Protein AF-A0A1J5LPL5-F1 (afdb_monomer)

Sequence (461 aa):
MKIDTEAEETIAAFQSEAGHCQSQSWISVPRNSGEGCENRKAVEEVHSVIDFADKAWREACIASKKHIPAGYTYLGQLIGHDMGHSVPISQVPYAVRPGDAGSSPPKRHNAIENPLTLETLYGAGPRVLPHLYDQKTQLFRINPMSVITLPHRRDDPSVRAIADARNRDVHILHRITAIMMRYHNRVAQQFHDALDPALKDRRMLAFSMARNHVLHSWHAIIRADFLPQFLDPQVATMSMEELRQYRVIDSVTMQHGLMRAFHALPREAYKFPELRDLGALVLRSPQKHERKLSSWPLDWSLFFDPAREGTKTGISASFSPAFRPRGGVTIDELDARTARDLGPQGLDGPDIQAVLARMPSHWSGRLAPATLARDFTQKVAAPLGLELTEAEVKRCHIHLILMIEAQLYGKNGRFGPLGSLLLRCKIEDAIANVRMIDPSAVAPTLPRPNRFVQIINTVNS

Nearest PDB structures (foldseek):
  4kvl-assembly1_A  TM=6.228E-01  e=1.212E-04  Oryza sativa

pLDDT: mean 83.77, std 18.72, range [26.3, 98.69]

Foldseek 3Di:
DDDDPVVVVVVVVVVVLVDDDDFDFLDDDDPPPDDDDDDDPDPPPPAPDDDQQDPVLLCQFWVQFFQAFLLLLLVLVQLLVLQFDKDACSVVVVVDDDPPDDPDDARIDTPNPARLLPCQAQPVAQVVCVLQAPVVQSAGQADLPAQAFAQSDPVDSQHGNTNHPSCQQFSSSRSLSNLLSLLLRVQLVLLLVLDDPVDPPSSVVSSVQSSLLSSLLSLLQCLQANLVSAADPVLNPDDPVLLVQAFADDSCCVNLALSVLSLQSDDQWWDAVHIGGRLLGRCLDSPPRVVVVSPDDGDCCLRRPSPDPIGGGARALHGHNSDAGHPSDGPSSVSSVVCVSNPAQACPHPSNVRRLVSDDCVQSVCLQLQNLQVQCCVPRVVVVPHGGHSVSNRSDHNSSSQSSQCSRANHNRHTHNSSSSNVVSNSVVSSVPDDGDNPCVSPVPDDSHSHSVVSVVVSVD

Radius of gyration: 23.91 Å; Cα contacts (8 Å, |Δi|>4): 694; chains: 1; bounding box: 64×58×88 Å

Structure (mmCIF, N/CA/C/O backbone):
data_AF-A0A1J5LPL5-F1
#
_entry.id   AF-A0A1J5LPL5-F1
#
loop_
_atom_site.group_PDB
_atom_site.id
_atom_site.type_symbol
_atom_site.label_atom_id
_atom_site.label_alt_id
_atom_site.label_comp_id
_atom_site.label_asym_id
_atom_site.label_entity_id
_atom_site.label_seq_id
_atom_site.pdbx_PDB_ins_code
_atom_site.Cartn_x
_atom_site.Cartn_y
_atom_site.Cartn_z
_atom_site.occupancy
_atom_site.B_iso_or_equiv
_atom_site.auth_seq_id
_atom_site.auth_comp_id
_atom_site.auth_asym_id
_atom_site.auth_atom_id
_atom_site.pdbx_PDB_model_num
ATOM 1 N N . MET A 1 1 ? 38.748 12.941 20.777 1.00 39.38 1 MET A N 1
ATOM 2 C CA . MET A 1 1 ? 38.537 14.268 20.168 1.00 39.38 1 MET A CA 1
ATOM 3 C C . MET A 1 1 ? 37.459 14.939 21.001 1.00 39.38 1 MET A C 1
ATOM 5 O O . MET A 1 1 ? 36.349 14.426 21.005 1.00 39.38 1 MET A O 1
ATOM 9 N N . LYS A 1 2 ? 37.807 15.927 21.838 1.00 39.19 2 LYS A N 1
ATOM 10 C CA . LYS A 1 2 ? 36.798 16.663 22.615 1.00 39.19 2 LYS A CA 1
ATOM 11 C C . LYS A 1 2 ? 36.064 17.567 21.632 1.00 39.19 2 LYS A C 1
ATOM 13 O O . LYS A 1 2 ? 36.718 18.293 20.891 1.00 39.19 2 LYS A O 1
ATOM 18 N N . ILE A 1 3 ? 34.754 17.396 21.550 1.00 38.19 3 ILE A N 1
ATOM 19 C CA . ILE A 1 3 ? 33.887 18.220 20.716 1.00 38.19 3 ILE A CA 1
ATOM 20 C C . ILE A 1 3 ? 33.805 19.591 21.401 1.00 38.19 3 ILE A C 1
ATOM 22 O O . ILE A 1 3 ? 33.771 19.655 22.627 1.00 38.19 3 ILE A O 1
ATOM 26 N N . ASP A 1 4 ? 33.909 20.658 20.613 1.00 68.12 4 ASP A N 1
ATOM 27 C CA . ASP A 1 4 ? 33.877 22.041 21.093 1.00 68.12 4 ASP A CA 1
ATOM 28 C C . ASP A 1 4 ? 32.498 22.388 21.682 1.00 68.12 4 ASP A C 1
ATOM 30 O O . ASP A 1 4 ? 31.481 21.819 21.287 1.00 68.12 4 ASP A O 1
ATOM 34 N N . THR A 1 5 ? 32.457 23.336 22.607 1.00 53.09 5 THR A N 1
ATOM 35 C CA . THR A 1 5 ? 31.266 23.755 23.362 1.00 53.09 5 THR A CA 1
ATOM 36 C C . THR A 1 5 ? 30.163 24.290 22.438 1.00 53.09 5 THR A C 1
ATOM 38 O O . THR A 1 5 ? 28.993 23.971 22.625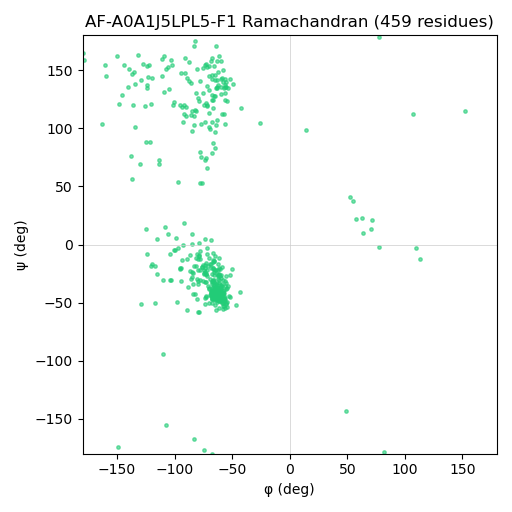 1.00 53.09 5 THR A O 1
ATOM 41 N N . GLU A 1 6 ? 30.528 24.997 21.360 1.00 54.19 6 GLU A N 1
ATOM 42 C CA . GLU A 1 6 ? 29.577 25.433 20.318 1.00 54.19 6 GLU A CA 1
ATOM 43 C C . GLU A 1 6 ? 28.966 24.252 19.547 1.00 54.19 6 GLU A C 1
ATOM 45 O O . GLU A 1 6 ? 27.808 24.288 19.118 1.00 54.19 6 GLU A O 1
ATOM 50 N N . ALA A 1 7 ? 29.726 23.168 19.379 1.00 51.03 7 ALA A N 1
ATOM 51 C CA . ALA A 1 7 ? 29.221 21.955 18.758 1.00 51.03 7 ALA A CA 1
ATOM 52 C C . ALA A 1 7 ? 28.308 21.177 19.718 1.00 51.03 7 ALA A C 1
ATOM 54 O O . ALA A 1 7 ? 27.345 20.580 19.249 1.00 51.03 7 ALA A O 1
ATOM 55 N N . GLU A 1 8 ? 28.530 21.228 21.035 1.00 44.50 8 GLU A N 1
ATOM 56 C CA . GLU A 1 8 ? 27.581 20.694 22.025 1.00 44.50 8 GLU A CA 1
ATOM 57 C C . GLU A 1 8 ? 26.262 21.475 22.040 1.00 44.50 8 GLU A C 1
ATOM 59 O O . GLU A 1 8 ? 25.204 20.851 22.047 1.00 44.50 8 GLU A O 1
ATOM 64 N N . GLU A 1 9 ? 26.294 22.808 21.950 1.00 45.16 9 GLU A N 1
ATOM 65 C CA . GLU A 1 9 ? 25.083 23.636 21.829 1.00 45.16 9 GLU A CA 1
ATOM 66 C C . GLU A 1 9 ? 24.336 23.371 20.516 1.00 45.16 9 GLU A C 1
ATOM 68 O O . GLU A 1 9 ? 23.113 23.216 20.504 1.00 45.16 9 GLU A O 1
ATOM 73 N N . THR A 1 10 ? 25.072 23.215 19.413 1.00 48.75 10 THR A N 1
ATOM 74 C CA . THR A 1 10 ? 24.499 22.846 18.112 1.00 48.75 10 THR A CA 1
ATOM 75 C C . THR A 1 10 ? 23.883 21.443 18.158 1.00 48.75 10 THR A C 1
ATOM 77 O O . THR A 1 10 ? 22.764 21.234 17.693 1.00 48.75 10 THR A O 1
ATOM 80 N N . ILE A 1 11 ? 24.571 20.469 18.762 1.00 56.31 11 ILE A N 1
ATOM 81 C CA . ILE A 1 11 ? 24.061 19.105 18.957 1.00 56.31 11 ILE A CA 1
ATOM 82 C C . ILE A 1 11 ? 22.830 19.117 19.867 1.00 56.31 11 ILE A C 1
ATOM 84 O O . ILE A 1 11 ? 21.859 18.427 19.565 1.00 56.31 11 ILE A O 1
ATOM 88 N N . ALA A 1 12 ? 22.832 19.908 20.939 1.00 40.88 12 ALA A N 1
ATOM 89 C CA . ALA A 1 12 ? 21.704 20.047 21.851 1.00 40.88 12 ALA A CA 1
ATOM 90 C C . ALA A 1 12 ? 20.489 20.676 21.155 1.00 40.88 12 ALA A C 1
ATOM 92 O O . ALA A 1 12 ? 19.373 20.195 21.346 1.00 40.88 12 ALA A O 1
ATOM 93 N N . ALA A 1 13 ? 20.689 21.664 20.277 1.00 41.56 13 ALA A N 1
ATOM 94 C CA . ALA A 1 13 ? 19.622 22.211 19.442 1.00 41.56 13 ALA A CA 1
ATOM 95 C C . ALA A 1 13 ? 19.015 21.120 18.536 1.00 41.56 13 ALA A C 1
ATOM 97 O O . ALA A 1 13 ? 17.802 20.904 18.572 1.00 41.56 13 ALA A O 1
ATOM 98 N N . PHE A 1 14 ? 19.855 20.334 17.847 1.00 40.28 14 PHE A N 1
ATOM 99 C CA . PHE A 1 14 ? 19.423 19.198 17.017 1.00 40.28 14 PHE A CA 1
ATOM 100 C C . PHE A 1 14 ? 18.748 18.065 17.815 1.00 40.28 14 PHE A C 1
ATOM 102 O O . PHE A 1 14 ? 17.828 17.414 17.317 1.00 40.28 14 PHE A O 1
ATOM 109 N N . GLN A 1 15 ? 19.187 17.802 19.047 1.00 40.66 15 GLN A N 1
ATOM 110 C CA . GLN A 1 15 ? 18.626 16.762 19.916 1.00 40.66 15 GLN A CA 1
ATOM 111 C C . GLN A 1 15 ? 17.326 17.203 20.600 1.00 40.66 15 GLN A C 1
ATOM 113 O O . GLN A 1 15 ? 16.449 16.365 20.817 1.00 40.66 15 GLN A O 1
ATOM 118 N N . SER A 1 16 ? 17.170 18.498 20.894 1.00 37.19 16 SER A N 1
ATOM 119 C CA . SER A 1 16 ? 15.943 19.067 21.465 1.00 37.19 16 SER A CA 1
ATOM 120 C C . SER A 1 16 ? 14.775 19.017 20.474 1.00 37.19 16 SER A C 1
ATOM 122 O O . SER A 1 16 ? 13.647 18.718 20.862 1.00 37.19 16 SER A O 1
ATOM 124 N N . GLU A 1 17 ? 15.059 19.174 19.176 1.00 39.91 17 GLU A N 1
ATOM 125 C CA . GLU A 1 17 ? 14.090 18.964 18.095 1.00 39.91 17 GLU A CA 1
ATOM 126 C C . GLU A 1 17 ? 13.795 17.476 17.826 1.00 39.91 17 GLU A C 1
ATOM 128 O O . GLU A 1 17 ? 12.733 17.137 17.304 1.00 39.91 17 GLU A O 1
ATOM 133 N N . ALA A 1 18 ? 14.695 16.564 18.215 1.00 31.81 18 ALA A N 1
ATOM 134 C CA . ALA A 1 18 ? 14.554 15.111 18.053 1.00 31.81 18 ALA A CA 1
ATOM 135 C C . ALA A 1 18 ? 13.899 14.407 19.267 1.00 31.81 18 ALA A C 1
ATOM 137 O O . ALA A 1 18 ? 14.051 13.191 19.437 1.00 31.81 18 ALA A O 1
ATOM 138 N N . GLY A 1 19 ? 13.202 15.183 20.107 1.00 30.44 19 GLY A N 1
ATOM 139 C CA . GLY A 1 19 ? 12.678 14.844 21.432 1.00 30.44 19 GLY A CA 1
ATOM 140 C C . GLY A 1 19 ? 12.389 13.363 21.699 1.00 30.44 19 GLY A C 1
ATOM 141 O O . GLY A 1 19 ? 11.366 12.810 21.303 1.00 30.44 19 GLY A O 1
ATOM 142 N N . HIS A 1 20 ? 13.275 12.732 22.471 1.00 32.72 20 HIS A N 1
ATOM 143 C CA . HIS A 1 20 ? 13.007 11.468 23.150 1.00 32.72 20 HIS A CA 1
ATOM 144 C C . HIS A 1 20 ? 12.069 11.709 24.338 1.00 32.72 20 HIS A C 1
ATOM 146 O O . HIS A 1 20 ? 12.496 12.189 25.386 1.00 32.72 20 HIS A O 1
ATOM 152 N N . CYS A 1 21 ? 10.800 11.321 24.204 1.00 29.94 21 CYS A N 1
ATOM 153 C CA . CYS A 1 21 ? 9.886 11.195 25.337 1.00 29.94 21 CYS A CA 1
ATOM 154 C C . CYS A 1 21 ? 9.596 9.711 25.621 1.00 29.94 21 CYS A C 1
ATOM 156 O O . CYS A 1 21 ? 9.319 8.930 24.704 1.00 29.94 21 CYS A O 1
ATOM 158 N N . GLN A 1 22 ? 9.713 9.326 26.896 1.00 31.73 22 GLN A N 1
ATOM 159 C CA . GLN A 1 22 ? 9.546 7.959 27.397 1.00 31.73 22 GLN A CA 1
ATOM 160 C C . GLN A 1 22 ? 8.147 7.377 27.111 1.00 31.73 22 GLN A C 1
ATOM 162 O O . GLN A 1 22 ? 7.180 8.099 26.875 1.00 31.73 22 GLN A O 1
ATOM 167 N N . SER A 1 23 ? 8.080 6.042 27.123 1.00 37.72 23 SER A N 1
ATOM 168 C CA . SER A 1 23 ? 6.928 5.181 26.827 1.00 37.72 23 SER A CA 1
ATOM 169 C C . SER A 1 23 ? 5.609 5.669 27.429 1.00 37.72 23 SER A C 1
ATOM 171 O O . SER A 1 23 ? 5.453 5.705 28.650 1.00 37.72 23 SER A O 1
ATOM 173 N N . GLN A 1 24 ? 4.648 5.980 26.561 1.00 40.34 24 GLN A N 1
ATOM 174 C CA . GLN A 1 24 ? 3.258 6.241 26.925 1.00 40.34 24 GLN A CA 1
ATOM 175 C C . GLN A 1 24 ? 2.346 5.727 25.810 1.00 40.34 24 GLN A C 1
ATOM 177 O O . GLN A 1 24 ? 2.561 6.053 24.630 1.00 40.34 24 GLN A O 1
ATOM 182 N N . SER A 1 25 ? 1.354 4.922 26.205 1.00 45.34 25 SER A N 1
ATOM 183 C CA . SER A 1 25 ? 0.292 4.417 25.334 1.00 45.34 25 SER A CA 1
ATOM 184 C C . SER A 1 25 ? -0.523 5.586 24.759 1.00 45.34 25 SER A C 1
ATOM 186 O O . SER A 1 25 ? -0.501 6.698 25.296 1.00 45.34 25 SER A O 1
ATOM 188 N N . TRP A 1 26 ? -1.272 5.337 23.682 1.00 44.91 26 TRP A N 1
ATOM 189 C CA . TRP A 1 26 ? -2.234 6.277 23.077 1.00 44.91 26 TRP A CA 1
ATOM 190 C C . TRP A 1 26 ? -3.222 6.894 24.074 1.00 44.91 26 TRP A C 1
ATOM 192 O O . TRP A 1 26 ? -3.795 7.952 23.820 1.00 44.91 26 TRP A O 1
ATOM 202 N N . ILE A 1 27 ? -3.398 6.226 25.210 1.00 48.25 27 ILE A N 1
ATOM 203 C CA . ILE A 1 27 ? -4.321 6.557 26.277 1.00 48.25 27 ILE A CA 1
ATOM 204 C C . ILE A 1 27 ? -3.515 6.537 27.584 1.00 48.25 27 ILE A C 1
ATOM 206 O O . ILE A 1 27 ? -3.627 5.640 28.411 1.00 48.25 27 ILE A O 1
ATOM 210 N N . SER A 1 28 ? -2.619 7.505 27.753 1.00 33.91 28 SER A N 1
ATOM 211 C CA . SER A 1 28 ? -1.965 7.736 29.044 1.00 33.91 28 SER A CA 1
ATOM 212 C C . SER A 1 28 ? -2.561 8.979 29.700 1.00 33.91 28 SER A C 1
ATOM 214 O O . SER A 1 28 ? -2.803 9.992 29.039 1.00 33.91 28 SER A O 1
ATOM 216 N N . VAL A 1 29 ? -2.865 8.834 30.990 1.00 36.12 29 VAL A N 1
ATOM 217 C CA . VAL A 1 29 ? -3.455 9.813 31.917 1.00 36.12 29 VAL A CA 1
ATOM 218 C C . VAL A 1 29 ? -2.570 11.070 32.005 1.00 36.12 29 VAL A C 1
ATOM 220 O O . VAL A 1 29 ? -1.350 10.952 31.845 1.00 36.12 29 VAL A O 1
ATOM 223 N N . PRO A 1 30 ? -3.122 12.277 32.255 1.00 31.08 30 PRO A N 1
ATOM 224 C CA . PRO A 1 30 ? -2.299 13.464 32.459 1.00 31.08 30 PRO A CA 1
ATOM 225 C C . PRO A 1 30 ? -1.299 13.234 33.599 1.00 31.08 30 PRO A C 1
ATOM 227 O O . PRO A 1 30 ? -1.684 12.830 34.695 1.00 31.08 30 PRO A O 1
ATOM 230 N N . ARG A 1 31 ? -0.014 13.537 33.378 1.00 30.09 31 ARG A N 1
ATOM 231 C CA . ARG A 1 31 ? 0.895 13.807 34.498 1.00 30.09 31 ARG A CA 1
ATOM 232 C C . ARG A 1 31 ? 0.467 15.144 35.096 1.00 30.09 31 ARG A C 1
ATOM 234 O O . ARG A 1 31 ? 0.792 16.187 34.537 1.00 30.09 31 ARG A O 1
ATOM 241 N N . ASN A 1 32 ? -0.256 15.115 36.212 1.00 29.39 32 ASN A N 1
ATOM 242 C CA . ASN A 1 32 ? -0.409 16.299 37.050 1.00 29.39 32 ASN A CA 1
ATOM 243 C C . ASN A 1 32 ? 0.975 16.678 37.588 1.00 29.39 32 ASN A C 1
ATOM 245 O O . ASN A 1 32 ? 1.528 16.004 38.453 1.00 29.39 32 ASN A O 1
ATOM 249 N N . SER A 1 33 ? 1.548 17.753 37.059 1.00 33.00 33 SER A N 1
ATOM 250 C CA . SER A 1 33 ? 2.590 18.503 37.747 1.00 33.00 33 SER A CA 1
ATOM 251 C C . SER A 1 33 ? 1.914 19.351 38.823 1.00 33.00 33 SER A C 1
ATOM 253 O O . SER A 1 33 ? 1.278 20.355 38.506 1.00 33.00 33 SER A O 1
ATOM 255 N N . GLY A 1 34 ? 2.019 18.933 40.080 1.00 27.09 34 GLY A N 1
ATOM 256 C CA . GLY A 1 34 ? 1.549 19.711 41.218 1.00 27.09 34 GLY A CA 1
ATOM 257 C C . GLY A 1 34 ? 2.165 19.202 42.511 1.00 27.09 34 GLY A C 1
ATOM 258 O O . GLY A 1 34 ? 1.765 18.161 43.022 1.00 27.09 34 GLY A O 1
ATOM 259 N N . GLU A 1 35 ? 3.150 19.937 43.021 1.00 32.25 35 GLU A N 1
ATOM 260 C CA . GLU A 1 35 ? 3.536 19.890 44.429 1.00 32.25 35 GLU A CA 1
ATOM 261 C C . GLU A 1 35 ? 2.333 20.294 45.297 1.00 32.25 35 GLU A C 1
ATOM 263 O O . GLU A 1 35 ? 1.654 21.276 44.995 1.00 32.25 35 GLU A O 1
ATOM 268 N N . GLY A 1 36 ? 2.075 19.560 46.382 1.00 26.30 36 GLY A N 1
ATOM 269 C CA . GLY A 1 36 ? 1.087 19.953 47.391 1.00 26.30 36 GLY A CA 1
ATOM 270 C C . GLY A 1 36 ? 0.465 18.774 48.137 1.00 26.30 36 GLY A C 1
ATOM 271 O O . GLY A 1 36 ? -0.220 17.947 47.554 1.00 26.30 36 GLY A O 1
ATOM 272 N N . CYS A 1 37 ? 0.737 18.713 49.435 1.00 28.44 37 CYS A N 1
ATOM 273 C CA . CYS A 1 37 ? 0.445 17.634 50.373 1.00 28.44 37 CYS A CA 1
ATOM 274 C C . CYS A 1 37 ? -1.061 17.409 50.678 1.00 28.44 37 CYS A C 1
ATOM 276 O O . CYS A 1 37 ? -1.866 18.328 50.583 1.00 28.44 37 CYS A O 1
ATOM 278 N N . GLU A 1 38 ? -1.348 16.200 51.185 1.00 28.38 38 GLU A N 1
ATOM 279 C CA . GLU A 1 38 ? -2.454 15.776 52.075 1.00 28.38 38 GLU A CA 1
ATOM 280 C C . GLU A 1 38 ? -3.629 14.927 51.531 1.00 28.38 38 GLU A C 1
ATOM 282 O O . GLU A 1 38 ? -4.510 15.354 50.791 1.00 28.38 38 GLU A O 1
ATOM 287 N N . ASN A 1 39 ? -3.632 13.684 52.040 1.00 35.91 39 ASN A N 1
ATOM 288 C CA . ASN A 1 39 ? -4.730 12.750 52.312 1.00 35.91 39 ASN A CA 1
ATOM 289 C C . ASN A 1 39 ? -6.116 13.042 51.704 1.00 35.91 39 ASN A C 1
ATOM 291 O O . ASN A 1 39 ? -6.988 13.637 52.341 1.00 35.91 39 ASN A O 1
ATOM 295 N N . ARG A 1 40 ? -6.407 12.381 50.578 1.00 31.08 40 ARG A N 1
ATOM 296 C CA . ARG A 1 40 ? -7.732 11.803 50.312 1.00 31.08 40 ARG A CA 1
ATOM 297 C C . ARG A 1 40 ? -7.560 10.403 49.736 1.00 31.08 40 ARG A C 1
ATOM 299 O O . ARG A 1 40 ? -6.980 10.237 48.670 1.00 31.08 40 ARG A O 1
ATOM 306 N N . LYS A 1 41 ? -8.102 9.397 50.432 1.00 32.66 41 LYS A N 1
ATOM 307 C CA . LYS A 1 41 ? -8.441 8.097 49.836 1.00 32.66 41 LYS A CA 1
ATOM 308 C C . LYS A 1 41 ? -9.550 8.336 48.808 1.00 32.66 41 LYS A C 1
ATOM 310 O O . LYS A 1 41 ? -10.727 8.219 49.134 1.00 32.66 41 LYS A O 1
ATOM 315 N N . ALA A 1 42 ? -9.176 8.736 47.599 1.00 31.47 42 ALA A N 1
ATOM 316 C CA . ALA A 1 42 ? -10.035 8.580 46.442 1.00 31.47 42 ALA A CA 1
ATOM 317 C C . ALA A 1 42 ? -9.927 7.115 46.012 1.00 31.47 42 ALA A C 1
ATOM 319 O O . ALA A 1 42 ? -8.830 6.599 45.808 1.00 31.47 42 ALA A O 1
ATOM 320 N N . VAL A 1 43 ? -11.064 6.430 45.943 1.00 33.25 43 VAL A N 1
ATOM 321 C CA . VAL A 1 43 ? -11.173 5.194 45.174 1.00 33.25 43 VAL A CA 1
ATOM 322 C C . VAL A 1 43 ? -10.953 5.623 43.727 1.00 33.25 43 VAL A C 1
ATOM 324 O O . VAL A 1 43 ? -11.852 6.185 43.111 1.00 33.25 43 VAL A O 1
ATOM 327 N N . GLU A 1 44 ? -9.726 5.483 43.229 1.00 35.84 44 GLU A N 1
ATOM 328 C CA . GLU A 1 44 ? -9.466 5.581 41.798 1.00 35.84 44 GLU A CA 1
ATOM 329 C C . GLU A 1 44 ? -10.212 4.411 41.153 1.00 35.84 44 GLU A C 1
ATOM 331 O O . GLU A 1 44 ? -9.799 3.255 41.266 1.00 35.84 44 GLU A O 1
ATOM 336 N N . GLU A 1 45 ? -11.360 4.696 40.536 1.00 39.03 45 GLU A N 1
ATOM 337 C CA . GLU A 1 45 ? -11.926 3.805 39.532 1.00 39.03 45 GLU A CA 1
ATOM 338 C C . GLU A 1 45 ? -10.844 3.626 38.468 1.00 39.03 45 GLU A C 1
ATOM 340 O O . GLU A 1 45 ? -10.547 4.530 37.686 1.00 39.03 45 GLU A O 1
ATOM 345 N N . VAL A 1 46 ? -10.180 2.471 38.500 1.00 42.88 46 VAL A N 1
ATOM 346 C CA . VAL A 1 46 ? -9.227 2.070 37.472 1.00 42.88 46 VAL A CA 1
ATOM 347 C C . VAL A 1 46 ? -10.041 1.867 36.200 1.00 42.88 46 VAL A C 1
ATOM 349 O O . VAL A 1 46 ? -10.525 0.771 35.929 1.00 42.88 46 VAL A O 1
ATOM 352 N N . HIS A 1 47 ? -10.237 2.937 35.431 1.00 52.41 47 HIS A N 1
ATOM 353 C CA . HIS A 1 47 ? -10.731 2.826 34.069 1.00 52.41 47 HIS A CA 1
ATOM 354 C C . HIS A 1 47 ? -9.739 1.947 33.306 1.00 52.41 47 HIS A C 1
ATOM 356 O O . HIS A 1 47 ? -8.573 2.305 33.117 1.00 52.41 47 HIS A O 1
ATOM 362 N N . SER A 1 48 ? -10.183 0.754 32.921 1.00 66.69 48 SER A N 1
ATOM 363 C CA . SER A 1 48 ? -9.382 -0.191 32.155 1.00 66.69 48 SER A CA 1
ATOM 364 C C . SER A 1 48 ? -9.171 0.364 30.747 1.00 66.69 48 SER A C 1
ATOM 366 O O . SER A 1 48 ? -10.054 0.287 29.892 1.00 66.69 48 SER A O 1
ATOM 368 N N . VAL A 1 49 ? -8.002 0.955 30.525 1.00 80.81 49 VAL A N 1
ATOM 369 C CA . VAL A 1 49 ? -7.577 1.484 29.229 1.00 80.81 49 VAL A CA 1
ATOM 370 C C . VAL A 1 49 ? -7.470 0.353 28.204 1.00 80.81 49 VAL A C 1
ATOM 372 O O . VAL A 1 49 ? -6.879 -0.690 28.484 1.00 80.81 49 VAL A O 1
ATOM 375 N N . ILE A 1 50 ? -7.993 0.574 26.995 1.00 89.38 50 ILE A N 1
ATOM 376 C CA . ILE A 1 50 ? -7.857 -0.382 25.890 1.00 89.38 50 ILE A CA 1
ATOM 377 C C . ILE A 1 50 ? -6.402 -0.416 25.412 1.00 89.38 50 ILE A C 1
ATOM 379 O O . ILE A 1 50 ? -5.907 0.539 24.808 1.00 89.38 50 ILE A O 1
ATOM 383 N N . ASP A 1 51 ? -5.738 -1.550 25.621 1.00 90.62 51 ASP A N 1
ATOM 384 C CA . ASP A 1 51 ? -4.491 -1.874 24.937 1.00 90.62 51 ASP A CA 1
ATOM 385 C C . ASP A 1 51 ? -4.802 -2.475 23.559 1.00 90.62 51 ASP A C 1
ATOM 387 O O . ASP A 1 51 ? -5.164 -3.643 23.413 1.00 90.62 51 ASP A O 1
ATOM 391 N N . PHE A 1 52 ? -4.646 -1.659 22.517 1.00 91.19 52 PHE A N 1
ATOM 392 C CA . PHE A 1 52 ? -4.894 -2.073 21.138 1.00 91.19 52 PHE A CA 1
ATOM 393 C C . PHE A 1 52 ? -3.910 -3.141 20.631 1.00 91.19 52 PHE A C 1
ATOM 395 O O . PHE A 1 52 ? -4.173 -3.740 19.584 1.00 91.19 52 PHE A O 1
ATOM 402 N N . ALA A 1 53 ? -2.792 -3.376 21.320 1.00 90.00 53 ALA A N 1
ATOM 403 C CA . ALA A 1 53 ? -1.819 -4.414 21.001 1.00 90.00 53 ALA A CA 1
ATOM 404 C C . ALA A 1 53 ? -1.974 -5.675 21.870 1.00 90.00 53 ALA A C 1
ATOM 406 O O . ALA A 1 53 ? -1.289 -6.665 21.594 1.00 90.00 53 ALA A O 1
ATOM 407 N N . ASP A 1 54 ? -2.877 -5.687 22.860 1.00 90.88 54 ASP A N 1
ATOM 408 C CA . ASP A 1 54 ? -3.117 -6.866 23.692 1.00 90.88 54 ASP A CA 1
ATOM 409 C C . ASP A 1 54 ? -3.547 -8.079 22.847 1.00 90.88 54 ASP A C 1
ATOM 411 O O . ASP A 1 54 ? -4.270 -7.973 21.848 1.00 90.88 54 ASP A O 1
ATOM 415 N N . LYS A 1 55 ? -3.087 -9.267 23.253 1.00 90.06 55 LYS A N 1
ATOM 416 C CA . LYS A 1 55 ? -3.317 -10.503 22.502 1.00 90.06 55 LYS A CA 1
ATOM 417 C C . LYS A 1 55 ? -4.794 -10.903 22.498 1.00 90.06 55 LYS A C 1
ATOM 419 O O . LYS A 1 55 ? -5.317 -11.226 21.430 1.00 90.06 55 LYS A O 1
ATOM 424 N N . ALA A 1 56 ? -5.462 -10.877 23.651 1.00 91.44 56 ALA A N 1
ATOM 425 C CA . ALA A 1 56 ? -6.868 -11.263 23.752 1.00 91.44 56 ALA A CA 1
ATOM 426 C C . ALA A 1 56 ? -7.761 -10.248 23.024 1.00 91.44 56 ALA A C 1
ATOM 428 O O . ALA A 1 56 ? -8.653 -10.628 22.260 1.00 91.44 56 ALA A O 1
ATOM 429 N N . TRP A 1 57 ? -7.449 -8.957 23.167 1.00 94.12 57 TRP A N 1
ATOM 430 C CA . TRP A 1 57 ? -8.090 -7.881 22.417 1.00 94.12 57 TRP A CA 1
ATOM 431 C C . TRP A 1 57 ? -7.963 -8.069 20.898 1.00 94.12 57 TRP A C 1
ATOM 433 O O . TRP A 1 57 ? -8.951 -8.010 20.154 1.00 94.12 57 TRP A O 1
ATOM 443 N N . ARG A 1 58 ? -6.745 -8.351 20.422 1.00 93.69 58 ARG A N 1
ATOM 444 C CA . ARG A 1 58 ? -6.455 -8.615 19.009 1.00 93.69 58 ARG A CA 1
ATOM 445 C C . ARG A 1 58 ? -7.248 -9.804 18.479 1.00 93.69 58 ARG A C 1
ATOM 447 O O . ARG A 1 58 ? -7.818 -9.706 17.390 1.00 93.69 58 ARG A O 1
ATOM 454 N N . GLU A 1 59 ? -7.288 -10.910 19.218 1.00 93.06 59 GLU A N 1
ATOM 455 C CA . GLU A 1 59 ? -8.040 -12.112 18.844 1.00 93.06 59 GLU A CA 1
ATOM 456 C C . GLU A 1 59 ? -9.541 -11.827 18.703 1.00 93.06 59 GLU A C 1
ATOM 458 O O . GLU A 1 59 ? -10.142 -12.211 17.693 1.00 93.06 59 GLU A O 1
ATOM 463 N N . ALA A 1 60 ? -10.123 -11.076 19.641 1.00 93.69 60 ALA A N 1
ATOM 464 C CA . ALA A 1 60 ? -11.523 -10.669 19.584 1.00 93.69 60 ALA A CA 1
ATOM 465 C C . ALA A 1 60 ? -11.819 -9.761 18.375 1.00 93.69 60 ALA A C 1
ATOM 467 O O . ALA A 1 60 ? -12.749 -10.019 17.604 1.00 93.69 60 ALA A O 1
ATOM 468 N N . CYS A 1 61 ? -10.992 -8.735 18.147 1.00 95.50 61 CYS A N 1
ATOM 469 C CA . CYS A 1 61 ? -11.182 -7.801 17.036 1.00 95.50 61 CYS A CA 1
ATOM 470 C C . CYS A 1 61 ? -11.052 -8.486 15.668 1.00 95.50 61 CYS A C 1
ATOM 472 O O . CYS A 1 61 ? -11.892 -8.285 14.785 1.00 95.50 61 CYS A O 1
ATOM 474 N N . ILE A 1 62 ? -10.017 -9.315 15.476 1.00 93.81 62 ILE A N 1
ATOM 475 C CA . ILE A 1 62 ? -9.731 -9.928 14.172 1.00 93.81 62 ILE A CA 1
ATOM 476 C C . ILE A 1 62 ? -10.721 -11.037 13.806 1.00 93.81 62 ILE A C 1
ATOM 478 O O . ILE A 1 62 ? -10.918 -11.306 12.617 1.00 93.81 62 ILE A O 1
ATOM 482 N N . ALA A 1 63 ? -11.359 -11.680 14.792 1.00 92.50 63 ALA A N 1
ATOM 483 C CA . ALA A 1 63 ? -12.291 -12.783 14.568 1.00 92.50 63 ALA A CA 1
ATOM 484 C C . ALA A 1 63 ? -13.427 -12.411 13.599 1.00 92.50 63 ALA A C 1
ATOM 486 O O . ALA A 1 63 ? -13.770 -13.221 12.737 1.00 92.50 63 ALA A O 1
ATOM 487 N N . SER A 1 64 ? -13.928 -11.175 13.681 1.00 90.12 64 SER A N 1
ATOM 488 C CA . SER A 1 64 ? -14.996 -10.634 12.824 1.00 90.12 64 SER A CA 1
ATOM 489 C C . SER A 1 64 ? -14.496 -9.898 11.571 1.00 90.12 64 SER A C 1
ATOM 491 O O . SER A 1 64 ? -15.301 -9.394 10.788 1.00 90.12 64 SER A O 1
ATOM 493 N N . LYS A 1 65 ? -13.173 -9.799 11.372 1.00 95.31 65 LYS A N 1
ATOM 494 C CA . LYS A 1 65 ? -12.561 -8.968 10.316 1.00 95.31 65 LYS A CA 1
ATOM 495 C C . LYS A 1 65 ? -11.638 -9.730 9.363 1.00 95.31 65 LYS A C 1
ATOM 497 O O . LYS A 1 65 ? -11.264 -9.191 8.330 1.00 95.31 65 LYS A O 1
ATOM 502 N N . LYS A 1 66 ? -11.318 -10.996 9.635 1.00 94.06 66 LYS A N 1
ATOM 503 C CA . LYS A 1 66 ? -10.405 -11.851 8.845 1.00 94.06 66 LYS A CA 1
ATOM 504 C C . LYS A 1 66 ? -10.954 -12.321 7.478 1.00 94.06 66 LYS A C 1
ATOM 506 O O . LYS A 1 66 ? -11.133 -13.518 7.263 1.00 94.06 66 LYS A O 1
ATOM 511 N N . HIS A 1 67 ? -11.170 -11.415 6.526 1.00 95.69 67 HIS A N 1
ATOM 512 C CA . HIS A 1 67 ? -11.707 -11.748 5.192 1.00 95.69 67 HIS A CA 1
ATOM 513 C C . HIS A 1 67 ? -10.745 -11.487 4.023 1.00 95.69 67 HIS A C 1
ATOM 515 O O . HIS A 1 67 ? -10.860 -12.151 2.994 1.00 95.69 67 HIS A O 1
ATOM 521 N N . ILE A 1 68 ? -9.795 -10.567 4.173 1.00 96.81 68 ILE A N 1
ATOM 522 C CA . ILE A 1 68 ? -8.853 -10.164 3.122 1.00 96.81 68 ILE A CA 1
ATOM 523 C C . ILE A 1 68 ? -7.705 -11.180 3.044 1.00 96.81 68 ILE A C 1
ATOM 525 O O . ILE A 1 68 ? -7.117 -11.479 4.084 1.00 96.81 68 ILE A O 1
ATOM 529 N N . PRO A 1 69 ? -7.329 -11.715 1.869 1.00 96.62 69 PRO A N 1
ATOM 530 C CA . PRO A 1 69 ? -6.154 -12.580 1.750 1.00 96.62 69 PRO A CA 1
ATOM 531 C C . PRO A 1 69 ? -4.879 -11.893 2.259 1.00 96.62 69 PRO A C 1
ATOM 533 O O . PRO A 1 69 ? -4.615 -10.729 1.956 1.00 96.62 69 PRO A O 1
ATOM 536 N N . ALA A 1 70 ? -4.068 -12.604 3.041 1.00 94.56 70 ALA A N 1
ATOM 537 C CA . ALA A 1 70 ? -2.911 -12.019 3.719 1.00 94.56 70 ALA A CA 1
ATOM 538 C C . ALA A 1 70 ? -1.819 -11.456 2.786 1.00 94.56 70 ALA A C 1
ATOM 540 O O . ALA A 1 70 ? -0.996 -10.655 3.230 1.00 94.56 70 ALA A O 1
ATOM 541 N N . GLY A 1 71 ? -1.816 -11.814 1.499 1.00 94.81 71 GLY A N 1
ATOM 542 C CA . GLY A 1 71 ? -0.914 -11.234 0.504 1.00 94.81 71 GLY A CA 1
ATOM 543 C C . GLY A 1 71 ? -1.086 -9.743 0.302 1.00 94.81 71 GLY A C 1
ATOM 544 O O . GLY A 1 71 ? -0.096 -9.035 0.093 1.00 94.81 71 GLY A O 1
ATOM 545 N N . TYR A 1 72 ? -2.304 -9.240 0.485 1.00 97.56 72 TYR A N 1
ATOM 546 C CA . TYR A 1 72 ? -2.579 -7.815 0.370 1.00 97.56 72 TYR A CA 1
ATOM 547 C C . TYR A 1 72 ? -1.965 -6.985 1.508 1.00 97.56 72 TYR A C 1
ATOM 549 O O . TYR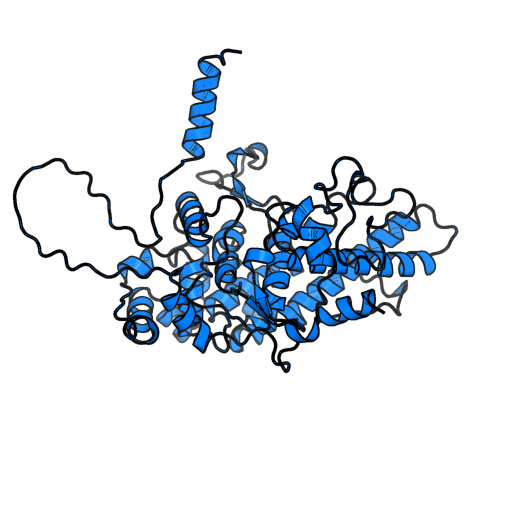 A 1 72 ? -1.759 -5.790 1.320 1.00 97.56 72 TYR A O 1
ATOM 557 N N . THR A 1 73 ? -1.564 -7.602 2.630 1.00 95.94 73 THR A N 1
ATOM 558 C CA . THR A 1 73 ? -0.736 -6.945 3.658 1.00 95.94 73 THR A CA 1
ATOM 559 C C . THR A 1 73 ? 0.580 -6.455 3.064 1.00 95.94 73 THR A C 1
ATOM 561 O O . THR A 1 73 ? 0.959 -5.300 3.231 1.00 95.94 73 THR A O 1
ATOM 564 N N . TYR A 1 74 ? 1.283 -7.331 2.347 1.00 95.12 74 TYR A N 1
ATOM 565 C CA . TYR A 1 74 ? 2.631 -7.056 1.852 1.00 95.12 74 TYR A CA 1
ATOM 566 C C . TYR A 1 74 ? 2.621 -6.322 0.514 1.00 95.12 74 TYR A C 1
ATOM 568 O O . TYR A 1 74 ? 3.506 -5.509 0.260 1.00 95.12 74 TYR A O 1
ATOM 576 N N . LEU A 1 75 ? 1.590 -6.537 -0.307 1.00 97.62 75 LEU A N 1
ATOM 577 C CA . LEU A 1 75 ? 1.341 -5.670 -1.456 1.00 97.62 75 LEU A CA 1
ATOM 578 C C . LEU A 1 75 ? 1.041 -4.233 -0.997 1.00 97.62 75 LEU A C 1
ATOM 580 O O . LEU A 1 75 ? 1.604 -3.292 -1.547 1.00 97.62 75 LEU A O 1
ATOM 584 N N . GLY A 1 76 ? 0.238 -4.068 0.061 1.00 97.31 76 GLY A N 1
ATOM 585 C CA . GLY A 1 76 ? -0.024 -2.770 0.687 1.00 97.31 76 GLY A CA 1
ATOM 586 C C . GLY A 1 76 ? 1.228 -2.112 1.263 1.00 97.31 76 GLY A C 1
ATOM 587 O O . GLY A 1 76 ? 1.394 -0.907 1.109 1.00 97.31 76 GLY A O 1
ATOM 588 N N . GLN A 1 77 ? 2.148 -2.886 1.850 1.00 95.56 77 GLN A N 1
ATOM 589 C CA . GLN A 1 77 ? 3.453 -2.366 2.282 1.00 95.56 77 GLN A CA 1
ATOM 590 C C . GLN A 1 77 ? 4.284 -1.840 1.108 1.00 95.56 77 GLN A C 1
ATOM 592 O O . GLN A 1 77 ? 4.808 -0.733 1.199 1.00 95.56 77 GLN A O 1
ATOM 597 N N . LEU A 1 78 ? 4.367 -2.580 -0.006 1.00 97.62 78 LEU A N 1
ATOM 598 C CA . LEU A 1 78 ? 5.078 -2.105 -1.197 1.00 97.62 78 LEU A CA 1
ATOM 599 C C . LEU A 1 78 ? 4.455 -0.810 -1.743 1.00 97.62 78 LEU A C 1
ATOM 601 O O . LEU A 1 78 ? 5.181 0.138 -2.022 1.00 97.62 78 LEU A O 1
ATOM 605 N N . ILE A 1 79 ? 3.120 -0.746 -1.834 1.00 98.38 79 ILE A N 1
ATOM 606 C CA . ILE A 1 79 ? 2.391 0.470 -2.236 1.00 98.38 79 ILE A CA 1
ATOM 607 C C . ILE A 1 79 ? 2.677 1.620 -1.263 1.00 98.38 79 ILE A C 1
ATOM 609 O O . ILE A 1 79 ? 2.934 2.734 -1.699 1.00 98.38 79 ILE A O 1
ATOM 613 N N . GLY A 1 80 ? 2.678 1.371 0.048 1.00 97.19 80 GLY A N 1
ATOM 614 C CA . GLY A 1 80 ? 2.980 2.385 1.058 1.00 97.19 80 GLY A CA 1
ATOM 615 C C . GLY A 1 80 ? 4.399 2.928 0.980 1.00 97.19 80 GLY A C 1
ATOM 616 O O . GLY A 1 80 ? 4.591 4.140 1.063 1.00 97.19 80 GLY A O 1
ATOM 617 N N . HIS A 1 81 ? 5.384 2.060 0.755 1.00 97.25 81 HIS A N 1
ATOM 618 C CA . HIS A 1 81 ? 6.760 2.488 0.523 1.00 97.25 81 HIS A CA 1
ATOM 619 C C . HIS A 1 81 ? 6.886 3.315 -0.757 1.00 97.25 81 HIS A C 1
ATOM 621 O O . HIS A 1 81 ? 7.602 4.315 -0.751 1.00 97.25 81 HIS A O 1
ATOM 627 N N . ASP A 1 82 ? 6.173 2.924 -1.817 1.00 97.88 82 ASP A N 1
ATOM 628 C CA . ASP A 1 82 ? 6.160 3.620 -3.106 1.00 97.88 82 ASP A CA 1
ATOM 629 C C . ASP A 1 82 ? 5.329 4.913 -3.109 1.00 97.88 82 ASP A C 1
ATOM 631 O O . ASP A 1 82 ? 5.512 5.778 -3.957 1.00 97.88 82 ASP A O 1
ATOM 635 N N . MET A 1 83 ? 4.419 5.069 -2.149 1.00 96.75 83 MET A N 1
ATOM 636 C CA . MET A 1 83 ? 3.713 6.323 -1.896 1.00 96.75 83 MET A CA 1
ATOM 637 C C . MET A 1 83 ? 4.581 7.322 -1.131 1.00 96.75 83 MET A C 1
ATOM 639 O O . MET A 1 83 ? 4.406 8.533 -1.284 1.00 96.75 83 MET A O 1
ATOM 643 N N . GLY A 1 84 ? 5.494 6.844 -0.277 1.00 94.88 84 GLY A N 1
ATOM 644 C CA . GLY A 1 84 ? 6.367 7.752 0.441 1.00 94.88 84 GLY A CA 1
ATOM 645 C C . GLY A 1 84 ? 7.403 7.156 1.394 1.00 94.88 84 GLY A C 1
ATOM 646 O O . GLY A 1 84 ? 7.316 6.022 1.870 1.00 94.88 84 GLY A O 1
ATOM 647 N N . HIS A 1 85 ? 8.357 8.007 1.762 1.00 93.81 85 HIS A N 1
ATOM 648 C CA . HIS A 1 85 ? 9.354 7.808 2.802 1.00 93.81 85 HIS A CA 1
ATOM 649 C C . HIS A 1 85 ? 9.459 9.062 3.676 1.00 93.81 85 HIS A C 1
ATOM 651 O O . HIS A 1 85 ? 10.065 10.053 3.284 1.00 93.81 85 HIS A O 1
ATOM 657 N N . SER A 1 86 ? 8.840 9.030 4.856 1.00 90.69 86 SER A N 1
ATOM 658 C CA . SER A 1 86 ? 8.814 10.195 5.737 1.00 90.69 86 SER A CA 1
ATOM 659 C C . SER A 1 86 ? 10.096 10.328 6.552 1.00 90.69 86 SER A C 1
ATOM 661 O O . SER A 1 86 ? 10.345 9.519 7.452 1.00 90.69 86 SER A O 1
ATOM 663 N N . VAL A 1 87 ? 10.860 11.388 6.312 1.00 90.44 87 VAL A N 1
ATOM 664 C CA . VAL A 1 87 ? 12.062 11.736 7.080 1.00 90.44 87 VAL A CA 1
ATOM 665 C C . VAL A 1 87 ? 11.819 13.003 7.910 1.00 90.44 87 VAL A C 1
ATOM 667 O O . VAL A 1 87 ? 11.074 13.878 7.464 1.00 90.44 87 VAL A O 1
ATOM 670 N N . PRO A 1 88 ? 12.386 13.126 9.126 1.00 89.38 88 PRO A N 1
ATOM 671 C CA . PRO A 1 88 ? 12.367 14.384 9.872 1.00 89.38 88 PRO A CA 1
ATOM 672 C C . PRO A 1 88 ? 12.961 15.521 9.040 1.00 89.38 88 PRO A C 1
ATOM 674 O O . PRO A 1 88 ? 13.974 15.323 8.369 1.00 89.38 88 PRO A O 1
ATOM 677 N N . ILE A 1 89 ? 12.362 16.712 9.102 1.00 86.50 89 ILE A N 1
ATOM 678 C CA . ILE A 1 89 ? 12.833 17.850 8.303 1.00 86.50 89 ILE A CA 1
ATOM 679 C C . ILE A 1 89 ? 14.265 18.261 8.659 1.00 86.50 89 ILE A C 1
ATOM 681 O O . ILE A 1 89 ? 15.024 18.658 7.782 1.00 86.50 89 ILE A O 1
ATOM 685 N N . SER A 1 90 ? 14.681 18.051 9.910 1.00 86.81 90 SER A N 1
ATOM 686 C CA . SER A 1 90 ? 16.051 18.287 10.373 1.00 86.81 90 SER A CA 1
ATOM 687 C C . SER A 1 90 ? 17.106 17.431 9.658 1.00 86.81 90 SER A C 1
ATOM 689 O O . SER A 1 90 ? 18.276 17.802 9.638 1.00 86.81 90 SER A O 1
ATOM 691 N N . GLN A 1 91 ? 16.721 16.313 9.027 1.00 88.44 91 GLN A N 1
ATOM 692 C CA . GLN A 1 91 ? 17.626 15.501 8.199 1.00 88.44 91 GLN A CA 1
ATOM 693 C C . GLN A 1 91 ? 17.773 16.039 6.770 1.00 88.44 91 GLN A C 1
ATOM 695 O O . GLN A 1 91 ? 18.723 15.689 6.071 1.00 88.44 91 GLN A O 1
ATOM 700 N N . VAL A 1 92 ? 16.834 16.875 6.330 1.00 87.69 92 VAL A N 1
ATOM 701 C CA . VAL A 1 92 ? 16.776 17.458 4.985 1.00 87.69 92 VAL A CA 1
ATOM 702 C C . VAL A 1 92 ? 16.406 18.946 5.060 1.00 87.69 92 VAL A C 1
ATOM 704 O O . VAL A 1 92 ? 15.430 19.373 4.446 1.00 87.69 92 VAL A O 1
ATOM 707 N N . PRO A 1 93 ? 17.169 19.777 5.797 1.00 83.94 93 PRO A N 1
ATOM 708 C CA . PRO A 1 93 ? 16.798 21.175 6.045 1.00 83.94 93 PRO A CA 1
ATOM 709 C C . PRO A 1 93 ? 16.689 22.002 4.753 1.00 83.94 93 PRO A C 1
ATOM 711 O O . PRO A 1 93 ? 15.921 22.953 4.678 1.00 83.94 93 PRO A O 1
ATOM 714 N N . TYR A 1 94 ? 17.401 21.591 3.702 1.00 84.56 94 TYR A N 1
ATOM 715 C CA . TYR A 1 94 ? 17.355 22.180 2.361 1.00 84.56 94 TYR A CA 1
ATOM 716 C C . TYR A 1 94 ? 16.063 21.882 1.579 1.00 84.56 94 TYR A C 1
ATOM 718 O O . TYR A 1 94 ? 15.868 22.438 0.499 1.00 84.56 94 TYR A O 1
ATOM 726 N N . ALA A 1 95 ? 15.189 21.001 2.079 1.00 82.69 95 ALA A N 1
ATOM 727 C CA . ALA A 1 95 ? 13.891 20.732 1.465 1.00 82.69 95 ALA A CA 1
ATOM 728 C C . ALA A 1 95 ? 12.883 21.876 1.680 1.00 82.69 95 ALA A C 1
ATOM 730 O O . ALA A 1 95 ? 11.895 21.940 0.953 1.00 82.69 95 ALA A O 1
ATOM 731 N N . VAL A 1 96 ? 13.134 22.772 2.643 1.00 79.12 96 VAL A N 1
ATOM 732 C CA . VAL A 1 96 ? 12.368 24.010 2.847 1.00 79.12 96 VAL A CA 1
ATOM 733 C C . VAL A 1 96 ? 13.089 25.148 2.132 1.00 79.12 96 VAL A C 1
ATOM 735 O O . VAL A 1 96 ? 14.251 25.435 2.424 1.00 79.12 96 VAL A O 1
ATOM 738 N N . ARG A 1 97 ? 12.422 25.799 1.178 1.00 75.00 97 ARG A N 1
ATOM 739 C CA . ARG A 1 97 ? 12.997 26.909 0.410 1.00 75.00 97 ARG A CA 1
ATOM 740 C C . ARG A 1 97 ? 12.712 28.256 1.082 1.00 75.00 97 ARG A C 1
ATOM 742 O O . ARG A 1 97 ? 11.640 28.438 1.664 1.00 75.00 97 ARG A O 1
ATOM 749 N N . PRO A 1 98 ? 13.620 29.247 0.961 1.00 65.81 98 PRO A N 1
ATOM 750 C CA . PRO A 1 98 ? 13.315 30.624 1.338 1.00 65.81 98 PRO A CA 1
ATOM 751 C C . PRO A 1 98 ? 12.087 31.112 0.553 1.00 65.81 98 PRO A C 1
ATOM 753 O O . PRO A 1 98 ? 12.147 31.233 -0.669 1.00 65.81 98 PRO A O 1
ATOM 756 N N . GLY A 1 99 ? 10.969 31.348 1.245 1.00 65.62 99 GLY A N 1
ATOM 757 C CA . GLY A 1 99 ? 9.695 31.740 0.629 1.00 65.62 99 GLY A CA 1
ATOM 758 C C . GLY A 1 99 ? 8.586 30.684 0.669 1.00 65.62 99 GLY A C 1
ATOM 759 O O . GLY A 1 99 ? 7.467 31.008 0.274 1.00 65.62 99 GLY A O 1
ATOM 760 N N . ASP A 1 100 ? 8.842 29.479 1.194 1.00 65.94 100 ASP A N 1
ATOM 761 C CA . ASP A 1 100 ? 7.790 28.528 1.585 1.00 65.94 100 ASP A CA 1
ATOM 762 C C . ASP A 1 100 ? 7.029 29.116 2.788 1.00 65.94 100 ASP A C 1
ATOM 764 O O . ASP A 1 100 ? 7.302 28.824 3.951 1.00 65.94 100 ASP A O 1
ATOM 768 N N . ALA A 1 101 ? 6.134 30.061 2.501 1.00 48.34 101 ALA A N 1
ATOM 769 C CA . ALA A 1 101 ? 5.437 30.902 3.463 1.00 48.34 101 ALA A CA 1
ATOM 770 C C . ALA A 1 101 ? 4.354 30.115 4.224 1.00 48.34 101 ALA A C 1
ATOM 772 O O . ALA A 1 101 ? 3.157 30.281 3.999 1.00 48.34 101 ALA A O 1
ATOM 773 N N . GLY A 1 102 ? 4.782 29.242 5.131 1.00 57.56 102 GLY A N 1
ATOM 774 C CA . GLY A 1 102 ? 3.975 28.734 6.236 1.00 57.56 102 GLY A CA 1
ATOM 775 C C . GLY A 1 102 ? 4.423 29.371 7.550 1.00 57.56 102 GLY A C 1
ATOM 776 O O . GLY A 1 102 ? 5.590 29.720 7.709 1.00 57.56 102 GLY A O 1
ATOM 777 N N . SER A 1 103 ? 3.520 29.492 8.526 1.00 54.84 103 SER A N 1
ATOM 778 C CA . SER A 1 103 ? 3.848 29.987 9.875 1.00 54.84 103 SER A CA 1
ATOM 779 C C . SER A 1 103 ? 4.863 29.103 10.620 1.00 54.84 103 SER A C 1
ATOM 781 O O . SER A 1 103 ? 5.372 29.499 11.665 1.00 54.84 103 SER A O 1
ATOM 783 N N . SER A 1 104 ? 5.158 27.902 10.109 1.00 59.94 104 SER A N 1
ATOM 784 C CA . SER A 1 104 ? 6.242 27.015 10.546 1.00 59.94 104 SER A CA 1
ATOM 785 C C . SER A 1 104 ? 6.583 26.012 9.430 1.00 59.94 104 SER A C 1
ATOM 787 O O . SER A 1 104 ? 5.666 25.568 8.732 1.00 59.94 104 SER A O 1
ATOM 789 N N . PRO A 1 105 ? 7.860 25.622 9.253 1.00 65.19 105 PRO A N 1
ATOM 790 C CA . PRO A 1 105 ? 8.241 24.580 8.302 1.00 65.19 105 PRO A CA 1
ATOM 791 C C . PRO A 1 105 ? 7.601 23.228 8.672 1.00 65.19 105 PRO A C 1
ATOM 793 O O . PRO A 1 105 ? 7.398 22.943 9.858 1.00 65.19 105 PRO A O 1
ATOM 796 N N . PRO A 1 106 ? 7.276 22.367 7.688 1.00 76.88 106 PRO A N 1
ATOM 797 C CA . PRO A 1 106 ? 6.724 21.050 7.972 1.00 76.88 106 PRO A CA 1
ATOM 798 C C . PRO A 1 106 ? 7.736 20.227 8.771 1.00 76.88 106 PRO A C 1
ATOM 800 O O . PRO A 1 106 ? 8.916 20.192 8.442 1.00 76.88 106 PRO A O 1
ATOM 803 N N . LYS A 1 107 ? 7.279 19.509 9.801 1.00 84.50 107 LYS A N 1
ATOM 804 C CA . LYS A 1 107 ? 8.159 18.693 10.660 1.00 84.50 107 LYS A CA 1
ATOM 805 C C . LYS A 1 107 ? 8.784 17.497 9.940 1.00 84.50 107 LYS A C 1
ATOM 807 O O . LYS A 1 107 ? 9.764 16.923 10.418 1.00 84.50 107 LYS A O 1
ATOM 812 N N . ARG A 1 108 ? 8.197 17.073 8.819 1.00 88.12 108 ARG A N 1
ATOM 813 C CA . ARG A 1 108 ? 8.650 15.923 8.035 1.00 88.12 108 ARG A CA 1
ATOM 814 C C . ARG A 1 108 ? 8.563 16.205 6.545 1.00 88.12 108 ARG A C 1
ATOM 816 O O . ARG A 1 108 ? 7.692 16.943 6.094 1.00 88.12 108 ARG A O 1
ATOM 823 N N . HIS A 1 109 ? 9.439 15.552 5.800 1.00 89.31 109 HIS A N 1
ATOM 824 C CA . HIS A 1 109 ? 9.515 15.604 4.350 1.00 89.31 109 HIS A CA 1
ATOM 825 C C . HIS A 1 109 ? 9.309 14.206 3.765 1.00 89.31 109 HIS A C 1
ATOM 827 O O . HIS A 1 109 ? 9.753 13.210 4.342 1.00 89.31 109 HIS A O 1
ATOM 833 N N . ASN A 1 110 ? 8.632 14.125 2.620 1.00 92.44 110 ASN A N 1
ATOM 834 C CA . ASN A 1 110 ? 8.511 12.877 1.879 1.00 92.44 110 ASN A CA 1
ATOM 835 C C . ASN A 1 110 ? 9.673 12.755 0.890 1.00 92.44 110 ASN A C 1
ATOM 837 O O . ASN A 1 110 ? 9.698 13.475 -0.097 1.00 92.44 110 ASN A O 1
ATOM 841 N N . ALA A 1 111 ? 10.591 11.821 1.132 1.00 92.81 111 ALA A N 1
ATOM 842 C CA . ALA A 1 111 ? 11.760 11.593 0.282 1.00 92.81 111 ALA A CA 1
ATOM 843 C C . ALA A 1 111 ? 11.463 10.787 -1.002 1.00 92.81 111 ALA A C 1
ATOM 845 O O . ALA A 1 111 ? 12.387 10.481 -1.749 1.00 92.81 111 ALA A O 1
ATOM 846 N N . ILE A 1 112 ? 10.205 10.400 -1.241 1.00 94.44 112 ILE A N 1
ATOM 847 C CA . ILE A 1 112 ? 9.758 9.892 -2.546 1.00 94.44 112 ILE A CA 1
ATOM 848 C C . ILE A 1 112 ? 9.230 11.079 -3.339 1.00 94.44 112 ILE A C 1
ATOM 850 O O . ILE A 1 112 ? 8.280 11.734 -2.902 1.00 94.44 112 ILE A O 1
ATOM 854 N N . GLU A 1 113 ? 9.836 11.335 -4.493 1.00 91.31 113 GLU A N 1
ATOM 855 C CA . GLU A 1 113 ? 9.529 12.506 -5.315 1.00 91.31 113 GLU A CA 1
ATOM 856 C C . GLU A 1 113 ? 8.295 12.259 -6.183 1.00 91.31 113 GLU A C 1
ATOM 858 O O . GLU A 1 113 ? 7.414 13.114 -6.270 1.00 91.31 113 GLU A O 1
ATOM 863 N N . A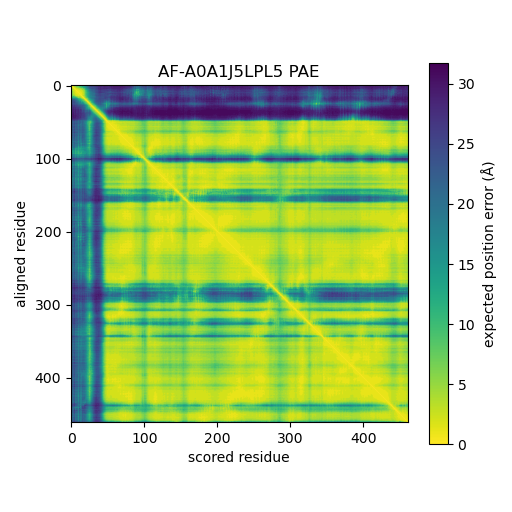SN A 1 114 ? 8.198 11.066 -6.780 1.00 93.75 114 ASN A N 1
ATOM 864 C CA . ASN A 1 114 ? 7.097 10.681 -7.659 1.00 93.75 114 ASN A CA 1
ATOM 865 C C . ASN A 1 114 ? 6.386 9.431 -7.112 1.00 93.75 114 ASN A C 1
ATOM 867 O O . ASN A 1 114 ? 6.737 8.300 -7.484 1.00 93.75 114 ASN A O 1
ATOM 871 N N . PRO A 1 115 ? 5.378 9.608 -6.234 1.00 96.69 115 PRO A N 1
ATOM 872 C CA . PRO A 1 115 ? 4.582 8.511 -5.696 1.00 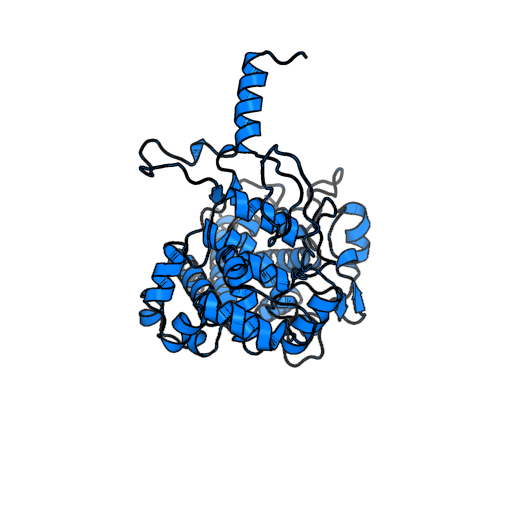96.69 115 PRO A CA 1
ATOM 873 C C . PRO A 1 115 ? 4.011 7.588 -6.779 1.00 96.69 115 PRO A C 1
ATOM 875 O O . PRO A 1 115 ? 3.581 8.039 -7.839 1.00 96.69 115 PRO A O 1
ATOM 878 N N . LEU A 1 116 ? 3.969 6.287 -6.488 1.00 97.88 116 LEU A N 1
ATOM 879 C CA . LEU A 1 116 ? 3.460 5.239 -7.387 1.00 97.88 116 LEU A CA 1
ATOM 880 C C . LEU A 1 116 ? 4.242 5.071 -8.700 1.00 97.88 116 LEU A C 1
ATOM 882 O O . LEU A 1 116 ? 3.705 4.540 -9.676 1.00 97.88 116 LEU A O 1
ATOM 886 N N . THR A 1 117 ? 5.511 5.487 -8.744 1.00 97.69 117 THR A N 1
ATOM 887 C CA . THR A 1 117 ? 6.401 5.271 -9.903 1.00 97.69 117 THR A CA 1
ATOM 888 C C . THR A 1 117 ? 7.496 4.226 -9.660 1.00 97.69 117 THR A C 1
ATOM 890 O O . THR A 1 117 ? 8.451 4.117 -10.449 1.00 97.69 117 THR A O 1
ATOM 893 N N . LEU A 1 118 ? 7.340 3.421 -8.602 1.00 98.06 118 LEU A N 1
ATOM 894 C CA . LEU A 1 118 ? 8.275 2.384 -8.169 1.00 98.06 118 LEU A CA 1
ATOM 895 C C . LEU A 1 118 ? 9.694 2.929 -7.957 1.00 98.06 118 LEU A C 1
ATOM 897 O O . LEU A 1 118 ? 10.672 2.241 -8.249 1.00 98.06 118 LEU A O 1
ATOM 901 N N . GLU A 1 119 ? 9.842 4.150 -7.430 1.00 96.00 119 GLU A N 1
ATOM 902 C CA . GLU A 1 119 ? 11.166 4.719 -7.100 1.00 96.00 119 GLU A CA 1
ATOM 903 C C . GLU A 1 119 ? 11.907 3.830 -6.101 1.00 96.00 119 GLU A C 1
ATOM 905 O O . GLU A 1 119 ? 13.116 3.622 -6.206 1.00 96.00 119 GLU A O 1
ATOM 910 N N . THR A 1 120 ? 11.155 3.196 -5.200 1.00 95.69 120 THR A N 1
ATOM 911 C CA . THR A 1 120 ? 11.674 2.230 -4.223 1.00 95.69 120 THR A CA 1
ATOM 912 C C . THR A 1 120 ? 12.216 0.939 -4.849 1.00 95.69 120 THR A C 1
ATOM 914 O O . THR A 1 120 ? 12.941 0.180 -4.196 1.00 95.69 120 THR A O 1
ATOM 917 N N . LEU A 1 121 ? 11.887 0.686 -6.119 1.00 96.50 121 LEU A N 1
ATOM 918 C CA . LEU A 1 121 ? 12.431 -0.396 -6.932 1.00 96.50 121 LEU A CA 1
ATOM 919 C C . LEU A 1 121 ? 13.568 0.099 -7.827 1.00 96.50 121 LEU A C 1
ATOM 921 O O . LEU A 1 121 ? 14.627 -0.523 -7.876 1.00 96.50 121 LEU A O 1
ATOM 925 N N . TYR A 1 122 ? 13.333 1.198 -8.549 1.00 97.50 122 TYR A N 1
ATOM 926 C CA . TYR A 1 122 ? 14.204 1.650 -9.628 1.00 97.50 122 TYR A CA 1
ATOM 927 C C . TYR A 1 122 ? 15.393 2.495 -9.148 1.00 97.50 122 TYR A C 1
ATOM 929 O O . TYR A 1 122 ? 16.441 2.501 -9.807 1.00 97.50 122 TYR A O 1
ATOM 937 N N . GLY A 1 123 ? 15.252 3.196 -8.020 1.00 94.75 123 GLY A N 1
ATOM 938 C CA . GLY A 1 123 ? 16.193 4.221 -7.576 1.00 94.75 123 GLY A CA 1
ATOM 939 C C . GLY A 1 123 ? 16.529 5.209 -8.701 1.00 94.75 123 GLY A C 1
ATOM 940 O O . GLY A 1 123 ? 15.706 5.494 -9.569 1.00 94.75 123 GLY A O 1
ATOM 941 N N . ALA A 1 124 ? 17.784 5.655 -8.751 1.00 93.00 124 ALA A N 1
ATOM 942 C CA . ALA A 1 124 ? 18.306 6.517 -9.815 1.00 93.00 124 ALA A CA 1
ATOM 943 C C . ALA A 1 124 ? 18.548 5.799 -11.169 1.00 93.00 124 ALA A C 1
ATOM 945 O O . ALA A 1 124 ? 19.065 6.400 -12.111 1.00 93.00 124 ALA A O 1
ATOM 946 N N . GLY A 1 125 ? 18.188 4.516 -11.295 1.00 94.88 125 GLY A N 1
ATOM 947 C CA . GLY A 1 125 ? 18.276 3.764 -12.549 1.00 94.88 125 GLY A CA 1
ATOM 948 C C . GLY A 1 125 ? 19.667 3.198 -12.892 1.00 94.88 125 GLY A C 1
ATOM 949 O O . GLY A 1 125 ? 20.633 3.336 -12.131 1.00 94.88 125 GLY A O 1
ATOM 950 N N . PRO A 1 126 ? 19.786 2.522 -14.051 1.00 94.75 126 PRO A N 1
ATOM 951 C CA . PRO A 1 126 ? 20.924 1.660 -14.356 1.00 94.75 126 PRO A CA 1
ATOM 952 C C . PRO A 1 126 ? 22.219 2.401 -14.688 1.00 94.75 126 PRO A C 1
ATOM 954 O O . PRO A 1 126 ? 23.283 1.829 -14.491 1.00 94.75 126 PRO A O 1
ATOM 957 N N . ARG A 1 127 ? 22.175 3.681 -15.082 1.00 92.12 127 ARG A N 1
ATOM 958 C CA . ARG A 1 127 ? 23.395 4.494 -15.278 1.00 92.12 127 ARG A CA 1
ATOM 959 C C . ARG A 1 127 ? 24.080 4.882 -13.965 1.00 92.12 127 ARG A C 1
ATOM 961 O O . ARG A 1 127 ? 25.283 5.107 -13.957 1.00 92.12 127 ARG A O 1
ATOM 968 N N . VAL A 1 128 ? 23.316 4.980 -12.875 1.00 92.94 128 VAL A N 1
ATOM 969 C CA . VAL A 1 128 ? 23.790 5.519 -11.590 1.00 92.94 128 VAL A CA 1
ATOM 970 C C . VAL A 1 128 ? 24.042 4.412 -10.569 1.00 92.94 128 VAL A C 1
ATOM 972 O O . VAL A 1 128 ? 24.928 4.538 -9.728 1.00 92.94 128 VAL A O 1
ATOM 975 N N . LEU A 1 129 ? 23.292 3.306 -10.638 1.00 92.25 129 LEU A N 1
ATOM 976 C CA . LEU A 1 129 ? 23.299 2.263 -9.609 1.00 92.25 129 LEU A CA 1
ATOM 977 C C . LEU A 1 129 ? 23.886 0.929 -10.124 1.00 92.25 129 LEU A C 1
ATOM 979 O O . LEU A 1 129 ? 23.152 -0.051 -10.272 1.00 92.25 129 LEU A O 1
ATOM 983 N N . PRO A 1 130 ? 25.215 0.812 -10.337 1.00 89.12 130 PRO A N 1
ATOM 984 C CA . PRO A 1 130 ? 25.853 -0.431 -10.804 1.00 89.12 130 PRO A CA 1
ATOM 985 C C . PRO A 1 130 ? 25.764 -1.588 -9.802 1.00 89.12 130 PRO A C 1
ATOM 987 O O . PRO A 1 130 ? 25.999 -2.749 -10.137 1.00 89.12 130 PRO A O 1
ATOM 990 N N . HIS A 1 131 ? 25.410 -1.288 -8.555 1.00 85.38 131 HIS A N 1
ATOM 991 C CA . HIS A 1 131 ? 25.118 -2.299 -7.552 1.00 85.38 131 HIS A CA 1
ATOM 992 C C . HIS A 1 131 ? 23.773 -2.996 -7.777 1.00 85.38 131 HIS A C 1
ATOM 994 O O . HIS A 1 131 ? 23.653 -4.185 -7.477 1.00 85.38 131 HIS A O 1
ATOM 1000 N N . LEU A 1 132 ? 22.796 -2.265 -8.323 1.00 91.19 132 LEU A N 1
ATOM 1001 C CA . LEU A 1 132 ? 21.423 -2.705 -8.557 1.00 91.19 132 LEU A CA 1
ATOM 1002 C C . LEU A 1 132 ? 21.228 -3.253 -9.976 1.00 91.19 132 LEU A C 1
ATOM 1004 O O . LEU A 1 132 ? 20.449 -4.188 -10.165 1.00 91.19 132 LEU A O 1
ATOM 1008 N N . TYR A 1 133 ? 21.979 -2.728 -10.948 1.00 93.06 133 TYR A N 1
ATOM 1009 C CA . TYR A 1 133 ? 21.846 -3.062 -12.366 1.00 93.06 133 TYR A CA 1
ATOM 1010 C C . TYR A 1 133 ? 23.139 -3.582 -12.982 1.00 93.06 133 TYR A C 1
ATOM 1012 O O . TYR A 1 133 ? 24.239 -3.126 -12.665 1.00 93.06 133 TYR A O 1
ATOM 1020 N N . ASP A 1 134 ? 23.005 -4.530 -13.902 1.00 90.56 134 ASP A N 1
ATOM 1021 C CA . ASP A 1 134 ? 24.109 -4.969 -14.741 1.00 90.56 134 ASP A CA 1
ATOM 1022 C C . ASP A 1 134 ? 24.391 -3.908 -15.814 1.00 90.56 134 ASP A C 1
ATOM 1024 O O . ASP A 1 134 ? 23.535 -3.582 -16.630 1.00 90.56 134 ASP A O 1
ATOM 1028 N N . GLN A 1 135 ? 25.607 -3.361 -15.824 1.00 89.00 135 GLN A N 1
ATOM 1029 C CA . GLN A 1 135 ? 25.967 -2.243 -16.705 1.00 89.00 135 GLN A CA 1
ATOM 1030 C C . GLN A 1 135 ? 25.977 -2.606 -18.192 1.00 89.00 135 GLN A C 1
ATOM 1032 O O . GLN A 1 135 ? 25.881 -1.726 -19.045 1.00 89.00 135 GLN A O 1
ATOM 1037 N N . LYS A 1 136 ? 26.080 -3.893 -18.540 1.00 90.00 136 LYS A N 1
ATOM 1038 C CA . LYS A 1 136 ? 26.011 -4.307 -19.941 1.00 90.00 136 LYS A CA 1
ATOM 1039 C C . LYS A 1 136 ? 24.555 -4.344 -20.369 1.00 90.00 136 LYS A C 1
ATOM 1041 O O . LYS A 1 136 ? 24.181 -3.660 -21.315 1.00 90.00 136 LYS A O 1
ATOM 1046 N N . THR A 1 137 ? 23.743 -5.132 -19.684 1.00 92.62 137 THR A N 1
ATOM 1047 C CA . THR A 1 137 ? 22.356 -5.427 -20.063 1.00 92.62 137 THR A CA 1
ATOM 1048 C C . THR A 1 137 ? 21.363 -4.338 -19.654 1.00 92.62 137 THR A C 1
ATOM 1050 O O . THR A 1 137 ? 20.291 -4.273 -20.242 1.00 92.62 137 THR A O 1
ATOM 1053 N N . GLN A 1 138 ? 21.728 -3.461 -18.712 1.00 94.94 138 GLN A N 1
ATOM 1054 C CA . GLN A 1 138 ? 20.863 -2.461 -18.062 1.00 94.94 138 GLN A CA 1
ATOM 1055 C C . GLN A 1 138 ? 19.715 -3.077 -17.235 1.00 94.94 138 GLN A C 1
ATOM 1057 O O . GLN A 1 138 ? 18.830 -2.365 -16.771 1.00 94.94 138 GLN A O 1
ATOM 1062 N N . LEU A 1 139 ? 19.742 -4.396 -17.018 1.00 95.12 139 LEU A N 1
ATOM 1063 C CA . LEU A 1 139 ? 18.738 -5.138 -16.259 1.00 95.12 139 LEU A CA 1
ATOM 1064 C C . LEU A 1 139 ? 19.061 -5.154 -14.765 1.00 95.12 139 LEU A C 1
ATOM 1066 O O . LEU A 1 139 ? 20.223 -5.041 -14.363 1.00 95.12 139 LEU A O 1
ATOM 1070 N N . PHE A 1 140 ? 18.043 -5.362 -13.930 1.00 94.88 140 PHE A N 1
ATOM 1071 C CA . PHE A 1 140 ? 18.247 -5.610 -12.506 1.00 94.88 140 PHE A CA 1
ATOM 1072 C C . PHE A 1 140 ? 19.131 -6.842 -12.287 1.00 94.88 140 PHE A C 1
ATOM 1074 O O . PHE A 1 140 ? 18.943 -7.877 -12.934 1.00 94.88 140 PHE A O 1
ATOM 1081 N N . ARG A 1 141 ? 20.045 -6.773 -11.312 1.00 89.94 141 ARG A N 1
ATOM 1082 C CA . ARG A 1 141 ? 20.924 -7.886 -10.913 1.00 89.94 141 ARG A CA 1
ATOM 1083 C C . ARG A 1 141 ? 20.156 -8.905 -10.072 1.00 89.94 141 ARG A C 1
ATOM 1085 O O . ARG A 1 141 ? 20.300 -8.983 -8.851 1.00 89.94 141 ARG A O 1
ATOM 1092 N N . ILE A 1 142 ? 19.331 -9.701 -10.739 1.00 87.56 142 ILE A N 1
ATOM 1093 C CA . ILE A 1 142 ? 18.567 -10.789 -10.135 1.00 87.56 142 ILE A CA 1
ATOM 1094 C C . ILE A 1 142 ? 18.532 -12.002 -11.066 1.00 87.56 142 ILE A C 1
ATOM 1096 O O . ILE A 1 142 ? 18.322 -11.859 -12.268 1.00 87.56 142 ILE A O 1
ATOM 1100 N N . ASN A 1 143 ? 18.738 -13.205 -10.517 1.00 79.44 143 ASN A N 1
ATOM 1101 C CA . ASN A 1 143 ? 18.635 -14.425 -11.318 1.00 79.44 143 ASN A CA 1
ATOM 1102 C C . ASN A 1 143 ? 17.173 -14.645 -11.759 1.00 79.44 143 ASN A C 1
ATOM 1104 O O . ASN A 1 143 ? 16.270 -14.437 -10.942 1.00 79.44 143 ASN A O 1
ATOM 1108 N N . PRO A 1 144 ? 16.917 -15.141 -12.985 1.00 75.25 144 PRO A N 1
ATOM 1109 C CA . PRO A 1 144 ? 15.559 -15.413 -13.468 1.00 75.25 144 PRO A CA 1
ATOM 1110 C C . PRO A 1 144 ? 14.752 -16.358 -12.573 1.00 75.25 144 PRO A C 1
ATOM 1112 O O . PRO A 1 144 ? 13.545 -16.190 -12.453 1.00 75.25 144 PRO A O 1
ATOM 1115 N N . MET A 1 145 ? 15.425 -17.294 -11.896 1.00 75.50 145 MET A N 1
ATOM 1116 C CA . MET A 1 145 ? 14.824 -18.246 -10.949 1.00 75.50 145 MET A CA 1
ATOM 1117 C C . MET A 1 145 ? 14.979 -17.823 -9.483 1.00 75.50 145 MET A C 1
ATOM 1119 O O . MET A 1 145 ? 14.655 -18.583 -8.572 1.00 75.50 145 MET A O 1
ATOM 1123 N N . SER A 1 146 ? 15.521 -16.629 -9.222 1.00 75.19 146 SER A N 1
ATOM 1124 C CA . SER A 1 146 ? 15.739 -16.179 -7.852 1.00 75.19 146 SER A CA 1
ATOM 1125 C C . SER A 1 146 ? 14.415 -15.884 -7.164 1.00 75.19 146 SER A C 1
ATOM 1127 O O . SER A 1 146 ? 13.575 -15.144 -7.679 1.00 75.19 146 SER A O 1
ATOM 1129 N N . VAL A 1 147 ? 14.274 -16.395 -5.947 1.00 76.69 147 VAL A N 1
ATOM 1130 C CA . VAL A 1 147 ? 13.165 -16.037 -5.054 1.00 76.69 147 VAL A CA 1
ATOM 1131 C C . VAL A 1 147 ? 13.447 -14.749 -4.273 1.00 76.69 147 VAL A C 1
ATOM 1133 O O . VAL A 1 147 ? 12.512 -14.063 -3.886 1.00 76.69 147 VAL A O 1
ATOM 1136 N N . ILE A 1 148 ? 14.722 -14.393 -4.079 1.00 77.81 148 ILE A N 1
ATOM 1137 C CA . ILE A 1 148 ? 15.186 -13.168 -3.401 1.00 77.81 148 ILE A CA 1
ATOM 1138 C C . ILE A 1 148 ? 16.261 -12.461 -4.238 1.00 77.81 148 ILE A C 1
ATOM 1140 O O . ILE A 1 148 ? 16.855 -13.069 -5.128 1.00 77.81 148 ILE A O 1
ATOM 1144 N N . THR A 1 149 ? 16.548 -11.188 -3.970 1.00 75.62 149 THR A N 1
ATOM 1145 C CA . THR A 1 149 ? 17.572 -10.447 -4.732 1.00 75.62 149 THR A CA 1
ATOM 1146 C C . THR A 1 149 ? 18.997 -10.892 -4.389 1.00 75.62 149 THR A C 1
ATOM 1148 O O . THR A 1 149 ? 19.267 -11.427 -3.308 1.00 75.62 149 THR A O 1
ATOM 1151 N N . LEU A 1 150 ? 19.932 -10.691 -5.321 1.00 73.88 150 LEU A N 1
ATOM 1152 C CA . LEU A 1 150 ? 21.322 -11.104 -5.136 1.00 73.88 150 LEU A CA 1
ATOM 1153 C C . LEU A 1 150 ? 22.052 -10.216 -4.114 1.00 73.88 150 LEU A C 1
ATOM 1155 O O . LEU A 1 150 ? 21.703 -9.041 -3.953 1.00 73.88 150 LEU A O 1
ATOM 1159 N N . PRO A 1 151 ? 23.075 -10.756 -3.425 1.00 71.62 151 PRO A N 1
ATOM 1160 C CA . PRO A 1 151 ? 24.046 -9.938 -2.714 1.00 71.62 151 PRO A CA 1
ATOM 1161 C C . PRO A 1 151 ? 24.680 -8.921 -3.661 1.00 71.62 151 PRO A C 1
ATOM 1163 O O . PRO A 1 151 ? 25.075 -9.277 -4.773 1.00 71.62 151 PRO A O 1
ATOM 1166 N N . HIS A 1 152 ? 24.813 -7.673 -3.222 1.00 67.50 152 HIS A N 1
ATOM 1167 C CA . HIS A 1 152 ? 25.527 -6.657 -3.981 1.00 67.50 152 HIS A CA 1
ATOM 1168 C C . HIS A 1 152 ? 27.016 -7.018 -4.096 1.00 67.50 152 HIS A C 1
ATOM 1170 O O . HIS A 1 152 ? 27.576 -6.979 -5.199 1.00 67.50 152 HIS A O 1
ATOM 1176 N N . ARG A 1 153 ? 27.638 -7.394 -2.971 1.00 64.62 153 ARG A N 1
ATOM 1177 C CA . ARG A 1 153 ? 29.047 -7.779 -2.896 1.00 64.62 153 ARG A CA 1
ATOM 1178 C C . ARG A 1 153 ? 29.203 -9.177 -2.296 1.00 64.62 153 ARG A C 1
ATOM 1180 O O . ARG A 1 153 ? 28.346 -9.646 -1.550 1.00 64.62 153 ARG A O 1
ATOM 1187 N N . ARG A 1 154 ? 30.298 -9.859 -2.652 1.00 61.59 154 ARG A N 1
ATOM 1188 C CA . ARG A 1 154 ? 30.616 -11.199 -2.122 1.00 61.59 154 ARG A CA 1
ATOM 1189 C C . ARG A 1 154 ? 31.070 -11.151 -0.659 1.00 61.59 154 ARG A C 1
ATOM 1191 O O . ARG A 1 154 ? 30.818 -12.107 0.064 1.00 61.59 154 ARG A O 1
ATOM 1198 N N . ASP A 1 155 ? 31.734 -10.066 -0.265 1.00 64.12 155 ASP A N 1
ATOM 1199 C CA . ASP A 1 155 ? 32.291 -9.817 1.071 1.00 64.12 155 ASP A CA 1
ATOM 1200 C C . ASP A 1 155 ? 31.236 -9.332 2.076 1.00 64.12 155 ASP A C 1
ATOM 1202 O O . ASP A 1 155 ? 31.325 -9.670 3.252 1.00 64.12 155 ASP A O 1
ATOM 1206 N N . ASP A 1 156 ? 30.200 -8.626 1.613 1.00 57.88 156 ASP A N 1
ATOM 1207 C CA . ASP A 1 156 ? 29.048 -8.264 2.440 1.00 57.88 156 ASP A CA 1
ATOM 1208 C C . ASP A 1 156 ? 27.715 -8.728 1.825 1.00 57.88 156 ASP A C 1
ATOM 1210 O O . ASP A 1 156 ? 27.037 -7.979 1.109 1.00 57.88 156 ASP A O 1
ATOM 1214 N N . PRO A 1 157 ? 27.286 -9.966 2.135 1.00 59.00 157 PRO A N 1
ATOM 1215 C CA . PRO A 1 157 ? 26.019 -10.492 1.654 1.00 59.00 157 PRO A CA 1
ATOM 1216 C C . PRO A 1 157 ? 24.787 -9.870 2.324 1.00 59.00 157 PRO A C 1
ATOM 1218 O O . PRO A 1 157 ? 23.665 -10.213 1.948 1.00 59.00 157 PRO A O 1
ATOM 1221 N N . SER A 1 158 ? 24.969 -8.979 3.307 1.00 57.16 158 SER A N 1
ATOM 1222 C CA . SER A 1 158 ? 23.866 -8.260 3.945 1.00 57.16 158 SER A CA 1
ATOM 1223 C C . SER A 1 158 ? 23.349 -7.102 3.092 1.00 57.16 158 SER A C 1
ATOM 1225 O O . SER A 1 158 ? 22.188 -6.707 3.233 1.00 57.16 158 SER A O 1
ATOM 1227 N N . VAL A 1 159 ? 24.162 -6.583 2.167 1.00 64.19 159 VAL A N 1
ATOM 1228 C CA . VAL A 1 159 ? 23.740 -5.566 1.203 1.00 64.19 159 VAL A CA 1
ATOM 1229 C C . VAL A 1 159 ? 23.120 -6.268 0.007 1.00 64.19 159 VAL A C 1
ATOM 1231 O O . VAL A 1 159 ? 23.787 -6.973 -0.746 1.00 64.19 159 VAL A O 1
ATOM 1234 N N . ARG A 1 160 ? 21.812 -6.098 -0.158 1.00 73.88 160 ARG A N 1
ATOM 1235 C CA . ARG A 1 160 ? 21.033 -6.697 -1.243 1.00 73.88 160 ARG A CA 1
ATOM 1236 C C . ARG A 1 160 ? 20.927 -5.706 -2.396 1.00 73.88 160 ARG A C 1
ATOM 1238 O O . ARG A 1 160 ? 20.868 -4.505 -2.161 1.00 73.88 160 ARG A O 1
ATOM 1245 N N . ALA A 1 161 ? 20.874 -6.207 -3.628 1.00 81.50 161 ALA A N 1
ATOM 1246 C CA . ALA A 1 161 ? 20.614 -5.388 -4.809 1.00 81.50 161 ALA A CA 1
ATOM 1247 C C . ALA A 1 161 ? 19.136 -4.952 -4.842 1.00 81.50 161 ALA A C 1
ATOM 1249 O O . ALA A 1 161 ? 18.331 -5.525 -5.568 1.00 81.50 161 ALA A O 1
ATOM 1250 N N . ILE A 1 162 ? 18.773 -3.991 -3.992 1.00 87.56 162 ILE A N 1
ATOM 1251 C CA . ILE A 1 162 ? 17.477 -3.298 -3.946 1.00 87.56 162 ILE A CA 1
ATOM 1252 C C . ILE A 1 162 ? 17.740 -1.807 -3.728 1.00 87.56 162 ILE A C 1
ATOM 1254 O O . ILE A 1 162 ? 18.709 -1.464 -3.053 1.00 87.56 162 ILE A O 1
ATOM 1258 N N . ALA A 1 163 ? 16.896 -0.940 -4.288 1.00 92.31 163 ALA A N 1
ATOM 1259 C CA . ALA A 1 163 ? 17.031 0.503 -4.092 1.00 92.31 163 ALA A CA 1
ATOM 1260 C C . ALA A 1 163 ? 16.603 0.915 -2.675 1.00 92.31 163 ALA A C 1
ATOM 1262 O O . ALA A 1 163 ? 17.367 1.553 -1.956 1.00 92.31 163 ALA A O 1
ATOM 1263 N N . ASP A 1 164 ? 15.410 0.497 -2.246 1.00 91.75 164 ASP A N 1
ATOM 1264 C CA . ASP A 1 164 ? 14.888 0.805 -0.917 1.00 91.75 164 ASP A CA 1
ATOM 1265 C C . ASP A 1 164 ? 15.038 -0.379 0.046 1.00 91.75 164 ASP A C 1
ATOM 1267 O O . ASP A 1 164 ? 14.482 -1.461 -0.160 1.00 91.75 164 ASP A O 1
ATOM 1271 N N . ALA A 1 165 ? 15.774 -0.170 1.138 1.00 87.19 165 ALA A N 1
ATOM 1272 C CA . ALA A 1 165 ? 16.010 -1.193 2.149 1.00 87.19 165 ALA A CA 1
ATOM 1273 C C . ALA A 1 165 ? 14.757 -1.583 2.955 1.00 87.19 165 ALA A C 1
ATOM 1275 O O . ALA A 1 165 ? 14.770 -2.649 3.566 1.00 87.19 165 ALA A O 1
ATOM 1276 N N . ARG A 1 166 ? 13.683 -0.787 2.950 1.00 89.12 166 ARG A N 1
ATOM 1277 C CA . ARG A 1 166 ? 12.412 -1.122 3.616 1.00 89.12 166 ARG A CA 1
ATOM 1278 C C . ARG A 1 166 ? 11.702 -2.278 2.912 1.00 89.12 166 ARG A C 1
ATOM 1280 O O . ARG A 1 166 ? 11.073 -3.123 3.545 1.00 89.12 166 ARG A O 1
ATOM 1287 N N . ASN A 1 167 ? 11.903 -2.413 1.598 1.00 90.75 167 ASN A N 1
ATOM 1288 C CA . ASN A 1 167 ? 11.369 -3.510 0.781 1.00 90.75 167 ASN A CA 1
ATOM 1289 C C . ASN A 1 167 ? 11.987 -4.891 1.094 1.00 90.75 167 ASN A C 1
ATOM 1291 O O . ASN A 1 167 ? 11.641 -5.883 0.454 1.00 90.75 167 ASN A O 1
ATOM 1295 N N . ARG A 1 168 ? 12.867 -4.987 2.101 1.00 84.88 168 ARG A N 1
ATOM 1296 C CA . ARG A 1 168 ? 13.384 -6.248 2.662 1.00 84.88 168 ARG A CA 1
ATOM 1297 C C . ARG A 1 168 ? 13.185 -6.387 4.173 1.00 84.88 168 ARG A C 1
ATOM 1299 O O . ARG A 1 168 ? 13.810 -7.255 4.771 1.00 84.88 168 ARG A O 1
ATOM 1306 N N . ASP A 1 169 ? 12.363 -5.560 4.817 1.00 80.06 169 ASP A N 1
ATOM 1307 C CA . ASP A 1 169 ? 12.146 -5.684 6.270 1.00 80.06 169 ASP A CA 1
ATOM 1308 C C . ASP A 1 169 ? 11.425 -6.990 6.636 1.00 80.06 169 ASP A C 1
ATOM 1310 O O . ASP A 1 169 ? 11.680 -7.597 7.683 1.00 80.06 169 ASP A O 1
ATOM 1314 N N . VAL A 1 170 ? 10.582 -7.477 5.722 1.00 81.81 170 VAL A N 1
ATOM 1315 C CA . VAL A 1 170 ? 9.931 -8.783 5.816 1.00 81.81 170 VAL A CA 1
ATOM 1316 C C . VAL A 1 170 ? 10.242 -9.603 4.574 1.00 81.81 170 VAL A C 1
ATOM 1318 O O . VAL A 1 170 ? 10.168 -9.121 3.445 1.00 81.81 170 VAL A O 1
ATOM 1321 N N . HIS A 1 171 ? 10.546 -10.881 4.770 1.00 81.69 171 HIS A N 1
ATOM 1322 C CA . HIS A 1 171 ? 10.950 -11.761 3.680 1.00 81.69 171 HIS A CA 1
ATOM 1323 C C . HIS A 1 171 ? 9.892 -11.901 2.567 1.00 81.69 171 HIS A C 1
ATOM 1325 O O . HIS A 1 171 ? 10.239 -11.953 1.390 1.00 81.69 171 HIS A O 1
ATOM 1331 N N . ILE A 1 172 ? 8.600 -11.901 2.906 1.00 86.44 172 ILE A N 1
ATOM 1332 C CA . ILE A 1 172 ? 7.513 -11.942 1.912 1.00 86.44 172 ILE A CA 1
ATOM 1333 C C . ILE A 1 172 ? 7.510 -10.676 1.039 1.00 86.44 172 ILE A C 1
ATOM 1335 O O . ILE A 1 172 ? 7.413 -10.783 -0.183 1.00 86.44 172 ILE A O 1
ATOM 1339 N N . LEU A 1 173 ? 7.685 -9.495 1.644 1.00 90.44 173 LEU A N 1
ATOM 1340 C CA . LEU A 1 173 ? 7.812 -8.224 0.922 1.00 90.44 173 LEU A CA 1
ATOM 1341 C C . LEU A 1 173 ? 9.041 -8.225 -0.002 1.00 90.44 173 LEU A C 1
ATOM 1343 O O . LEU A 1 173 ? 8.956 -7.803 -1.156 1.00 90.44 173 LEU A O 1
ATOM 1347 N N . HIS A 1 174 ? 10.161 -8.788 0.459 1.00 88.56 174 HIS A N 1
ATOM 1348 C CA . HIS A 1 174 ? 11.358 -8.941 -0.372 1.00 88.56 174 HIS A CA 1
ATOM 1349 C C . HIS A 1 174 ? 11.096 -9.834 -1.588 1.00 88.56 174 HIS A C 1
ATOM 1351 O O . HIS A 1 174 ? 11.510 -9.505 -2.698 1.00 88.56 174 HIS A O 1
ATOM 1357 N N . ARG A 1 175 ? 10.359 -10.938 -1.423 1.00 89.38 175 ARG A N 1
ATOM 1358 C CA . ARG A 1 175 ? 9.982 -11.808 -2.548 1.00 89.38 175 ARG A CA 1
ATOM 1359 C C . ARG A 1 175 ? 9.063 -11.104 -3.549 1.00 89.38 175 ARG A C 1
ATOM 1361 O O . ARG A 1 175 ? 9.289 -11.224 -4.749 1.00 89.38 175 ARG A O 1
ATOM 1368 N N . ILE A 1 176 ? 8.075 -10.339 -3.079 1.00 93.50 176 ILE A N 1
ATOM 1369 C CA . ILE A 1 176 ? 7.219 -9.489 -3.933 1.00 93.50 176 ILE A CA 1
ATOM 1370 C C . ILE A 1 176 ? 8.082 -8.497 -4.729 1.00 93.50 176 ILE A C 1
ATOM 1372 O O . ILE A 1 176 ? 7.920 -8.362 -5.941 1.00 93.50 176 ILE A O 1
ATOM 1376 N N . THR A 1 177 ? 9.058 -7.869 -4.074 1.00 94.38 177 THR A N 1
ATOM 1377 C CA . THR A 1 177 ? 10.013 -6.949 -4.712 1.00 94.38 177 THR A CA 1
ATOM 1378 C C . THR A 1 177 ? 10.845 -7.659 -5.786 1.00 94.38 177 THR A C 1
ATOM 1380 O O . THR A 1 177 ? 10.948 -7.181 -6.914 1.00 94.38 177 THR A O 1
ATOM 1383 N N . ALA A 1 178 ? 11.378 -8.847 -5.484 1.00 92.38 178 ALA A N 1
ATOM 1384 C CA . ALA A 1 178 ? 12.116 -9.677 -6.436 1.00 92.38 178 ALA A CA 1
ATOM 1385 C C . ALA A 1 178 ? 11.265 -10.089 -7.654 1.00 92.38 178 ALA A C 1
ATOM 1387 O O . ALA A 1 178 ? 11.764 -10.086 -8.781 1.00 92.38 178 ALA A O 1
ATOM 1388 N N . ILE A 1 179 ? 9.982 -10.406 -7.449 1.00 94.88 179 ILE A N 1
ATOM 1389 C CA . ILE A 1 179 ? 9.021 -10.692 -8.525 1.00 94.88 179 ILE A CA 1
ATOM 1390 C C . ILE A 1 179 ? 8.859 -9.479 -9.446 1.00 94.88 179 ILE A C 1
ATOM 1392 O O . ILE A 1 179 ? 8.946 -9.634 -10.662 1.00 94.88 179 ILE A O 1
ATOM 1396 N N . MET A 1 180 ? 8.709 -8.272 -8.894 1.00 97.44 180 MET A N 1
ATOM 1397 C CA . MET A 1 180 ? 8.612 -7.044 -9.695 1.00 97.44 180 MET A CA 1
ATOM 1398 C C . MET A 1 180 ? 9.894 -6.766 -10.495 1.00 97.44 180 MET A C 1
ATOM 1400 O O . MET A 1 180 ? 9.815 -6.417 -11.672 1.00 97.44 180 MET A O 1
ATOM 1404 N N . MET A 1 181 ? 11.077 -6.992 -9.908 1.00 96.81 181 MET A N 1
ATOM 1405 C CA . MET A 1 181 ? 12.359 -6.870 -10.626 1.00 96.81 181 MET A CA 1
ATOM 1406 C C . MET A 1 181 ? 12.467 -7.873 -11.782 1.00 96.81 181 MET A C 1
ATOM 1408 O O . MET A 1 181 ? 12.879 -7.512 -12.883 1.00 96.81 181 MET A O 1
ATOM 1412 N N . ARG A 1 182 ? 12.074 -9.135 -11.556 1.00 95.75 182 ARG A N 1
ATOM 1413 C CA . ARG A 1 182 ? 12.047 -10.177 -12.600 1.00 95.75 182 ARG A CA 1
ATOM 1414 C C . ARG A 1 182 ? 11.056 -9.836 -13.707 1.00 95.75 182 ARG A C 1
ATOM 1416 O O . ARG A 1 182 ? 11.373 -10.031 -14.878 1.00 95.75 182 ARG A O 1
ATOM 1423 N N . TYR A 1 183 ? 9.893 -9.296 -13.347 1.00 97.00 183 TYR A N 1
ATOM 1424 C CA . TYR A 1 183 ? 8.883 -8.865 -14.307 1.00 97.00 183 TYR A CA 1
ATOM 1425 C C . TYR A 1 183 ? 9.417 -7.747 -15.197 1.00 97.00 183 TYR A C 1
ATOM 1427 O O . TYR A 1 183 ? 9.360 -7.873 -16.419 1.00 97.00 183 TYR A O 1
ATOM 1435 N N . HIS A 1 184 ? 10.044 -6.723 -14.607 1.00 97.44 184 HIS A N 1
ATOM 1436 C CA . HIS A 1 184 ? 10.728 -5.687 -15.375 1.00 97.44 184 HIS A CA 1
ATOM 1437 C C . HIS A 1 184 ? 11.776 -6.280 -16.321 1.00 97.44 184 HIS A C 1
ATOM 1439 O O . HIS A 1 184 ? 11.749 -5.975 -17.509 1.00 97.44 184 HIS A O 1
ATOM 1445 N N . ASN A 1 185 ? 12.665 -7.153 -15.832 1.00 97.06 185 ASN A N 1
ATOM 1446 C CA . ASN A 1 185 ? 13.714 -7.742 -16.668 1.00 97.06 185 ASN A CA 1
ATOM 1447 C C . ASN A 1 185 ? 13.141 -8.500 -17.873 1.00 97.06 185 ASN A C 1
ATOM 1449 O O . ASN A 1 185 ? 13.651 -8.364 -18.984 1.00 97.06 185 ASN A O 1
ATOM 1453 N N . ARG A 1 186 ? 12.064 -9.267 -17.668 1.00 95.56 186 ARG A N 1
ATOM 1454 C CA . ARG A 1 186 ? 11.384 -9.990 -18.748 1.00 95.56 186 ARG A CA 1
ATOM 1455 C C . ARG A 1 186 ? 10.784 -9.034 -19.780 1.00 95.56 186 ARG A C 1
ATOM 1457 O O . ARG A 1 186 ? 10.979 -9.237 -20.973 1.00 95.56 186 ARG A O 1
ATOM 1464 N N . VAL A 1 187 ? 10.090 -7.989 -19.332 1.00 96.56 187 VAL A N 1
ATOM 1465 C CA . VAL A 1 187 ? 9.493 -6.972 -20.214 1.00 96.56 187 VAL A CA 1
ATOM 1466 C C . VAL A 1 187 ? 10.576 -6.195 -20.976 1.00 96.56 187 VAL A C 1
ATOM 1468 O O . VAL A 1 187 ? 10.453 -5.987 -22.180 1.00 96.56 187 VAL A O 1
ATOM 1471 N N . ALA A 1 188 ? 11.667 -5.814 -20.307 1.00 96.81 188 ALA A N 1
ATOM 1472 C CA . ALA A 1 188 ? 12.804 -5.128 -20.918 1.00 96.81 188 ALA A CA 1
ATOM 1473 C C . ALA A 1 188 ? 13.482 -5.976 -21.992 1.00 96.81 188 ALA A C 1
ATOM 1475 O O . ALA A 1 188 ? 13.828 -5.446 -23.044 1.00 96.81 188 ALA A O 1
ATOM 1476 N N . GLN A 1 189 ? 13.616 -7.286 -21.774 1.00 95.81 189 GLN A N 1
ATOM 1477 C CA . GLN A 1 189 ? 14.138 -8.185 -22.799 1.00 95.81 189 GLN A CA 1
ATOM 1478 C C . GLN A 1 189 ? 13.218 -8.235 -24.026 1.00 95.81 189 GLN A C 1
ATOM 1480 O O . GLN A 1 189 ? 13.702 -8.120 -25.144 1.00 95.81 189 GLN A O 1
ATOM 1485 N N . GLN A 1 190 ? 11.898 -8.309 -23.836 1.00 95.38 190 GLN A N 1
ATOM 1486 C CA . GLN A 1 190 ? 10.951 -8.328 -24.958 1.00 95.38 190 GLN A CA 1
ATOM 1487 C C . GLN A 1 190 ? 10.967 -7.025 -25.767 1.00 95.38 190 GLN A C 1
ATOM 1489 O O . GLN A 1 190 ? 10.966 -7.069 -26.995 1.00 95.38 190 GLN A O 1
ATOM 1494 N N . PHE A 1 191 ? 11.047 -5.864 -25.106 1.00 96.12 191 PHE A N 1
ATOM 1495 C CA . PHE A 1 191 ? 11.253 -4.599 -25.815 1.00 96.12 191 PHE A CA 1
ATOM 1496 C C . PHE A 1 191 ? 12.605 -4.549 -26.513 1.00 96.12 191 PHE A C 1
ATOM 1498 O O . PHE A 1 191 ? 12.679 -4.076 -27.642 1.00 96.12 191 PHE A O 1
ATOM 1505 N N . HIS A 1 192 ? 13.669 -5.028 -25.864 1.00 96.12 192 HIS A N 1
ATOM 1506 C CA . HIS A 1 192 ? 14.980 -5.099 -26.491 1.00 96.12 192 HIS A CA 1
ATOM 1507 C C . HIS A 1 192 ? 14.882 -5.879 -27.797 1.00 96.12 192 HIS A C 1
ATOM 1509 O O . HIS A 1 192 ? 15.223 -5.318 -28.830 1.00 96.12 192 HIS A O 1
ATOM 1515 N N . ASP A 1 193 ? 14.336 -7.094 -27.763 1.00 95.31 193 ASP A N 1
ATOM 1516 C CA . ASP A 1 193 ? 14.228 -7.986 -28.917 1.00 95.31 193 ASP A CA 1
ATOM 1517 C C . ASP A 1 193 ? 13.372 -7.391 -30.048 1.00 95.31 193 ASP A C 1
ATOM 1519 O O . ASP A 1 193 ? 13.742 -7.529 -31.213 1.00 95.31 193 ASP A O 1
ATOM 1523 N N . ALA A 1 194 ? 12.294 -6.672 -29.717 1.00 94.12 194 ALA A N 1
ATOM 1524 C CA . ALA A 1 194 ? 11.407 -6.027 -30.691 1.00 94.12 194 ALA A CA 1
ATOM 1525 C C . ALA A 1 194 ? 11.992 -4.758 -31.346 1.00 94.12 194 ALA A C 1
ATOM 1527 O O . ALA A 1 194 ? 11.588 -4.390 -32.448 1.00 94.12 194 ALA A O 1
ATOM 1528 N N . LEU A 1 195 ? 12.923 -4.067 -30.681 1.00 94.06 195 LEU A N 1
ATOM 1529 C CA . LEU A 1 195 ? 13.571 -2.866 -31.219 1.00 94.06 195 LEU A CA 1
ATOM 1530 C C . LEU A 1 195 ? 14.615 -3.209 -32.291 1.00 94.06 195 LEU A C 1
ATOM 1532 O O . LEU A 1 195 ? 15.276 -4.243 -32.205 1.00 94.06 195 LEU A O 1
ATOM 1536 N N . ASP A 1 196 ? 14.838 -2.290 -33.236 1.00 93.75 196 ASP A N 1
ATOM 1537 C CA . ASP A 1 196 ? 15.876 -2.408 -34.270 1.00 93.75 196 ASP A CA 1
ATOM 1538 C C . ASP A 1 196 ? 17.270 -2.654 -33.644 1.00 93.75 196 ASP A C 1
ATOM 1540 O O . ASP A 1 196 ? 17.730 -1.843 -32.827 1.00 93.75 196 ASP A O 1
ATOM 1544 N N . PRO A 1 197 ? 17.977 -3.741 -34.017 1.00 94.62 197 PRO A N 1
ATOM 1545 C CA . PRO A 1 197 ? 19.339 -4.008 -33.567 1.00 94.62 197 PRO A CA 1
ATOM 1546 C C . PRO A 1 197 ? 20.359 -2.900 -33.842 1.00 94.62 197 PRO A C 1
ATOM 1548 O O . PRO A 1 197 ? 21.328 -2.799 -33.089 1.00 94.62 197 PRO A O 1
ATOM 1551 N N . ALA A 1 198 ? 20.155 -2.074 -34.872 1.00 94.56 198 ALA A N 1
ATOM 1552 C CA . ALA A 1 198 ? 21.045 -0.967 -35.221 1.00 94.56 198 ALA A CA 1
ATOM 1553 C C . ALA A 1 198 ? 20.851 0.282 -34.337 1.00 94.56 198 ALA A C 1
ATOM 1555 O O . ALA A 1 198 ? 21.658 1.216 -34.394 1.00 94.56 198 ALA A O 1
ATOM 1556 N N . LEU A 1 199 ? 19.803 0.320 -33.506 1.00 94.19 199 LEU A N 1
ATOM 1557 C CA . LEU A 1 199 ? 19.473 1.485 -32.694 1.00 94.19 199 LEU A CA 1
ATOM 1558 C C . LEU A 1 199 ? 20.539 1.755 -31.618 1.00 94.19 199 LEU A C 1
ATOM 1560 O O . LEU A 1 199 ? 20.833 0.916 -30.760 1.00 94.19 199 LEU A O 1
ATOM 1564 N N . LYS A 1 200 ? 21.089 2.974 -31.612 1.00 91.69 200 LYS A N 1
ATOM 1565 C CA . LYS A 1 200 ? 21.966 3.441 -30.527 1.00 91.69 200 LYS A CA 1
ATOM 1566 C C . LYS A 1 200 ? 21.185 3.489 -29.213 1.00 91.69 200 LYS A C 1
ATOM 1568 O O . LYS A 1 200 ? 20.010 3.831 -29.198 1.00 91.69 200 LYS A O 1
ATOM 1573 N N . ASP A 1 201 ? 21.832 3.122 -28.109 1.00 92.44 201 ASP A N 1
ATOM 1574 C CA . ASP A 1 201 ? 21.208 3.060 -26.779 1.00 92.44 201 ASP A CA 1
ATOM 1575 C C . ASP A 1 201 ? 19.972 2.135 -26.673 1.00 92.44 201 ASP A C 1
ATOM 1577 O O . ASP A 1 201 ? 19.200 2.244 -25.718 1.00 92.44 201 ASP A O 1
ATOM 1581 N N . ARG A 1 202 ? 19.815 1.153 -27.583 1.00 95.19 202 ARG A N 1
ATOM 1582 C CA . ARG A 1 202 ? 18.696 0.180 -27.614 1.00 95.19 202 ARG A CA 1
ATOM 1583 C C . ARG A 1 202 ? 18.334 -0.393 -26.241 1.00 95.19 202 ARG A C 1
ATOM 1585 O O . ARG A 1 202 ? 17.160 -0.544 -25.926 1.00 95.19 202 ARG A O 1
ATOM 1592 N N . ARG A 1 203 ? 19.330 -0.709 -25.406 1.00 95.75 203 ARG A N 1
ATOM 1593 C CA . ARG A 1 203 ? 19.116 -1.243 -24.046 1.00 95.75 203 ARG A CA 1
ATOM 1594 C C . ARG A 1 203 ? 18.511 -0.222 -23.088 1.00 95.75 203 ARG A C 1
ATOM 1596 O O . ARG A 1 203 ? 17.619 -0.566 -22.324 1.00 95.75 203 ARG A O 1
ATOM 1603 N N . MET A 1 204 ? 18.973 1.025 -23.140 1.00 95.69 204 MET A N 1
ATOM 1604 C CA . MET A 1 204 ? 18.419 2.101 -22.318 1.00 95.69 204 MET A CA 1
ATOM 1605 C C . MET A 1 204 ? 16.987 2.426 -22.741 1.00 95.69 204 MET A C 1
ATOM 1607 O O . MET A 1 204 ? 16.125 2.619 -21.889 1.00 95.69 204 MET A O 1
ATOM 1611 N N . LEU A 1 205 ? 16.713 2.440 -24.049 1.00 95.19 205 LEU A N 1
ATOM 1612 C CA . LEU A 1 205 ? 15.352 2.637 -24.539 1.00 95.19 205 LEU A CA 1
ATOM 1613 C C . LEU A 1 205 ? 14.430 1.491 -24.098 1.00 95.19 205 LEU A C 1
ATOM 1615 O O . LEU A 1 205 ? 13.365 1.756 -23.545 1.00 95.19 205 LEU A O 1
ATOM 1619 N N . ALA A 1 206 ? 14.866 0.236 -24.254 1.00 96.44 206 ALA A N 1
ATOM 1620 C CA . ALA A 1 206 ? 14.122 -0.933 -23.787 1.00 96.44 206 ALA A CA 1
ATOM 1621 C C . ALA A 1 206 ? 13.834 -0.878 -22.277 1.00 96.44 206 ALA A C 1
ATOM 1623 O O . ALA A 1 206 ? 12.712 -1.156 -21.858 1.00 96.44 206 ALA A O 1
ATOM 1624 N N . PHE A 1 207 ? 14.813 -0.458 -21.465 1.00 97.31 207 PHE A N 1
ATOM 1625 C CA . PHE A 1 207 ? 14.633 -0.230 -20.030 1.00 97.31 207 PHE A CA 1
ATOM 1626 C C . PHE A 1 207 ? 13.540 0.812 -19.748 1.00 97.31 207 PHE A C 1
ATOM 1628 O O . PHE A 1 207 ? 12.624 0.551 -18.966 1.00 97.31 207 PHE A O 1
ATOM 1635 N N . SER A 1 208 ? 13.601 1.978 -20.397 1.00 95.75 208 SER A N 1
ATOM 1636 C CA . SER A 1 208 ? 12.622 3.056 -20.206 1.00 95.75 208 SER A CA 1
ATOM 1637 C C . SER A 1 208 ? 11.210 2.630 -20.614 1.00 95.75 208 SER A C 1
ATOM 1639 O O . SER A 1 208 ? 10.252 2.865 -19.876 1.00 95.75 208 SER A O 1
ATOM 1641 N N . MET A 1 209 ? 11.080 1.939 -21.749 1.00 96.50 209 MET A N 1
ATOM 1642 C CA . MET A 1 209 ? 9.808 1.387 -22.221 1.00 96.50 209 MET A CA 1
ATOM 1643 C C . MET A 1 209 ? 9.257 0.325 -21.268 1.00 96.50 209 MET A C 1
ATOM 1645 O O . MET A 1 209 ? 8.068 0.342 -20.946 1.00 96.50 209 MET A O 1
ATOM 1649 N N . ALA A 1 210 ? 10.123 -0.551 -20.755 1.00 97.38 210 ALA A N 1
ATOM 1650 C CA . ALA A 1 210 ? 9.748 -1.561 -19.779 1.00 97.38 210 ALA A CA 1
ATOM 1651 C C . ALA A 1 210 ? 9.307 -0.955 -18.454 1.00 97.38 210 ALA A C 1
ATOM 1653 O O . ALA A 1 210 ? 8.273 -1.361 -17.931 1.00 97.38 210 ALA A O 1
ATOM 1654 N N . ARG A 1 211 ? 10.031 0.041 -17.924 1.00 96.88 211 ARG A N 1
ATOM 1655 C CA . ARG A 1 211 ? 9.608 0.770 -16.720 1.00 96.88 211 ARG A CA 1
ATOM 1656 C C . ARG A 1 211 ? 8.210 1.335 -16.923 1.00 96.88 211 ARG A C 1
ATOM 1658 O O . ARG A 1 211 ? 7.330 1.070 -16.115 1.00 96.88 211 ARG A O 1
ATOM 1665 N N . ASN A 1 212 ? 7.992 2.035 -18.027 1.00 96.00 212 ASN A N 1
ATOM 1666 C CA . ASN A 1 212 ? 6.706 2.626 -18.351 1.00 96.00 212 ASN A CA 1
ATOM 1667 C C . ASN A 1 212 ? 5.576 1.569 -18.490 1.00 96.00 212 ASN A C 1
ATOM 1669 O O . ASN A 1 212 ? 4.500 1.750 -17.927 1.00 96.00 212 ASN A O 1
ATOM 1673 N N . HIS A 1 213 ? 5.819 0.422 -19.138 1.00 97.06 213 HIS A N 1
ATOM 1674 C CA . HIS A 1 213 ? 4.853 -0.694 -19.200 1.00 97.06 213 HIS A CA 1
ATOM 1675 C C . HIS A 1 213 ? 4.553 -1.312 -17.825 1.00 97.06 213 HIS A C 1
ATOM 1677 O O . HIS A 1 213 ? 3.406 -1.626 -17.492 1.00 97.06 213 HIS A O 1
ATOM 1683 N N . VAL A 1 214 ? 5.588 -1.482 -16.998 1.00 97.50 214 VAL A N 1
ATOM 1684 C CA . VAL A 1 214 ? 5.450 -1.980 -15.626 1.00 97.50 214 VAL A CA 1
ATOM 1685 C C . VAL A 1 214 ? 4.632 -1.005 -14.780 1.00 97.50 214 VAL A C 1
ATOM 1687 O O . VAL A 1 214 ? 3.834 -1.469 -13.974 1.00 97.50 214 VAL A O 1
ATOM 1690 N N . LEU A 1 215 ? 4.759 0.310 -14.979 1.00 97.62 215 LEU A N 1
ATOM 1691 C CA . LEU A 1 215 ? 3.943 1.302 -14.271 1.00 97.62 215 LEU A CA 1
ATOM 1692 C C . LEU A 1 215 ? 2.463 1.243 -14.667 1.00 97.62 215 LEU A C 1
ATOM 1694 O O . LEU A 1 215 ? 1.611 1.243 -13.781 1.00 97.62 215 LEU A O 1
ATOM 1698 N N . HIS A 1 216 ? 2.144 1.059 -15.953 1.00 97.00 216 HIS A N 1
ATOM 1699 C CA . HIS A 1 216 ? 0.761 0.782 -16.373 1.00 97.00 216 HIS A CA 1
ATOM 1700 C C . HIS A 1 216 ? 0.194 -0.460 -15.681 1.00 97.00 216 HIS A C 1
ATOM 1702 O O . HIS A 1 216 ? -0.914 -0.432 -15.147 1.00 97.00 216 HIS A O 1
ATOM 1708 N N . SER A 1 217 ? 0.982 -1.539 -15.637 1.00 97.12 217 SER A N 1
ATOM 1709 C CA . SER A 1 217 ? 0.614 -2.772 -14.927 1.00 97.12 217 SER A CA 1
ATOM 1710 C C . SER A 1 217 ? 0.421 -2.520 -13.424 1.00 97.12 217 SER A C 1
ATOM 1712 O O . SER A 1 217 ? -0.543 -2.990 -12.826 1.00 97.12 217 SER A O 1
ATOM 1714 N N . TRP A 1 218 ? 1.318 -1.748 -12.807 1.00 98.38 218 TRP A N 1
ATOM 1715 C CA . TRP A 1 218 ? 1.291 -1.411 -11.385 1.00 98.38 218 TRP A CA 1
ATOM 1716 C C . TRP A 1 218 ? 0.026 -0.641 -11.009 1.00 98.38 218 TRP A C 1
ATOM 1718 O O . TRP A 1 218 ? -0.687 -1.035 -10.088 1.00 98.38 218 TRP A O 1
ATOM 1728 N N . HIS A 1 219 ? -0.314 0.401 -11.767 1.00 98.38 219 HIS A N 1
ATOM 1729 C CA . HIS A 1 219 ? -1.521 1.195 -11.536 1.00 98.38 219 HIS A CA 1
ATOM 1730 C C . HIS A 1 219 ? -2.797 0.394 -11.800 1.00 98.38 219 HIS A C 1
ATOM 1732 O O . HIS A 1 219 ? -3.764 0.519 -11.047 1.00 98.38 219 HIS A O 1
ATOM 1738 N N . ALA A 1 220 ? -2.799 -0.473 -12.818 1.00 98.06 220 ALA A N 1
ATOM 1739 C CA . ALA A 1 220 ? -3.914 -1.382 -13.072 1.00 98.06 220 ALA A CA 1
ATOM 1740 C C . ALA A 1 220 ? -4.130 -2.360 -11.906 1.00 98.06 220 ALA A C 1
ATOM 1742 O O . ALA A 1 220 ? -5.265 -2.545 -11.477 1.00 98.06 220 ALA A O 1
ATOM 1743 N N . ILE A 1 221 ? -3.057 -2.929 -11.349 1.00 98.62 221 ILE A N 1
ATOM 1744 C CA . ILE A 1 221 ? -3.109 -3.813 -10.172 1.00 98.62 221 ILE A CA 1
ATOM 1745 C C . ILE A 1 221 ? -3.617 -3.069 -8.940 1.00 98.62 221 ILE A C 1
ATOM 1747 O O . ILE A 1 221 ? -4.475 -3.585 -8.222 1.00 98.62 221 ILE A O 1
ATOM 1751 N N . ILE A 1 222 ? -3.135 -1.849 -8.697 1.00 98.69 222 ILE A N 1
ATOM 1752 C CA . ILE A 1 222 ? -3.609 -1.041 -7.571 1.00 98.69 222 ILE A CA 1
ATOM 1753 C C . ILE A 1 222 ? -5.128 -0.840 -7.667 1.00 98.69 222 ILE A C 1
ATOM 1755 O O . ILE A 1 222 ? -5.841 -1.079 -6.692 1.00 98.69 222 ILE A O 1
ATOM 1759 N N . ARG A 1 223 ? -5.637 -0.468 -8.847 1.00 98.31 223 ARG A N 1
ATOM 1760 C CA . ARG A 1 223 ? -7.065 -0.191 -9.058 1.00 98.31 223 ARG A CA 1
ATOM 1761 C C . ARG A 1 223 ? -7.950 -1.432 -9.078 1.00 98.31 223 ARG A C 1
ATOM 1763 O O . ARG A 1 223 ? -9.013 -1.422 -8.466 1.00 98.31 223 ARG A O 1
ATOM 1770 N N . ALA A 1 224 ? -7.547 -2.473 -9.799 1.00 97.94 224 ALA A N 1
ATOM 1771 C CA . ALA A 1 224 ? -8.400 -3.625 -10.084 1.00 97.94 224 ALA A CA 1
ATOM 1772 C C . ALA A 1 224 ? -8.219 -4.786 -9.097 1.00 97.94 224 ALA A C 1
ATOM 1774 O O . ALA A 1 224 ? -9.108 -5.629 -8.988 1.00 97.94 224 ALA A O 1
ATOM 1775 N N . ASP A 1 225 ? -7.098 -4.837 -8.374 1.00 97.69 225 ASP A N 1
ATOM 1776 C CA . ASP A 1 225 ? -6.778 -5.947 -7.474 1.00 97.69 225 ASP A CA 1
ATOM 1777 C C . ASP A 1 225 ? -6.683 -5.503 -6.016 1.00 97.69 225 ASP A C 1
ATOM 1779 O O . ASP A 1 225 ? -7.339 -6.101 -5.167 1.00 97.69 225 ASP A O 1
ATOM 1783 N N . PHE A 1 226 ? -5.915 -4.448 -5.719 1.00 98.44 226 PHE A N 1
ATOM 1784 C CA . PHE A 1 226 ? -5.657 -3.997 -4.346 1.00 98.44 226 PHE A CA 1
ATOM 1785 C C . PHE A 1 226 ? -6.817 -3.191 -3.746 1.00 98.44 226 PHE A C 1
ATOM 1787 O O . PHE A 1 226 ? -7.367 -3.596 -2.722 1.00 98.44 226 PHE A O 1
ATOM 1794 N N . LEU A 1 227 ? -7.218 -2.076 -4.369 1.00 98.38 227 LEU A N 1
ATOM 1795 C CA . LEU A 1 227 ? -8.272 -1.193 -3.849 1.00 98.38 227 LEU A CA 1
ATOM 1796 C C . LEU A 1 227 ? -9.581 -1.940 -3.509 1.00 98.38 227 LEU A C 1
ATOM 1798 O O . LEU A 1 227 ? -10.094 -1.744 -2.403 1.00 98.38 227 LEU A O 1
ATOM 1802 N N . PRO A 1 228 ? -10.106 -2.857 -4.349 1.00 97.00 228 PRO A N 1
ATOM 1803 C CA . PRO A 1 228 ? -11.349 -3.572 -4.047 1.00 97.00 228 PRO A CA 1
ATOM 1804 C C . PRO A 1 228 ? -11.304 -4.412 -2.762 1.00 97.00 228 PRO A C 1
ATOM 1806 O O . PRO A 1 228 ? -12.357 -4.723 -2.199 1.00 97.00 228 PRO A O 1
ATOM 1809 N N . GLN A 1 229 ? -10.108 -4.773 -2.279 1.00 97.31 229 GLN A N 1
ATOM 1810 C CA . GLN A 1 229 ? -9.961 -5.500 -1.018 1.00 97.31 229 GLN A CA 1
ATOM 1811 C C . GLN A 1 229 ? -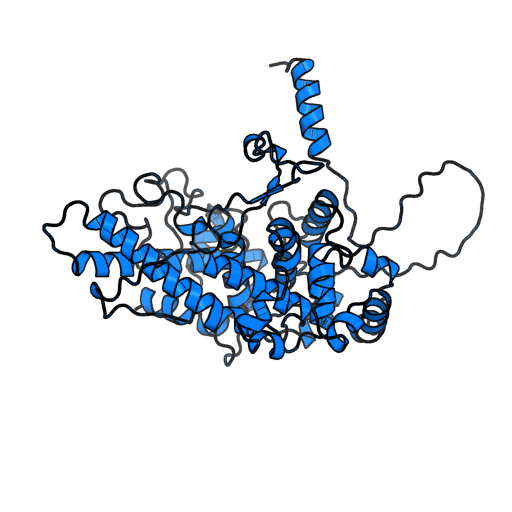10.188 -4.622 0.205 1.00 97.31 229 GLN A C 1
ATOM 1813 O O . GLN A 1 229 ? -10.528 -5.165 1.248 1.00 97.31 229 GLN A O 1
ATOM 1818 N N . PHE A 1 230 ? -10.002 -3.303 0.101 1.00 98.25 230 PHE A N 1
ATOM 1819 C CA . PHE A 1 230 ? -9.971 -2.394 1.252 1.00 98.25 230 PHE A CA 1
ATOM 1820 C C . PHE A 1 230 ? -11.078 -1.344 1.256 1.00 98.25 230 PHE A C 1
ATOM 1822 O O . PHE A 1 230 ? -11.357 -0.792 2.318 1.00 98.25 230 PHE A O 1
ATOM 1829 N N . LEU A 1 231 ? -11.712 -1.075 0.112 1.00 98.56 231 LEU A N 1
ATOM 1830 C CA . LEU A 1 231 ? -12.722 -0.024 -0.003 1.00 98.56 231 LEU A CA 1
ATOM 1831 C C . LEU A 1 231 ? -14.132 -0.489 0.389 1.00 98.56 231 LEU A C 1
ATOM 1833 O O . LEU A 1 231 ? -14.603 -1.564 -0.009 1.00 98.56 231 LEU A O 1
ATOM 1837 N N . ASP A 1 232 ? -14.845 0.378 1.104 1.00 97.81 232 ASP A N 1
ATOM 1838 C CA . ASP A 1 232 ? -16.295 0.293 1.249 1.00 97.81 232 ASP A CA 1
ATOM 1839 C C . ASP A 1 232 ? -16.952 0.221 -0.146 1.00 97.81 232 ASP A C 1
ATOM 1841 O O . ASP A 1 232 ? -16.564 0.984 -1.037 1.00 97.81 232 ASP A O 1
ATOM 1845 N N . PRO A 1 233 ? -17.929 -0.681 -0.371 1.00 95.75 233 PRO A N 1
ATOM 1846 C CA . PRO A 1 233 ? -18.553 -0.848 -1.680 1.00 95.75 233 PRO A CA 1
ATOM 1847 C C . PRO A 1 233 ? -19.124 0.438 -2.283 1.00 95.75 233 PRO A C 1
ATOM 1849 O O . PRO A 1 233 ? -18.999 0.620 -3.489 1.00 95.75 233 PRO A O 1
ATOM 1852 N N . GLN A 1 234 ? -19.707 1.331 -1.475 1.00 96.12 234 GLN A N 1
ATOM 1853 C CA . GLN A 1 234 ? -20.284 2.580 -1.983 1.00 96.12 234 GLN A CA 1
ATOM 1854 C C . GLN A 1 234 ? -19.183 3.523 -2.463 1.00 96.12 234 GLN A C 1
ATOM 1856 O O . GLN A 1 234 ? -19.270 4.068 -3.561 1.00 96.12 234 GLN A O 1
ATOM 1861 N N . VAL A 1 235 ? -18.103 3.646 -1.684 1.00 97.88 235 VAL A N 1
ATOM 1862 C CA . VAL A 1 235 ? -16.936 4.446 -2.076 1.00 97.88 235 VAL A CA 1
ATOM 1863 C C . VAL A 1 235 ? -16.230 3.840 -3.283 1.00 97.88 235 VAL A C 1
ATOM 1865 O O . VAL A 1 235 ? -15.750 4.584 -4.129 1.00 97.88 235 VAL A O 1
ATOM 1868 N N . ALA A 1 236 ? -16.181 2.513 -3.417 1.00 96.75 236 ALA A N 1
ATOM 1869 C CA . ALA A 1 236 ? -15.585 1.848 -4.575 1.00 96.75 236 ALA A CA 1
ATOM 1870 C C . ALA A 1 236 ? -16.335 2.154 -5.885 1.00 96.75 236 ALA A C 1
ATOM 1872 O O . ALA A 1 236 ? -15.702 2.265 -6.934 1.00 96.75 236 ALA A O 1
ATOM 1873 N N . THR A 1 237 ? -17.660 2.323 -5.829 1.00 96.50 237 THR A N 1
ATOM 1874 C CA . THR A 1 237 ? -18.503 2.610 -7.002 1.00 96.50 237 THR A CA 1
ATOM 1875 C C . THR A 1 237 ? -18.628 4.093 -7.351 1.00 96.50 237 THR A C 1
ATOM 1877 O O . THR A 1 237 ? -19.163 4.401 -8.412 1.00 96.50 237 THR A O 1
ATOM 1880 N N . MET A 1 238 ? -18.143 5.012 -6.503 1.00 97.50 238 MET A N 1
ATOM 1881 C CA . MET A 1 238 ? -18.210 6.453 -6.789 1.00 97.50 238 MET A CA 1
ATOM 1882 C C . MET A 1 238 ? -17.541 6.791 -8.123 1.00 97.50 238 MET A C 1
ATOM 1884 O O . MET A 1 238 ? -16.491 6.231 -8.476 1.00 97.50 238 MET A O 1
ATOM 1888 N N . SER A 1 239 ? -18.126 7.741 -8.845 1.00 97.62 239 SER A N 1
ATOM 1889 C CA . SER A 1 239 ? -17.523 8.249 -10.075 1.00 97.62 239 SER A CA 1
ATOM 1890 C C . SER A 1 239 ? -16.245 9.039 -9.767 1.00 97.62 239 SER A C 1
ATOM 1892 O O . SER A 1 239 ? -16.051 9.546 -8.662 1.00 97.62 239 SER A O 1
ATOM 1894 N N . MET A 1 240 ? -15.358 9.183 -10.754 1.00 96.81 240 MET A N 1
ATOM 1895 C CA . MET A 1 240 ? -14.173 10.036 -10.591 1.00 96.81 240 MET A CA 1
ATOM 1896 C C . MET A 1 240 ? -14.528 11.520 -10.441 1.00 96.81 240 MET A C 1
ATOM 1898 O O . MET A 1 240 ? -13.753 12.271 -9.861 1.00 96.81 240 MET A O 1
ATOM 1902 N N . GLU A 1 241 ? -15.670 11.957 -10.974 1.00 96.88 241 GLU A N 1
ATOM 1903 C CA . GLU A 1 241 ? -16.170 1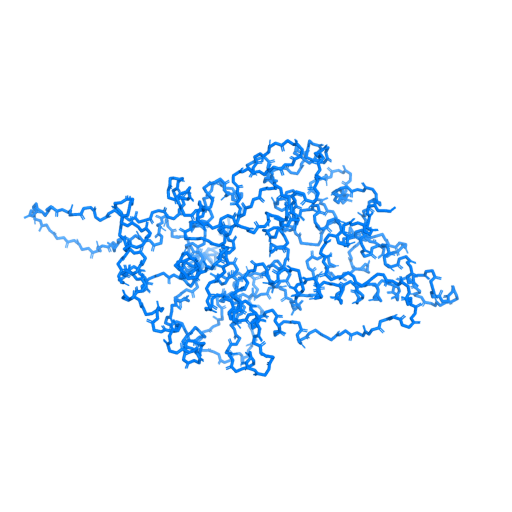3.322 -10.796 1.00 96.88 241 GLU A CA 1
ATOM 1904 C C . GLU A 1 241 ? -16.568 13.579 -9.342 1.00 96.88 241 GLU A C 1
ATOM 1906 O O . GLU A 1 241 ? -16.128 14.560 -8.751 1.00 96.88 241 GLU A O 1
ATOM 1911 N N . GLU A 1 242 ? -17.316 12.651 -8.747 1.00 96.81 242 GLU A N 1
ATOM 1912 C CA . GLU A 1 242 ? -17.694 12.691 -7.334 1.00 96.81 242 GLU A CA 1
ATOM 1913 C C . GLU A 1 242 ? -16.463 12.614 -6.422 1.00 96.81 242 GLU A C 1
ATOM 1915 O O . GLU A 1 242 ? -16.308 13.428 -5.515 1.00 96.81 242 GLU A O 1
ATOM 1920 N N . LEU A 1 243 ? -15.529 11.697 -6.703 1.00 96.75 243 LEU A N 1
ATOM 1921 C CA . LEU A 1 243 ? -14.324 11.515 -5.892 1.00 96.75 243 LEU A CA 1
ATOM 1922 C C . LEU A 1 243 ? -13.462 12.789 -5.822 1.00 96.75 243 LEU A C 1
ATOM 1924 O O . LEU A 1 243 ? -12.924 13.112 -4.765 1.00 96.75 243 LEU A O 1
ATOM 1928 N N . ARG A 1 244 ? -13.363 13.546 -6.924 1.00 95.81 244 ARG A N 1
ATOM 1929 C CA . ARG A 1 244 ? -12.590 14.803 -6.998 1.00 95.81 244 ARG A CA 1
ATOM 1930 C C . ARG A 1 244 ? -13.154 15.931 -6.133 1.00 95.81 244 ARG A C 1
ATOM 1932 O O . ARG A 1 244 ? -12.462 16.922 -5.923 1.00 95.81 244 ARG A O 1
ATOM 1939 N N . GLN A 1 245 ? -14.383 15.801 -5.637 1.00 95.69 245 GLN A N 1
ATOM 1940 C CA . GLN A 1 245 ? -14.973 16.780 -4.721 1.00 95.69 245 GLN A CA 1
ATOM 1941 C C . GLN A 1 245 ? -14.401 16.665 -3.302 1.00 95.69 245 GLN A C 1
ATOM 1943 O O . GLN A 1 245 ? -14.537 17.594 -2.503 1.00 95.69 245 GLN A O 1
ATOM 1948 N N . TYR A 1 246 ? -13.762 15.539 -2.979 1.00 97.25 246 TYR A N 1
ATOM 1949 C CA . TYR A 1 246 ? -13.142 15.315 -1.684 1.00 97.25 246 TYR A CA 1
ATOM 1950 C C . TYR A 1 246 ? -11.709 15.841 -1.654 1.00 97.25 246 TYR A C 1
ATOM 1952 O O . TYR A 1 246 ? -10.933 15.681 -2.597 1.00 97.25 246 TYR A O 1
ATOM 1960 N N . ARG A 1 247 ? -11.340 16.435 -0.517 1.00 95.88 247 ARG A N 1
ATOM 1961 C CA . ARG A 1 247 ? -9.973 16.875 -0.243 1.00 95.88 247 ARG A CA 1
ATOM 1962 C C . ARG A 1 247 ? -9.018 15.679 -0.292 1.00 95.88 247 ARG A C 1
ATOM 1964 O O . ARG A 1 247 ? -9.242 14.667 0.370 1.00 95.88 247 ARG A O 1
ATOM 1971 N N . VAL A 1 248 ? -7.928 15.822 -1.042 1.00 96.88 248 VAL A N 1
ATOM 1972 C CA . VAL A 1 248 ? -6.802 14.885 -0.996 1.00 96.88 248 VAL A CA 1
ATOM 1973 C C . VAL A 1 248 ? -5.950 15.224 0.220 1.00 96.88 248 VAL A C 1
ATOM 1975 O O . VAL A 1 248 ? -5.529 16.369 0.380 1.00 96.88 248 VAL A O 1
ATOM 1978 N N . ILE A 1 249 ? -5.705 14.229 1.070 1.00 94.38 249 ILE A N 1
ATOM 1979 C CA . ILE A 1 249 ? -4.847 14.388 2.246 1.00 94.38 249 ILE A CA 1
ATOM 1980 C C . ILE A 1 249 ? -3.387 14.616 1.852 1.00 94.38 249 ILE A C 1
ATOM 1982 O O . ILE A 1 249 ? -2.875 14.047 0.872 1.00 94.38 249 ILE A O 1
ATOM 1986 N N . ASP A 1 250 ? -2.696 15.418 2.653 1.00 90.81 250 ASP A N 1
ATOM 1987 C CA . ASP A 1 250 ? -1.265 15.629 2.493 1.00 90.81 250 ASP A CA 1
ATOM 1988 C C . ASP A 1 250 ? -0.436 14.343 2.719 1.00 90.81 250 ASP A C 1
ATOM 1990 O O . ASP A 1 250 ? -0.925 13.276 3.113 1.00 90.81 250 ASP A O 1
ATOM 1994 N N . SER A 1 251 ? 0.859 14.417 2.406 1.00 89.38 251 SER A N 1
ATOM 1995 C CA . SER A 1 251 ? 1.762 13.267 2.527 1.00 89.38 251 SER A CA 1
ATOM 1996 C C . SER A 1 251 ? 1.972 12.829 3.979 1.00 89.38 251 SER A C 1
ATOM 1998 O O . SER A 1 251 ? 2.135 11.637 4.228 1.00 89.38 251 SER A O 1
ATOM 2000 N N . VAL A 1 252 ? 1.924 13.755 4.942 1.00 89.00 252 VAL A N 1
ATOM 2001 C CA . VAL A 1 252 ? 2.124 13.451 6.367 1.00 89.00 252 VAL A CA 1
ATOM 2002 C C . VAL A 1 252 ? 0.934 12.666 6.917 1.00 89.00 252 VAL A C 1
ATOM 2004 O O . VAL A 1 252 ? 1.118 11.590 7.486 1.00 89.00 252 VAL A O 1
ATOM 2007 N N . THR A 1 253 ? -0.283 13.148 6.682 1.00 91.56 253 THR A N 1
ATOM 2008 C CA . THR A 1 253 ? -1.555 12.504 7.031 1.00 91.56 253 THR A CA 1
ATOM 2009 C C . THR A 1 253 ? -1.707 11.170 6.313 1.00 91.56 253 THR A C 1
ATOM 2011 O O . THR A 1 253 ? -2.179 10.196 6.901 1.00 91.56 253 THR A O 1
ATOM 2014 N N . MET A 1 254 ? -1.255 11.075 5.060 1.00 93.94 254 MET A N 1
ATOM 2015 C CA . MET A 1 254 ? -1.202 9.801 4.347 1.00 93.94 254 MET A CA 1
ATOM 2016 C C . MET A 1 254 ? -0.270 8.808 5.058 1.00 93.94 254 MET A C 1
ATOM 2018 O O . MET A 1 254 ? -0.712 7.719 5.418 1.00 93.94 254 MET A O 1
ATOM 2022 N N . GLN A 1 255 ? 0.987 9.173 5.324 1.00 92.69 255 GLN A N 1
ATOM 2023 C CA . GLN A 1 255 ? 1.995 8.249 5.863 1.00 92.69 255 GLN A CA 1
ATOM 2024 C C . GLN A 1 255 ? 1.777 7.895 7.338 1.00 92.69 255 GLN A C 1
ATOM 2026 O O . GLN A 1 255 ? 1.897 6.731 7.713 1.00 92.69 255 GLN A O 1
ATOM 2031 N N . HIS A 1 256 ? 1.470 8.886 8.176 1.00 90.94 256 HIS A N 1
ATOM 2032 C CA . HIS A 1 256 ? 1.345 8.743 9.634 1.00 90.94 256 HIS A CA 1
ATOM 2033 C C . HIS A 1 256 ? -0.105 8.634 10.117 1.00 90.94 256 HIS A C 1
ATOM 2035 O O . HIS A 1 256 ? -0.372 8.405 11.299 1.00 90.94 256 HIS A O 1
ATOM 2041 N N . GLY A 1 257 ? -1.052 8.783 9.202 1.00 92.75 257 GLY A N 1
ATOM 2042 C CA . GLY A 1 257 ? -2.455 8.490 9.407 1.00 92.75 257 GLY A CA 1
ATOM 2043 C C . GLY A 1 257 ? -2.856 7.262 8.608 1.00 92.75 257 GLY A C 1
ATOM 2044 O O . GLY A 1 257 ? -2.677 6.130 9.048 1.00 92.75 257 GLY A O 1
ATOM 2045 N N . LEU A 1 258 ? -3.376 7.483 7.409 1.00 95.62 258 LEU A N 1
ATOM 2046 C CA . LEU A 1 258 ? -3.994 6.446 6.587 1.00 95.62 258 LEU A CA 1
ATOM 2047 C C . LEU A 1 258 ? -3.175 5.142 6.495 1.00 95.62 258 LEU A C 1
ATOM 2049 O O . LEU A 1 258 ? -3.701 4.066 6.782 1.00 95.62 258 LEU A O 1
ATOM 2053 N N . MET A 1 259 ? -1.891 5.222 6.136 1.00 95.25 259 MET A N 1
ATOM 2054 C CA . MET A 1 259 ? -1.069 4.030 5.904 1.00 95.25 259 MET A CA 1
ATOM 2055 C C . MET A 1 259 ? -0.720 3.276 7.192 1.00 95.25 259 MET A C 1
ATOM 2057 O O . MET A 1 259 ? -0.498 2.070 7.139 1.00 95.25 259 MET A O 1
ATOM 2061 N N . ARG A 1 260 ? -0.757 3.919 8.365 1.00 93.31 260 ARG A N 1
ATOM 2062 C CA . ARG A 1 260 ? -0.550 3.227 9.652 1.00 93.31 260 ARG A CA 1
ATOM 2063 C C . ARG A 1 260 ? -1.729 2.363 10.067 1.00 93.31 260 ARG A C 1
ATOM 2065 O O . ARG A 1 260 ? -1.530 1.372 10.760 1.00 93.31 260 ARG A O 1
ATOM 2072 N N . ALA A 1 261 ? -2.938 2.647 9.583 1.00 95.81 261 ALA A N 1
ATOM 2073 C CA . ALA A 1 261 ? -4.077 1.762 9.826 1.00 95.81 261 ALA A CA 1
ATOM 2074 C C . ALA A 1 261 ? -3.865 0.357 9.214 1.00 95.81 261 ALA A C 1
ATOM 2076 O O . ALA A 1 261 ? -4.436 -0.627 9.688 1.00 95.81 261 ALA A O 1
ATOM 2077 N N . PHE A 1 262 ? -2.979 0.223 8.215 1.00 96.31 262 PHE A N 1
ATOM 2078 C CA . PHE A 1 262 ? -2.575 -1.073 7.659 1.00 96.31 262 PHE A CA 1
ATOM 2079 C C . PHE A 1 262 ? -1.710 -1.905 8.623 1.00 96.31 262 PHE A C 1
ATOM 2081 O O . PHE A 1 262 ? -1.552 -3.108 8.404 1.00 96.31 262 PHE A O 1
ATOM 2088 N N . HIS A 1 263 ? -1.203 -1.341 9.727 1.00 93.44 263 HIS A N 1
ATOM 2089 C CA . HIS A 1 263 ? -0.540 -2.117 10.785 1.00 93.44 263 HIS A CA 1
ATOM 2090 C C . HIS A 1 263 ? -1.494 -3.069 11.532 1.00 93.44 263 HIS A C 1
ATOM 2092 O O . HIS A 1 263 ? -1.035 -3.943 12.268 1.00 93.44 263 HIS A O 1
ATOM 2098 N N . ALA A 1 264 ? -2.804 -2.991 11.270 1.00 94.88 264 ALA A N 1
ATOM 2099 C CA . ALA A 1 264 ? -3.782 -4.000 11.673 1.00 94.88 264 ALA A CA 1
ATOM 2100 C C . ALA A 1 264 ? -3.704 -5.309 10.859 1.00 94.88 264 ALA A C 1
ATOM 2102 O O . ALA A 1 264 ? -4.283 -6.321 11.255 1.00 94.88 264 ALA A O 1
ATOM 2103 N N . LEU A 1 265 ? -3.026 -5.320 9.707 1.00 95.06 265 LEU A N 1
ATOM 2104 C CA . LEU A 1 265 ? -3.060 -6.442 8.764 1.00 95.06 265 LEU A CA 1
ATOM 2105 C C . LEU A 1 265 ? -2.091 -7.600 9.049 1.00 95.06 265 LEU A C 1
ATOM 2107 O O . LEU A 1 265 ? -2.454 -8.744 8.745 1.00 95.06 265 LEU A O 1
ATOM 2111 N N . PRO A 1 266 ? -0.878 -7.391 9.595 1.00 92.50 266 PRO A N 1
ATOM 2112 C CA . PRO A 1 266 ? 0.012 -8.499 9.908 1.00 92.50 266 PRO A CA 1
ATOM 2113 C C . PRO A 1 266 ? -0.645 -9.527 10.844 1.00 92.50 266 PRO A C 1
ATOM 2115 O O . PRO A 1 266 ? -1.332 -9.189 11.814 1.00 92.50 266 PRO A O 1
ATOM 2118 N N . ARG A 1 267 ? -0.436 -10.809 10.538 1.00 90.25 267 ARG A N 1
ATOM 2119 C CA . ARG A 1 267 ? -0.880 -11.954 11.345 1.00 90.25 267 ARG A CA 1
ATOM 2120 C C . ARG A 1 267 ? 0.318 -12.599 12.025 1.00 90.25 267 ARG A C 1
ATOM 2122 O O . ARG A 1 267 ? 1.410 -12.559 11.480 1.00 90.25 267 ARG A O 1
ATOM 2129 N N . GLU A 1 268 ? 0.105 -13.212 13.185 1.00 86.75 268 GLU A N 1
ATOM 2130 C CA . GLU A 1 268 ? 1.149 -13.950 13.912 1.00 86.75 268 GLU A CA 1
ATOM 2131 C C . GLU A 1 268 ? 1.690 -15.137 13.105 1.00 86.75 268 GLU A C 1
ATOM 2133 O O . GLU A 1 268 ? 2.878 -15.419 13.158 1.00 86.75 268 GLU A O 1
ATOM 2138 N N . ALA A 1 269 ? 0.851 -15.789 12.296 1.00 87.00 269 ALA A N 1
ATOM 2139 C CA . ALA A 1 269 ? 1.264 -16.888 11.434 1.00 87.00 269 ALA A CA 1
ATOM 2140 C C . ALA A 1 269 ? 0.516 -16.890 10.094 1.00 87.00 269 ALA A C 1
ATOM 2142 O O . ALA A 1 269 ? -0.621 -16.414 9.985 1.00 87.00 269 ALA A O 1
ATOM 2143 N N . TYR A 1 270 ? 1.154 -17.471 9.079 1.00 87.31 270 TYR A N 1
ATOM 2144 C CA . TYR A 1 270 ? 0.646 -17.601 7.718 1.00 87.31 270 TYR A CA 1
ATOM 2145 C C . TYR A 1 270 ? 0.624 -19.062 7.276 1.00 87.31 270 TYR A C 1
ATOM 2147 O O . TYR A 1 270 ? 1.586 -19.806 7.474 1.00 87.31 270 TYR A O 1
ATOM 2155 N N . LYS A 1 271 ? -0.489 -19.462 6.667 1.00 86.56 271 LYS A N 1
ATOM 2156 C CA . LYS A 1 271 ? -0.693 -20.769 6.062 1.00 86.56 271 LYS A CA 1
ATOM 2157 C C . LYS A 1 271 ? -0.108 -20.752 4.655 1.00 86.56 271 LYS A C 1
ATOM 2159 O O . LYS A 1 271 ? -0.634 -20.090 3.762 1.00 86.56 271 LYS A O 1
ATOM 2164 N N . PHE A 1 272 ? 0.978 -21.491 4.490 1.00 79.81 272 PHE A N 1
ATOM 2165 C CA . PHE A 1 272 ? 1.511 -21.932 3.202 1.00 79.81 272 PHE A CA 1
ATOM 2166 C C . PHE A 1 272 ? 1.218 -23.447 3.083 1.00 79.81 272 PHE A C 1
ATOM 2168 O O . PHE A 1 272 ? 0.288 -23.900 3.759 1.00 79.81 272 PHE A O 1
ATOM 2175 N N . PRO A 1 273 ? 1.961 -24.272 2.308 1.00 79.50 273 PRO A N 1
ATOM 2176 C CA . PRO A 1 273 ? 1.857 -25.730 2.456 1.00 79.50 273 PRO A CA 1
ATOM 2177 C C . PRO A 1 273 ? 2.034 -26.200 3.911 1.00 79.50 273 PRO A C 1
ATOM 2179 O O . PRO A 1 273 ? 1.463 -27.204 4.317 1.00 79.50 273 PRO A O 1
ATOM 2182 N N . GLU A 1 274 ? 2.761 -25.419 4.715 1.00 79.44 274 GLU A N 1
ATOM 2183 C CA . GLU A 1 274 ? 2.861 -25.556 6.167 1.00 79.44 274 GLU A CA 1
ATOM 2184 C C . GLU A 1 274 ? 2.553 -24.213 6.855 1.00 79.44 274 GLU A C 1
ATOM 2186 O O . GLU A 1 274 ? 2.735 -23.143 6.263 1.00 79.44 274 GLU A O 1
ATOM 2191 N N . LEU A 1 275 ? 2.111 -24.250 8.118 1.00 80.31 275 LEU A N 1
ATOM 2192 C CA . LEU A 1 275 ? 1.897 -23.050 8.934 1.00 80.31 275 LEU A CA 1
ATOM 2193 C C . LEU A 1 275 ? 3.243 -22.475 9.407 1.00 80.31 275 LEU A C 1
ATOM 2195 O O . LEU A 1 275 ? 4.081 -23.205 9.937 1.00 80.31 275 LEU A O 1
ATOM 2199 N N . ARG A 1 276 ? 3.463 -21.167 9.225 1.00 77.88 276 ARG A N 1
ATOM 2200 C CA . ARG A 1 276 ? 4.732 -20.489 9.552 1.00 77.88 276 ARG A CA 1
ATOM 2201 C C . ARG A 1 276 ? 4.507 -19.175 10.302 1.00 77.88 276 ARG A C 1
ATOM 2203 O O . ARG A 1 276 ? 3.642 -18.394 9.925 1.00 77.88 276 ARG A O 1
ATOM 2210 N N . ASP A 1 277 ? 5.323 -18.917 11.319 1.00 75.25 277 ASP A N 1
ATOM 2211 C CA . ASP A 1 277 ? 5.266 -17.730 12.190 1.00 75.25 277 ASP A CA 1
ATOM 2212 C C . ASP A 1 277 ? 5.871 -16.463 11.528 1.00 75.25 277 ASP A C 1
ATOM 2214 O O . ASP A 1 277 ? 6.906 -16.529 10.857 1.00 75.25 277 ASP A O 1
ATOM 2218 N N . LEU A 1 278 ? 5.245 -15.297 11.736 1.00 67.81 278 LEU A N 1
ATOM 2219 C CA . LEU A 1 278 ? 5.699 -13.960 11.330 1.00 67.81 278 LEU A CA 1
ATOM 2220 C C . LEU A 1 278 ? 6.991 -13.516 12.023 1.00 67.81 278 LEU A C 1
ATOM 2222 O O . LEU A 1 278 ? 7.834 -12.882 11.391 1.00 67.81 278 LEU A O 1
ATOM 2226 N N . GLY A 1 279 ? 7.182 -13.841 13.297 1.00 61.50 279 GLY A N 1
ATOM 2227 C CA . GLY A 1 279 ? 8.408 -13.574 14.044 1.00 61.50 279 GLY A CA 1
ATOM 2228 C C . GLY A 1 279 ? 9.637 -14.212 13.391 1.00 61.50 279 GLY A C 1
ATOM 2229 O O . GLY A 1 279 ? 10.718 -13.625 13.419 1.00 61.50 279 GLY A O 1
ATOM 2230 N N . ALA A 1 280 ? 9.458 -15.348 12.708 1.00 57.41 280 ALA A N 1
ATOM 2231 C CA . ALA A 1 280 ? 10.490 -15.981 11.884 1.00 57.41 280 ALA A CA 1
ATOM 2232 C C . ALA A 1 280 ? 10.667 -15.331 10.491 1.00 57.41 280 ALA A C 1
ATOM 2234 O O . ALA A 1 280 ? 11.647 -15.621 9.804 1.00 57.41 280 ALA A O 1
ATOM 2235 N N . LEU A 1 281 ? 9.734 -14.469 10.066 1.00 59.81 281 LEU A N 1
ATOM 2236 C CA . LEU A 1 281 ? 9.710 -13.785 8.764 1.00 59.81 281 LEU A CA 1
ATOM 2237 C C . LEU A 1 281 ? 10.315 -12.370 8.790 1.00 59.81 281 LEU A C 1
ATOM 2239 O O . LEU A 1 281 ? 10.682 -11.859 7.726 1.00 59.81 281 LEU A O 1
ATOM 2243 N N . VAL A 1 282 ? 10.410 -11.732 9.964 1.00 64.38 282 VAL A N 1
ATOM 2244 C CA . VAL A 1 282 ? 11.067 -10.422 10.127 1.00 64.38 282 VAL A CA 1
ATOM 2245 C C . VAL A 1 282 ? 12.577 -10.601 9.980 1.00 64.38 282 VAL A C 1
ATOM 2247 O O . VAL A 1 282 ? 13.215 -11.320 10.753 1.00 64.38 282 VAL A O 1
ATOM 2250 N N . LEU A 1 283 ? 13.176 -9.932 8.995 1.00 60.47 283 LEU A N 1
ATOM 2251 C CA . LEU A 1 283 ? 14.598 -10.072 8.682 1.00 60.47 283 LEU A CA 1
ATOM 2252 C C . LEU A 1 283 ? 15.452 -9.265 9.680 1.00 60.47 283 LEU A C 1
ATOM 2254 O O . LEU A 1 283 ? 15.925 -8.162 9.404 1.00 60.47 283 LEU A O 1
ATOM 2258 N N . ARG A 1 284 ? 15.659 -9.838 10.877 1.00 55.62 284 ARG A N 1
ATOM 2259 C CA . ARG A 1 284 ? 16.502 -9.262 11.949 1.00 55.62 284 ARG A CA 1
ATOM 2260 C C . ARG A 1 284 ? 18.003 -9.339 11.637 1.00 55.62 284 ARG A C 1
ATOM 2262 O O . ARG A 1 284 ? 18.773 -8.524 12.128 1.00 55.62 284 ARG A O 1
ATOM 2269 N N . SER A 1 285 ? 18.412 -10.301 10.805 1.00 55.06 285 SER A N 1
ATOM 2270 C CA . SER A 1 285 ? 19.772 -10.445 10.266 1.00 55.06 285 SER A CA 1
ATOM 2271 C C . SER A 1 285 ? 19.698 -11.066 8.864 1.00 55.06 285 SER A C 1
ATOM 2273 O O . SER A 1 285 ? 19.191 -12.191 8.756 1.00 55.06 285 SER A O 1
ATOM 2275 N N . PRO A 1 286 ? 20.200 -10.386 7.811 1.00 50.75 286 PRO A N 1
ATOM 2276 C CA . PRO A 1 286 ? 20.134 -10.879 6.432 1.00 50.75 286 PRO A CA 1
ATOM 2277 C C . PRO A 1 286 ? 20.777 -12.266 6.267 1.00 50.75 286 PRO A C 1
ATOM 2279 O O . PRO A 1 286 ? 20.159 -13.204 5.775 1.00 50.75 286 PRO A O 1
ATOM 2282 N N . GLN A 1 287 ? 21.981 -12.462 6.810 1.00 54.47 287 GLN A N 1
ATOM 2283 C CA . GLN A 1 287 ? 22.795 -13.652 6.531 1.00 54.47 287 GLN A CA 1
ATOM 2284 C C . GLN A 1 287 ? 22.211 -14.972 7.067 1.00 54.47 287 GLN A C 1
ATOM 2286 O O . GLN A 1 287 ? 22.278 -15.991 6.380 1.00 54.47 287 GLN A O 1
ATOM 2291 N N . LYS A 1 288 ? 21.656 -14.986 8.290 1.00 52.19 288 LYS A N 1
ATOM 2292 C CA . LYS A 1 288 ? 21.263 -16.240 8.971 1.00 52.19 288 LYS A CA 1
ATOM 2293 C C . LYS A 1 288 ? 19.869 -16.749 8.594 1.00 52.19 288 LYS A C 1
ATOM 2295 O O . LYS A 1 288 ? 19.614 -17.945 8.708 1.00 52.19 288 LYS A O 1
ATOM 2300 N N . HIS A 1 289 ? 18.979 -15.871 8.134 1.00 56.38 289 HIS A N 1
ATOM 2301 C CA . HIS A 1 289 ? 17.577 -16.226 7.896 1.00 56.38 289 HIS A CA 1
ATOM 2302 C C . HIS A 1 289 ? 17.266 -16.432 6.412 1.00 56.38 289 HIS A C 1
ATOM 2304 O O . HIS A 1 289 ? 16.457 -17.291 6.084 1.00 56.38 289 HIS A O 1
ATOM 2310 N N . GLU A 1 290 ? 17.950 -15.740 5.498 1.00 56.00 290 GLU A N 1
ATOM 2311 C CA . GLU A 1 290 ? 17.585 -15.735 4.075 1.00 56.00 290 GLU A CA 1
ATOM 2312 C C . GLU A 1 290 ? 17.762 -17.088 3.373 1.00 56.00 290 GLU A C 1
ATOM 2314 O O . GLU A 1 290 ? 16.886 -17.448 2.603 1.00 56.00 290 GLU A O 1
ATOM 2319 N N . ARG A 1 291 ? 18.814 -17.882 3.653 1.00 60.06 291 ARG A N 1
ATOM 2320 C CA . ARG A 1 291 ? 18.951 -19.242 3.069 1.00 60.06 291 ARG A CA 1
ATOM 2321 C C . ARG A 1 291 ? 17.856 -20.198 3.545 1.00 60.06 291 ARG A C 1
ATOM 2323 O O . ARG A 1 291 ? 17.372 -21.023 2.778 1.00 60.06 291 ARG A O 1
ATOM 2330 N N . LYS A 1 292 ? 17.493 -20.098 4.826 1.00 60.06 292 LYS A N 1
ATOM 2331 C CA . LYS A 1 292 ? 16.435 -20.913 5.433 1.00 60.06 292 LYS A CA 1
ATOM 2332 C C . LYS A 1 292 ? 15.071 -20.495 4.905 1.00 60.06 292 LYS A C 1
ATOM 2334 O O . LYS A 1 292 ? 14.219 -21.343 4.714 1.00 60.06 292 LYS A O 1
ATOM 2339 N N . LEU A 1 293 ? 14.878 -19.199 4.690 1.00 60.28 293 LEU A N 1
ATOM 2340 C CA . LEU A 1 293 ? 13.639 -18.617 4.213 1.00 60.28 293 LEU A CA 1
ATOM 2341 C C . LEU A 1 293 ? 13.475 -18.772 2.700 1.00 60.28 293 LEU A C 1
ATOM 2343 O O . LEU A 1 293 ? 12.356 -18.980 2.255 1.00 60.28 293 LEU A O 1
ATOM 2347 N N . SER A 1 294 ? 14.541 -18.724 1.895 1.00 64.38 294 SER A N 1
ATOM 2348 C CA . SER A 1 294 ? 14.491 -18.891 0.435 1.00 64.38 294 SER A CA 1
ATOM 2349 C C . SER A 1 294 ? 14.094 -20.305 0.009 1.00 64.38 294 SER A C 1
ATOM 2351 O O . SER A 1 294 ? 13.507 -20.464 -1.057 1.00 64.38 294 SER A O 1
ATOM 2353 N N . SER A 1 295 ? 14.333 -21.316 0.849 1.00 66.06 295 SER A N 1
ATOM 2354 C CA . SER A 1 295 ? 13.860 -22.686 0.617 1.00 66.06 295 SER A CA 1
ATOM 2355 C C . SER A 1 295 ? 12.378 -22.891 0.940 1.00 66.06 295 SER A C 1
ATOM 2357 O O . SER A 1 295 ? 11.854 -23.971 0.684 1.00 66.06 295 SER A O 1
ATOM 2359 N N . TRP A 1 296 ? 11.681 -21.887 1.490 1.00 69.75 296 TRP A N 1
ATOM 2360 C CA . TRP A 1 296 ? 10.266 -22.033 1.827 1.00 69.75 296 TRP A CA 1
ATOM 2361 C C . TRP A 1 296 ? 9.414 -22.069 0.557 1.00 69.75 296 TRP A C 1
ATOM 2363 O O . TRP A 1 296 ? 9.417 -21.071 -0.189 1.00 69.75 296 TRP A O 1
ATOM 2373 N N . PRO A 1 297 ? 8.659 -23.160 0.323 1.00 73.31 297 PRO A N 1
ATOM 2374 C CA . PRO A 1 297 ? 7.672 -23.185 -0.739 1.00 73.31 297 PRO A CA 1
ATOM 2375 C C . PRO A 1 297 ? 6.565 -22.191 -0.377 1.00 73.31 297 PRO A C 1
ATOM 2377 O O . PRO A 1 297 ? 5.908 -22.315 0.656 1.00 73.31 297 PRO A O 1
ATOM 2380 N N . LEU A 1 298 ? 6.395 -21.166 -1.212 1.00 79.12 298 LEU A N 1
ATOM 2381 C CA . LEU A 1 298 ? 5.254 -20.262 -1.128 1.00 79.12 298 LEU A CA 1
ATOM 2382 C C . LEU A 1 298 ? 4.251 -20.665 -2.194 1.00 79.12 298 LEU A C 1
ATOM 2384 O O . LEU A 1 298 ? 4.572 -20.646 -3.381 1.00 79.12 298 LEU A O 1
ATOM 2388 N N . ASP A 1 299 ? 3.036 -20.971 -1.758 1.00 85.81 299 ASP A N 1
ATOM 2389 C CA . ASP A 1 299 ? 1.888 -21.046 -2.646 1.00 85.81 299 ASP A CA 1
ATOM 2390 C C . ASP A 1 299 ? 1.200 -19.678 -2.658 1.00 85.81 299 ASP A C 1
ATOM 2392 O O . ASP A 1 299 ? 0.539 -19.277 -1.698 1.00 85.81 299 ASP A O 1
ATOM 2396 N N . TRP A 1 300 ? 1.390 -18.937 -3.748 1.00 89.00 300 TRP A N 1
ATOM 2397 C CA . TRP A 1 300 ? 0.806 -17.609 -3.914 1.00 89.00 300 TRP A CA 1
ATOM 2398 C C . TRP A 1 300 ? -0.722 -17.638 -4.010 1.00 89.00 300 TRP A C 1
ATOM 2400 O O . TRP A 1 300 ? -1.358 -16.631 -3.693 1.00 89.00 300 TRP A O 1
ATOM 2410 N N . SER A 1 301 ? -1.325 -18.773 -4.385 1.00 88.38 301 SER A N 1
ATOM 2411 C CA . SER A 1 301 ? -2.782 -18.915 -4.410 1.00 88.38 301 SER A CA 1
ATOM 2412 C C . SER A 1 301 ? -3.362 -18.887 -2.995 1.00 88.38 301 SER A C 1
ATOM 2414 O O . SER A 1 301 ? -4.314 -18.159 -2.750 1.00 88.38 301 SER A O 1
ATOM 2416 N N . LEU A 1 302 ? -2.711 -19.524 -2.014 1.00 89.00 302 LEU A N 1
ATOM 2417 C CA . LEU A 1 302 ? -3.090 -19.418 -0.596 1.00 89.00 302 LEU A CA 1
ATOM 2418 C C . LEU A 1 302 ? -2.919 -17.998 -0.028 1.00 89.00 302 LEU A C 1
ATOM 2420 O O . LEU A 1 302 ? -3.341 -17.724 1.093 1.00 89.00 302 LEU A O 1
ATOM 2424 N N . PHE A 1 303 ? -2.284 -17.094 -0.771 1.00 90.25 303 PHE A N 1
ATOM 2425 C CA . PHE A 1 303 ? -1.940 -15.762 -0.294 1.00 90.25 303 PHE A CA 1
ATOM 2426 C C . PHE A 1 303 ? -2.749 -14.642 -0.949 1.00 90.25 303 PHE A C 1
ATOM 2428 O O . PHE A 1 303 ? -3.023 -13.636 -0.295 1.00 90.25 303 PHE A O 1
ATOM 2435 N N . PHE A 1 304 ? -3.160 -14.823 -2.204 1.00 93.00 304 PHE A N 1
ATOM 2436 C CA . PHE A 1 304 ? -3.905 -13.825 -2.974 1.00 93.00 304 PHE A CA 1
ATOM 2437 C C . PHE A 1 304 ? -5.292 -14.297 -3.438 1.00 93.00 304 PHE A C 1
ATOM 2439 O O . PHE A 1 304 ? -6.110 -13.452 -3.791 1.00 93.00 304 PHE A O 1
ATOM 2446 N N . ASP A 1 305 ? -5.595 -15.601 -3.430 1.00 89.31 305 ASP A N 1
ATOM 2447 C CA . ASP A 1 305 ? -6.904 -16.105 -3.860 1.00 89.31 305 ASP A CA 1
ATOM 2448 C C . ASP A 1 305 ? -7.925 -16.057 -2.703 1.00 89.31 305 ASP A C 1
ATOM 2450 O O . ASP A 1 305 ? -7.770 -16.779 -1.712 1.00 89.31 305 ASP A O 1
ATOM 2454 N N . PRO A 1 306 ? -8.995 -15.243 -2.798 1.00 84.69 306 PRO A N 1
ATOM 2455 C CA . PRO A 1 306 ? -10.016 -15.163 -1.754 1.00 84.69 306 PRO A CA 1
ATOM 2456 C C . PRO A 1 306 ? -10.827 -16.455 -1.568 1.00 84.69 306 PRO A C 1
ATOM 2458 O O . PRO A 1 306 ? -11.373 -16.663 -0.475 1.00 84.69 306 PRO A O 1
ATOM 2461 N N . ALA A 1 307 ? -10.907 -17.305 -2.599 1.00 84.12 307 ALA A N 1
ATOM 2462 C CA . ALA A 1 307 ? -11.656 -18.560 -2.573 1.00 84.12 307 ALA A CA 1
ATOM 2463 C C . ALA A 1 307 ? -10.895 -19.692 -1.868 1.00 84.12 307 ALA A C 1
ATOM 2465 O O . ALA A 1 307 ? -11.506 -20.651 -1.400 1.00 84.12 307 ALA A O 1
ATOM 2466 N N . ARG A 1 308 ? -9.566 -19.591 -1.764 1.00 86.31 308 ARG A N 1
ATOM 2467 C CA . ARG A 1 308 ? -8.740 -20.595 -1.088 1.00 86.31 308 ARG A CA 1
ATOM 2468 C C . ARG A 1 308 ? -8.769 -20.411 0.428 1.00 86.31 308 ARG A C 1
ATOM 2470 O O . ARG A 1 308 ? -8.870 -19.299 0.951 1.00 86.31 308 ARG A O 1
ATOM 2477 N N . GLU A 1 309 ? -8.592 -21.513 1.153 1.00 86.25 309 GLU A N 1
ATOM 2478 C CA . GLU A 1 309 ? -8.458 -21.520 2.616 1.00 86.25 309 GLU A CA 1
ATOM 2479 C C . GLU A 1 309 ? -7.055 -21.095 3.080 1.00 86.25 309 GLU A C 1
ATOM 2481 O O . GLU A 1 309 ? -6.379 -21.815 3.820 1.00 86.25 309 GLU A O 1
ATOM 2486 N N . GLY A 1 310 ? -6.596 -19.939 2.609 1.00 91.06 310 GLY A N 1
ATOM 2487 C CA . GLY A 1 310 ? -5.363 -19.296 3.045 1.00 91.06 310 GLY A CA 1
ATOM 2488 C C . GLY A 1 310 ? -5.519 -18.492 4.336 1.00 91.06 310 GLY A C 1
ATOM 2489 O O . GLY A 1 310 ? -6.623 -18.314 4.857 1.00 91.06 310 GLY A O 1
ATOM 2490 N N . THR A 1 311 ? -4.411 -17.950 4.850 1.00 93.31 311 THR A N 1
ATOM 2491 C CA . THR A 1 311 ? -4.489 -16.979 5.952 1.00 93.31 311 THR A CA 1
ATOM 2492 C C . THR A 1 311 ? -5.173 -15.705 5.472 1.00 93.31 311 THR A C 1
ATOM 2494 O O . THR A 1 311 ? -4.758 -15.091 4.491 1.00 93.31 311 THR A O 1
ATOM 2497 N N . LYS A 1 312 ? -6.200 -15.281 6.212 1.00 95.19 312 LYS A N 1
ATOM 2498 C CA . LYS A 1 312 ? -6.934 -14.035 5.973 1.00 95.19 312 LYS A CA 1
ATOM 2499 C C . LYS A 1 312 ? -6.635 -12.998 7.050 1.00 95.19 312 LYS A C 1
ATOM 2501 O O . LYS A 1 312 ? -6.143 -13.325 8.128 1.00 95.19 312 LYS A O 1
ATOM 2506 N N . THR A 1 313 ? -6.930 -11.743 6.774 1.00 95.69 313 THR A N 1
ATOM 2507 C CA . THR A 1 313 ? -6.713 -10.591 7.647 1.00 95.69 313 THR A CA 1
ATOM 2508 C C . THR A 1 313 ? -7.776 -9.519 7.386 1.00 95.69 313 THR A C 1
ATOM 2510 O O . THR A 1 313 ? -8.727 -9.764 6.646 1.00 95.69 313 THR A O 1
ATOM 2513 N N . GLY A 1 314 ? -7.651 -8.359 8.016 1.00 97.00 314 GLY A N 1
ATOM 2514 C CA . GLY A 1 314 ? -8.518 -7.210 7.801 1.00 97.00 314 GLY A CA 1
ATOM 2515 C C . GLY A 1 314 ? -8.095 -6.028 8.657 1.00 97.00 314 GLY A C 1
ATOM 2516 O O . GLY A 1 314 ? -7.413 -6.199 9.670 1.00 97.00 314 GLY A O 1
ATOM 2517 N N . ILE A 1 315 ? -8.506 -4.833 8.246 1.00 97.88 315 ILE A N 1
ATOM 2518 C CA . ILE A 1 315 ? -8.437 -3.643 9.083 1.00 97.88 315 ILE A CA 1
ATOM 2519 C C . ILE A 1 315 ? -9.389 -3.860 10.261 1.00 97.88 315 ILE A C 1
ATOM 2521 O O . ILE A 1 315 ? -10.552 -4.235 10.102 1.00 97.88 315 ILE A O 1
ATOM 2525 N N . SER A 1 316 ? -8.857 -3.674 11.458 1.00 96.94 316 SER A N 1
ATOM 2526 C CA . SER A 1 316 ? -9.547 -3.905 12.723 1.00 96.94 316 SER A CA 1
ATOM 2527 C C . SER A 1 316 ? -8.992 -2.947 13.762 1.00 96.94 316 SER A C 1
ATOM 2529 O O . SER A 1 316 ? -7.866 -2.475 13.602 1.00 96.94 316 SER A O 1
ATOM 2531 N N . ALA A 1 317 ? -9.715 -2.744 14.856 1.00 96.62 317 ALA A N 1
ATOM 2532 C CA . ALA A 1 317 ? -9.268 -1.922 15.975 1.00 96.62 317 ALA A CA 1
ATOM 2533 C C . ALA A 1 317 ? -8.227 -2.641 16.848 1.00 96.62 317 ALA A C 1
ATOM 2535 O O . ALA A 1 317 ? -8.417 -2.782 18.044 1.00 96.62 317 ALA A O 1
ATOM 2536 N N . SER A 1 318 ? -7.150 -3.162 16.255 1.00 94.56 318 SER A N 1
ATOM 2537 C CA . SER A 1 318 ? -6.061 -3.827 16.979 1.00 94.56 318 SER A CA 1
ATOM 2538 C C . SER A 1 318 ? -4.777 -3.906 16.149 1.00 94.56 318 SER A C 1
ATOM 2540 O O . SER A 1 318 ? -4.825 -3.943 14.916 1.00 94.56 318 SER A O 1
ATOM 2542 N N . PHE A 1 319 ? -3.639 -3.992 16.833 1.00 90.06 319 PHE A N 1
ATOM 2543 C CA . PHE A 1 319 ? -2.314 -4.232 16.267 1.00 90.06 319 PHE A CA 1
ATOM 2544 C C . PHE A 1 319 ? -1.880 -5.682 16.503 1.00 90.06 319 PHE A C 1
ATOM 2546 O O . PHE A 1 319 ? -2.389 -6.376 17.379 1.00 90.06 319 PHE A O 1
ATOM 2553 N N . SER A 1 320 ? -0.929 -6.170 15.706 1.00 83.50 320 SER A N 1
ATOM 2554 C CA . SER A 1 320 ? -0.316 -7.477 15.963 1.00 83.50 320 SER A CA 1
ATOM 2555 C C . SER A 1 320 ? 0.798 -7.352 17.016 1.00 83.50 320 SER A C 1
ATOM 2557 O O . SER A 1 320 ? 1.825 -6.747 16.697 1.00 83.50 320 SER A O 1
ATOM 2559 N N . PRO A 1 321 ? 0.691 -7.973 18.210 1.00 77.19 321 PRO A N 1
ATOM 2560 C CA . PRO A 1 321 ? 1.747 -7.915 19.237 1.00 77.19 321 PRO A CA 1
ATOM 2561 C C . PRO A 1 321 ? 3.059 -8.593 18.812 1.00 77.19 321 PRO A C 1
ATOM 2563 O O . PRO A 1 321 ? 4.140 -8.301 19.338 1.00 77.19 321 PRO A O 1
ATOM 2566 N N . ALA A 1 322 ? 2.975 -9.511 17.844 1.00 76.12 322 ALA A N 1
ATOM 2567 C CA . ALA A 1 322 ? 4.125 -10.192 17.259 1.00 76.12 322 ALA A CA 1
ATOM 2568 C C . ALA A 1 322 ? 4.895 -9.302 16.268 1.00 76.12 322 ALA A C 1
ATOM 2570 O O . ALA A 1 322 ? 6.055 -9.579 15.951 1.00 76.12 322 ALA A O 1
ATOM 2571 N N . PHE A 1 323 ? 4.270 -8.233 15.761 1.00 75.94 323 PHE A N 1
ATOM 2572 C CA . PHE A 1 323 ? 4.894 -7.351 14.787 1.00 75.94 323 PHE A CA 1
ATOM 2573 C C . PHE A 1 323 ? 5.752 -6.295 15.487 1.00 75.94 323 PHE A C 1
ATOM 2575 O O . PHE A 1 323 ? 5.269 -5.273 15.970 1.00 75.94 323 PHE A O 1
ATOM 2582 N N . ARG A 1 324 ? 7.056 -6.579 15.544 1.00 72.12 324 ARG A N 1
ATOM 2583 C CA . ARG A 1 324 ? 8.061 -5.747 16.210 1.00 72.12 324 ARG A CA 1
ATOM 2584 C C . ARG A 1 324 ? 9.188 -5.408 15.234 1.00 72.12 324 ARG A C 1
ATOM 2586 O O . ARG A 1 324 ? 9.846 -6.339 14.750 1.00 72.12 324 ARG A O 1
ATOM 2593 N N . PRO A 1 325 ? 9.439 -4.124 14.932 1.00 66.06 325 PRO A N 1
ATOM 2594 C CA . PRO A 1 325 ? 10.606 -3.719 14.157 1.00 66.06 325 PRO A CA 1
ATOM 2595 C C . PRO A 1 325 ? 11.917 -3.950 14.927 1.00 66.06 325 PRO A C 1
ATOM 2597 O O . PRO A 1 325 ? 11.946 -4.456 16.057 1.00 66.06 325 PRO A O 1
ATOM 2600 N N . ARG A 1 326 ? 13.045 -3.604 14.292 1.00 59.31 326 ARG A N 1
ATOM 2601 C CA . ARG A 1 326 ? 14.372 -3.687 14.920 1.00 59.31 326 ARG A CA 1
ATOM 2602 C C . ARG A 1 326 ? 14.378 -2.873 16.219 1.00 59.31 326 ARG A C 1
ATOM 2604 O O . ARG A 1 326 ? 14.047 -1.696 16.204 1.00 59.31 326 ARG A O 1
ATOM 2611 N N . GLY A 1 327 ? 14.735 -3.522 17.327 1.00 60.25 327 GLY A N 1
ATOM 2612 C CA . GLY A 1 327 ? 14.682 -2.943 18.677 1.00 60.25 327 GLY A CA 1
ATOM 2613 C C . GLY A 1 327 ? 13.648 -3.590 19.603 1.00 60.25 327 GLY A C 1
ATOM 2614 O O . GLY A 1 327 ? 13.715 -3.384 20.806 1.00 60.25 327 GLY A O 1
ATOM 2615 N N . GLY A 1 328 ? 12.727 -4.414 19.084 1.00 66.88 328 GLY A N 1
ATOM 2616 C CA . GLY A 1 328 ? 11.821 -5.226 19.914 1.00 66.88 328 GLY A CA 1
ATOM 2617 C C . GLY A 1 328 ? 10.635 -4.476 20.536 1.00 66.88 328 GLY A C 1
ATOM 2618 O O . GLY A 1 328 ? 9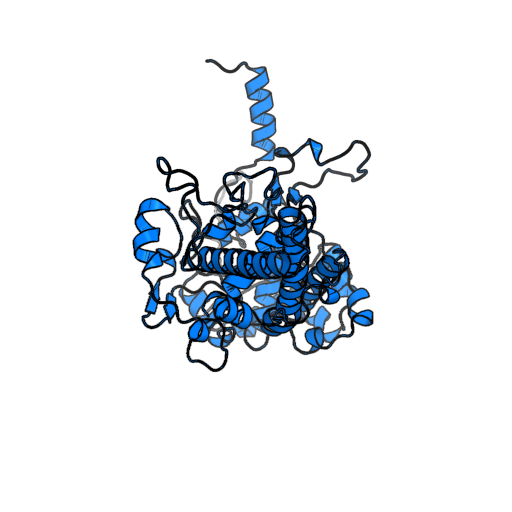.799 -5.119 21.175 1.00 66.88 328 GLY A O 1
ATOM 2619 N N . VAL A 1 329 ? 10.554 -3.165 20.302 1.00 74.81 329 VAL A N 1
ATOM 2620 C CA . VAL A 1 329 ? 9.416 -2.281 20.602 1.00 74.81 329 VAL A CA 1
ATOM 2621 C C . VAL A 1 329 ? 8.212 -2.698 19.753 1.00 74.81 329 VAL A C 1
ATOM 2623 O O . VAL A 1 329 ? 8.394 -3.159 18.622 1.00 74.81 329 VAL A O 1
ATOM 2626 N N . THR A 1 330 ? 6.995 -2.567 20.273 1.00 79.25 330 THR A N 1
ATOM 2627 C CA . THR A 1 330 ? 5.781 -2.814 19.488 1.00 79.25 330 THR A CA 1
ATOM 2628 C C . THR A 1 330 ? 5.531 -1.678 18.489 1.00 79.25 330 THR A C 1
ATOM 2630 O O . THR A 1 330 ? 6.025 -0.554 18.632 1.00 79.25 330 THR A O 1
ATOM 2633 N N . ILE A 1 331 ? 4.819 -1.982 17.401 1.00 83.88 331 ILE A N 1
ATOM 2634 C CA . ILE A 1 331 ? 4.582 -0.995 16.340 1.00 83.88 331 ILE A CA 1
ATOM 2635 C C . ILE A 1 331 ? 3.671 0.151 16.801 1.00 83.88 331 ILE A C 1
ATOM 2637 O O . ILE A 1 331 ? 3.864 1.289 16.381 1.00 83.88 331 ILE A O 1
ATOM 2641 N N . ASP A 1 332 ? 2.727 -0.125 17.700 1.00 84.38 332 ASP A N 1
ATOM 2642 C CA . ASP A 1 332 ? 1.788 0.862 18.229 1.00 84.38 332 ASP A CA 1
ATOM 2643 C C . ASP A 1 332 ? 2.504 1.932 19.065 1.00 84.38 332 ASP A C 1
ATOM 2645 O O . ASP A 1 332 ? 2.194 3.113 18.928 1.00 84.38 332 ASP A O 1
ATOM 2649 N N . GLU A 1 333 ? 3.524 1.560 19.844 1.00 84.81 333 GLU A N 1
ATOM 2650 C CA . GLU A 1 333 ? 4.345 2.507 20.606 1.00 84.81 333 GLU A CA 1
ATOM 2651 C C . GLU A 1 333 ? 5.154 3.433 19.687 1.00 84.81 333 GLU A C 1
ATOM 2653 O O . GLU A 1 333 ? 5.309 4.627 19.962 1.00 84.81 333 GLU A O 1
ATOM 2658 N N . LEU A 1 334 ? 5.686 2.898 18.585 1.00 84.88 334 LEU A N 1
ATOM 2659 C CA . LEU A 1 334 ? 6.403 3.686 17.579 1.00 84.88 334 LEU A CA 1
ATOM 2660 C C . LEU A 1 334 ? 5.472 4.646 16.852 1.00 84.88 334 LEU A C 1
ATOM 2662 O O . LEU A 1 334 ? 5.813 5.819 16.669 1.00 84.88 334 LEU A O 1
ATOM 2666 N N . ASP A 1 335 ? 4.295 4.161 16.473 1.00 88.44 335 ASP A N 1
ATOM 2667 C CA . ASP A 1 335 ? 3.284 4.989 15.846 1.00 88.44 335 ASP A CA 1
ATOM 2668 C C . ASP A 1 335 ? 2.839 6.109 16.796 1.00 88.44 335 ASP A C 1
ATOM 2670 O O . ASP A 1 335 ? 2.766 7.261 16.353 1.00 88.44 335 ASP A O 1
ATOM 2674 N N . ALA A 1 336 ? 2.671 5.808 18.093 1.00 84.56 336 ALA A N 1
ATOM 2675 C CA . ALA A 1 336 ? 2.310 6.757 19.151 1.00 84.56 336 ALA A CA 1
ATOM 2676 C C . ALA A 1 336 ? 3.335 7.865 19.303 1.00 84.56 336 ALA A C 1
ATOM 2678 O O . ALA A 1 336 ? 2.976 9.043 19.342 1.00 84.56 336 ALA A O 1
ATOM 2679 N N . ARG A 1 337 ? 4.620 7.500 19.332 1.00 86.06 337 ARG A N 1
ATOM 2680 C CA . ARG A 1 337 ? 5.708 8.477 19.395 1.00 86.06 337 ARG A CA 1
ATOM 2681 C C . ARG A 1 337 ? 5.651 9.442 18.218 1.00 86.06 337 ARG A C 1
ATOM 2683 O O . ARG A 1 337 ? 5.501 10.638 18.428 1.00 86.06 337 ARG A O 1
ATOM 2690 N N . THR A 1 338 ? 5.656 8.934 16.986 1.00 84.44 338 THR A N 1
ATOM 2691 C CA . THR A 1 338 ? 5.686 9.835 15.823 1.00 84.44 338 THR A CA 1
ATOM 2692 C C . THR A 1 338 ? 4.404 10.652 15.658 1.00 84.44 338 THR A C 1
ATOM 2694 O O . THR A 1 338 ? 4.451 11.762 15.140 1.00 84.44 338 THR A O 1
ATOM 2697 N N . ALA A 1 339 ? 3.253 10.107 16.056 1.00 84.12 339 ALA A N 1
ATOM 2698 C CA . ALA A 1 339 ? 1.989 10.836 16.034 1.00 84.12 339 ALA A CA 1
ATOM 2699 C C . ALA A 1 339 ? 2.030 12.059 16.959 1.00 84.12 339 ALA A C 1
ATOM 2701 O O . ALA A 1 339 ? 1.587 13.134 16.569 1.00 84.12 339 ALA A O 1
ATOM 2702 N N . ARG A 1 340 ? 2.614 11.921 18.157 1.00 82.31 340 ARG A N 1
ATOM 2703 C CA . ARG A 1 340 ? 2.825 13.056 19.067 1.00 82.31 340 ARG A CA 1
ATOM 2704 C C . ARG A 1 340 ? 3.759 14.098 18.459 1.00 82.31 340 ARG A C 1
ATOM 2706 O O . ARG A 1 340 ? 3.447 15.285 18.514 1.00 82.31 340 ARG A O 1
ATOM 2713 N N . ASP A 1 341 ? 4.842 13.660 17.817 1.00 82.69 341 ASP A N 1
ATOM 2714 C CA . ASP A 1 341 ? 5.801 14.569 17.179 1.00 82.69 341 ASP A CA 1
ATOM 2715 C C . ASP A 1 341 ? 5.138 15.426 16.095 1.00 82.69 341 ASP A C 1
ATOM 2717 O O . ASP A 1 341 ? 5.430 16.614 15.968 1.00 82.69 341 ASP A O 1
ATOM 2721 N N . LEU A 1 342 ? 4.214 14.846 15.328 1.00 82.25 342 LEU A N 1
ATOM 2722 C CA . LEU A 1 342 ? 3.524 15.505 14.217 1.00 82.25 342 LEU A CA 1
ATOM 2723 C C . LEU A 1 342 ? 2.396 16.451 14.642 1.00 82.25 342 LEU A C 1
ATOM 2725 O O . LEU A 1 342 ? 1.951 17.257 13.824 1.00 82.25 342 LEU A O 1
ATOM 2729 N N . GLY A 1 343 ? 1.977 16.406 15.907 1.00 74.25 343 GLY A N 1
ATOM 2730 C CA . GLY A 1 343 ? 0.789 17.111 16.380 1.00 74.25 343 GLY A CA 1
ATOM 2731 C C . GLY A 1 343 ? -0.514 16.402 15.984 1.00 74.25 343 GLY A C 1
ATOM 2732 O O . GLY A 1 343 ? -0.490 15.345 15.346 1.00 74.25 343 GLY A O 1
ATOM 2733 N N . PRO A 1 344 ? -1.672 16.945 16.391 1.00 66.06 344 PRO A N 1
ATOM 2734 C CA . PRO A 1 344 ? -2.949 16.280 16.186 1.00 66.06 344 PRO A CA 1
ATOM 2735 C C . PRO A 1 344 ? -3.297 16.230 14.695 1.00 66.06 344 PRO A C 1
ATOM 2737 O O . PRO A 1 344 ? -3.709 17.216 14.094 1.00 66.06 344 PRO A O 1
ATOM 2740 N N . GLN A 1 345 ? -3.167 15.046 14.103 1.00 77.62 345 GLN A N 1
ATOM 2741 C CA . GLN A 1 345 ? -3.871 14.672 12.877 1.00 77.62 345 GLN A CA 1
ATOM 2742 C C . GLN A 1 345 ? -5.117 13.887 13.287 1.00 77.62 345 GLN A C 1
ATOM 2744 O O . GLN A 1 345 ? -5.255 12.718 12.943 1.00 77.62 345 GLN A O 1
ATOM 2749 N N . GLY A 1 346 ? -5.938 14.456 14.169 1.00 88.06 346 GLY A N 1
ATOM 2750 C CA . GLY A 1 346 ? -7.161 13.833 14.665 1.00 88.06 346 GLY A CA 1
ATOM 2751 C C . GLY A 1 346 ? -8.332 14.050 13.710 1.00 88.06 346 GLY A C 1
ATOM 2752 O O . GLY A 1 346 ? -8.172 14.510 12.578 1.00 88.06 346 GLY A O 1
ATOM 2753 N N . LEU A 1 347 ? -9.541 13.749 14.180 1.00 92.38 347 LEU A N 1
ATOM 2754 C CA . LEU A 1 347 ? -10.768 14.092 13.452 1.00 92.38 347 LEU A CA 1
ATOM 2755 C C . LEU A 1 347 ? -10.923 15.602 13.241 1.00 92.38 347 LEU A C 1
ATOM 2757 O O . LEU A 1 347 ? -11.573 16.011 12.289 1.00 92.38 347 LEU A O 1
ATOM 2761 N N . ASP A 1 348 ? -10.341 16.416 14.115 1.00 90.56 348 ASP A N 1
ATOM 2762 C CA . ASP A 1 348 ? -10.306 17.880 14.085 1.00 90.56 348 ASP A CA 1
ATOM 2763 C C . ASP A 1 348 ? -9.275 18.462 13.101 1.00 90.56 348 ASP A C 1
ATOM 2765 O O . ASP A 1 348 ? -9.300 19.663 12.834 1.00 90.56 348 ASP A O 1
ATOM 2769 N N . GLY A 1 349 ? -8.405 17.626 12.523 1.00 89.00 349 GLY A N 1
ATOM 2770 C CA . GLY A 1 349 ? -7.420 18.056 11.534 1.00 89.00 349 GLY A CA 1
ATOM 2771 C C . GLY A 1 349 ? -8.080 18.677 10.290 1.00 89.00 349 GLY A C 1
ATOM 2772 O O . GLY A 1 349 ? -9.116 18.183 9.837 1.00 89.00 349 GLY A O 1
ATOM 2773 N N . PRO A 1 350 ? -7.493 19.728 9.687 1.00 88.25 350 PRO A N 1
ATOM 2774 C CA . PRO A 1 350 ? -8.143 20.521 8.639 1.00 88.25 350 PRO A CA 1
ATOM 2775 C C . PRO A 1 350 ? -8.481 19.707 7.384 1.00 88.25 350 PRO A C 1
ATOM 2777 O O . PRO A 1 350 ? -9.574 19.849 6.835 1.00 88.25 350 PRO A O 1
ATOM 2780 N N . ASP A 1 351 ? -7.583 18.818 6.953 1.00 89.19 351 ASP A N 1
ATOM 2781 C CA . ASP A 1 351 ? -7.842 17.930 5.816 1.00 89.19 351 ASP A CA 1
ATOM 2782 C C . ASP A 1 351 ? -8.995 16.958 6.122 1.00 89.19 351 ASP A C 1
ATOM 2784 O O . ASP A 1 351 ? -9.870 16.747 5.282 1.00 89.19 351 ASP A O 1
ATOM 2788 N N . ILE A 1 352 ? -9.034 16.405 7.339 1.00 94.88 352 ILE A N 1
ATOM 2789 C CA . ILE A 1 352 ? -10.075 15.461 7.762 1.00 94.88 352 ILE A CA 1
ATOM 2790 C C . ILE A 1 352 ? -11.425 16.170 7.879 1.00 94.88 352 ILE A C 1
ATOM 2792 O O . ILE A 1 352 ? -12.416 15.675 7.348 1.00 94.88 352 ILE A O 1
ATOM 2796 N N . GLN A 1 353 ? -11.467 17.361 8.477 1.00 95.06 353 GLN A N 1
ATOM 2797 C CA . GLN A 1 353 ? -12.669 18.193 8.548 1.00 95.06 353 GLN A CA 1
ATOM 2798 C C . GLN A 1 353 ? -13.200 18.560 7.159 1.00 95.06 353 GLN A C 1
ATOM 2800 O O . GLN A 1 353 ? -14.406 18.479 6.924 1.00 95.06 353 GLN A O 1
ATOM 2805 N N . ALA A 1 354 ? -12.319 18.884 6.207 1.00 95.19 354 ALA A N 1
ATOM 2806 C CA . ALA A 1 354 ? -12.720 19.162 4.830 1.00 95.19 354 ALA A CA 1
ATOM 2807 C C . ALA A 1 354 ? -13.372 17.944 4.151 1.00 95.19 354 ALA A C 1
ATOM 2809 O O . ALA A 1 354 ? -14.358 18.099 3.428 1.00 95.19 354 ALA A O 1
ATOM 2810 N N . VAL A 1 355 ? -12.864 16.731 4.405 1.00 96.81 355 VAL A N 1
ATOM 2811 C CA . VAL A 1 355 ? -13.485 15.487 3.920 1.00 96.81 355 VAL A CA 1
ATOM 2812 C C . VAL A 1 355 ? -14.829 15.249 4.611 1.00 96.81 355 VAL A C 1
ATOM 2814 O O . VAL A 1 355 ? -15.835 15.057 3.928 1.00 96.81 355 VAL A O 1
ATOM 2817 N N . LEU A 1 356 ? -14.879 15.321 5.946 1.00 96.88 356 LEU A N 1
ATOM 2818 C CA . LEU A 1 356 ? -16.094 15.101 6.741 1.00 96.88 356 LEU A CA 1
ATOM 2819 C C . LEU A 1 356 ? -17.233 16.050 6.345 1.00 96.88 356 LEU A C 1
ATOM 2821 O O . LEU A 1 356 ? -18.381 15.614 6.257 1.00 96.88 356 LEU A O 1
ATOM 2825 N N . ALA A 1 357 ? -16.921 17.314 6.047 1.00 96.69 357 ALA A N 1
ATOM 2826 C CA . ALA A 1 357 ? -17.891 18.319 5.615 1.00 96.69 357 ALA A CA 1
ATOM 2827 C C . ALA A 1 357 ? -18.561 17.993 4.267 1.00 96.69 357 ALA A C 1
ATOM 2829 O O . ALA A 1 357 ? -19.645 18.499 3.980 1.00 96.69 357 ALA A O 1
ATOM 2830 N N . ARG A 1 358 ? -17.930 17.157 3.429 1.00 97.00 358 ARG A N 1
ATOM 2831 C CA . ARG A 1 358 ? -18.474 16.699 2.137 1.00 97.00 358 ARG A CA 1
ATOM 2832 C C . ARG A 1 358 ? -19.010 15.277 2.159 1.00 97.00 358 ARG A C 1
ATOM 2834 O O . ARG A 1 358 ? -19.635 14.841 1.194 1.00 97.00 358 ARG A O 1
ATOM 2841 N N . MET A 1 359 ? -18.790 14.540 3.240 1.00 97.00 359 MET A N 1
ATOM 2842 C CA . MET A 1 359 ? -19.370 13.213 3.392 1.00 97.00 359 MET A CA 1
ATOM 2843 C C . MET A 1 359 ? -20.888 13.308 3.600 1.00 97.00 359 MET A C 1
ATOM 2845 O O . MET A 1 359 ? -21.358 14.214 4.294 1.00 97.00 359 MET A O 1
ATOM 2849 N N . PRO A 1 360 ? -21.668 12.345 3.073 1.00 96.38 360 PRO A N 1
ATOM 2850 C CA . PRO A 1 360 ? -23.073 12.203 3.429 1.00 96.38 360 PRO A CA 1
ATOM 2851 C C . PRO A 1 360 ? -23.268 12.207 4.951 1.00 96.38 360 PRO A C 1
ATOM 2853 O O . PRO A 1 360 ? -22.527 11.540 5.678 1.00 96.38 360 PRO A O 1
ATOM 2856 N N . SER A 1 361 ? -24.295 12.910 5.435 1.00 95.38 361 SER A N 1
ATOM 2857 C CA . SER A 1 361 ? -24.542 13.116 6.875 1.00 95.38 361 SER A CA 1
ATOM 2858 C C . SER A 1 361 ? -24.647 11.814 7.674 1.00 95.38 361 SER A C 1
ATOM 2860 O O . SER A 1 361 ? -24.219 11.739 8.824 1.00 95.38 361 SER A O 1
ATOM 2862 N N . HIS A 1 362 ? -25.172 10.754 7.056 1.00 95.12 362 HIS A N 1
ATOM 2863 C CA . HIS A 1 362 ? -25.285 9.437 7.676 1.00 95.12 362 HIS A CA 1
ATOM 2864 C C . HIS A 1 362 ? -23.933 8.721 7.858 1.00 95.12 362 HIS A C 1
ATOM 2866 O O . HIS A 1 362 ? -23.861 7.787 8.659 1.00 95.12 362 HIS A O 1
ATOM 2872 N N . TRP A 1 363 ? -22.877 9.133 7.146 1.00 96.88 363 TRP A N 1
ATOM 2873 C CA . TRP A 1 363 ? -21.499 8.706 7.398 1.00 96.88 363 TRP A CA 1
ATOM 2874 C C . TRP A 1 363 ? -20.817 9.631 8.402 1.00 96.88 363 TRP A C 1
ATOM 2876 O O . TRP A 1 363 ? -20.378 9.160 9.447 1.00 96.88 363 TRP A O 1
ATOM 2886 N N . SER A 1 364 ? -20.771 10.940 8.133 1.00 96.56 364 SER A N 1
ATOM 2887 C CA . SER A 1 364 ? -20.043 11.897 8.981 1.00 96.56 364 SER A CA 1
ATOM 2888 C C . SER A 1 364 ? -20.615 11.995 10.398 1.00 96.56 364 SER A C 1
ATOM 2890 O O . SER A 1 364 ? -19.853 12.024 11.362 1.00 96.56 364 SER A O 1
ATOM 2892 N N . GLY A 1 365 ? -21.939 11.926 10.568 1.00 95.56 365 GLY A N 1
ATOM 2893 C CA . GLY A 1 365 ? -22.581 11.951 11.889 1.00 95.56 365 GLY A CA 1
ATOM 2894 C C . GLY A 1 365 ? -22.209 10.765 12.789 1.00 95.56 365 GLY A C 1
ATOM 2895 O O . GLY A 1 365 ? -22.214 10.886 14.015 1.00 95.56 365 GLY A O 1
ATOM 2896 N N . ARG A 1 366 ? -21.825 9.623 12.200 1.00 95.94 366 ARG A N 1
ATOM 2897 C CA . ARG A 1 366 ? -21.358 8.436 12.941 1.00 95.94 366 ARG A CA 1
ATOM 2898 C C . ARG A 1 366 ? -19.895 8.520 13.370 1.00 95.94 366 ARG A C 1
ATOM 2900 O O . ARG A 1 366 ? -19.457 7.688 14.160 1.00 95.94 366 ARG A O 1
ATOM 2907 N N . LEU A 1 367 ? -19.162 9.499 12.843 1.00 97.12 367 LEU A N 1
ATOM 2908 C CA . LEU A 1 367 ? -17.757 9.761 13.148 1.00 97.12 367 LEU A CA 1
ATOM 2909 C C . LEU A 1 367 ? -17.586 10.851 14.213 1.00 97.12 367 LEU A C 1
ATOM 2911 O O . LEU A 1 367 ? -16.465 11.123 14.630 1.00 97.12 367 LEU A O 1
ATOM 2915 N N . ALA A 1 368 ? -18.680 11.461 14.685 1.00 96.25 368 ALA A N 1
ATOM 2916 C CA . ALA A 1 368 ? -18.630 12.375 15.818 1.00 96.25 368 ALA A CA 1
ATOM 2917 C C . ALA A 1 368 ? -18.028 11.660 17.049 1.00 96.25 368 ALA A C 1
ATOM 2919 O O . ALA A 1 368 ? -18.450 10.535 17.337 1.00 96.25 368 ALA A O 1
ATOM 2920 N N . PRO A 1 369 ? -17.097 12.281 17.803 1.00 96.56 369 PRO A N 1
ATOM 2921 C CA . PRO A 1 369 ? -16.378 11.605 18.884 1.00 96.56 369 PRO A CA 1
ATOM 2922 C C . PRO A 1 369 ? -17.271 10.907 19.919 1.00 96.56 369 PRO A C 1
ATOM 2924 O O . PRO A 1 369 ? -17.022 9.752 20.254 1.00 96.56 369 PRO A O 1
ATOM 2927 N N . ALA A 1 370 ? -18.349 11.563 20.360 1.00 96.94 370 ALA A N 1
ATOM 2928 C CA . ALA A 1 370 ? -19.318 10.988 21.297 1.00 96.94 370 ALA A CA 1
ATOM 2929 C C . ALA A 1 370 ? -20.020 9.745 20.723 1.00 96.94 370 ALA A C 1
ATOM 2931 O O . ALA A 1 370 ? -20.191 8.735 21.404 1.00 96.94 370 ALA A O 1
ATOM 2932 N N . THR A 1 371 ? -20.404 9.809 19.444 1.00 97.44 371 THR A N 1
ATOM 2933 C CA . THR A 1 371 ? -21.043 8.694 18.738 1.00 97.44 371 THR A CA 1
ATOM 2934 C C . THR A 1 371 ? -20.077 7.527 18.568 1.00 97.44 371 THR A C 1
ATOM 2936 O O . THR A 1 371 ? -20.459 6.399 18.859 1.00 97.44 371 THR A O 1
ATOM 2939 N N . LEU A 1 372 ? -18.834 7.783 18.143 1.00 97.25 372 LEU A N 1
ATOM 2940 C CA . LEU A 1 372 ? -17.809 6.745 18.001 1.00 97.25 372 LEU A CA 1
ATOM 2941 C C . LEU A 1 372 ? -17.519 6.048 19.328 1.00 97.25 372 LEU A C 1
ATOM 2943 O O . LEU A 1 372 ? -17.532 4.823 19.365 1.00 97.25 372 LEU A O 1
ATOM 2947 N N . ALA A 1 373 ? -17.297 6.815 20.397 1.00 97.25 373 ALA A N 1
ATOM 2948 C CA . ALA A 1 373 ? -17.044 6.292 21.737 1.00 97.25 373 ALA A CA 1
ATOM 2949 C C . ALA A 1 373 ? -18.181 5.371 22.200 1.00 97.25 373 ALA A C 1
ATOM 2951 O O . ALA A 1 373 ? -17.958 4.196 22.487 1.00 97.25 373 ALA A O 1
ATOM 2952 N N . ARG A 1 374 ? -19.424 5.870 22.170 1.00 97.69 374 ARG A N 1
ATOM 2953 C CA . ARG A 1 374 ? -20.613 5.104 22.565 1.00 97.69 374 ARG A CA 1
ATOM 2954 C C . ARG A 1 374 ? -20.765 3.823 21.748 1.00 97.69 374 ARG A C 1
ATOM 2956 O O . ARG A 1 374 ? -20.926 2.744 22.314 1.00 97.69 374 ARG A O 1
ATOM 2963 N N . ASP A 1 375 ? -20.738 3.936 20.421 1.00 97.81 375 ASP A N 1
ATOM 2964 C CA . ASP A 1 375 ? -20.970 2.801 19.533 1.00 97.81 375 ASP A CA 1
ATOM 2965 C C . ASP A 1 375 ? -19.847 1.758 19.643 1.00 97.81 375 ASP A C 1
ATOM 2967 O O . ASP A 1 375 ? -20.134 0.560 19.645 1.00 97.81 375 ASP A O 1
ATOM 2971 N N . PHE A 1 376 ? -18.586 2.190 19.760 1.00 97.38 376 PHE A N 1
ATOM 2972 C CA . PHE A 1 376 ? -17.438 1.299 19.943 1.00 97.38 376 PHE A CA 1
ATOM 2973 C C . PHE A 1 376 ? -17.488 0.573 21.280 1.00 97.38 376 PHE A C 1
ATOM 2975 O O . PHE A 1 376 ? -17.352 -0.652 21.316 1.00 97.38 376 PHE A O 1
ATOM 2982 N N . THR A 1 377 ? -17.755 1.301 22.363 1.00 96.81 377 THR A N 1
ATOM 2983 C CA . THR A 1 377 ? -17.915 0.717 23.693 1.00 96.81 377 THR A CA 1
ATOM 2984 C C . THR A 1 377 ? -19.020 -0.325 23.689 1.00 96.81 377 THR A C 1
ATOM 2986 O O . THR A 1 377 ? -18.772 -1.480 24.018 1.00 96.81 377 THR A O 1
ATOM 2989 N N . GLN A 1 378 ? -20.215 0.028 23.214 1.00 96.69 378 GLN A N 1
ATOM 2990 C CA . GLN A 1 378 ? -21.361 -0.876 23.238 1.00 96.69 378 GLN A CA 1
ATOM 2991 C C . GLN A 1 378 ? -21.156 -2.134 22.379 1.00 96.69 378 GLN A C 1
ATOM 2993 O O . GLN A 1 378 ? -21.576 -3.222 22.770 1.00 96.69 378 GLN A O 1
ATOM 2998 N N . LYS A 1 379 ? -20.561 -1.994 21.188 1.00 95.62 379 LYS A N 1
ATOM 2999 C CA . LYS A 1 379 ? -20.507 -3.078 20.192 1.00 95.62 379 LYS A CA 1
ATOM 3000 C C . LYS A 1 379 ? -19.223 -3.901 20.241 1.00 95.62 379 LYS A C 1
ATOM 3002 O O . LYS A 1 379 ? -19.217 -5.008 19.706 1.00 95.62 379 LYS A O 1
ATOM 3007 N N . VAL A 1 380 ? -18.141 -3.363 20.803 1.00 95.44 380 VAL A N 1
ATOM 3008 C CA . VAL A 1 380 ? -16.801 -3.965 20.717 1.00 95.44 380 VAL A CA 1
ATOM 3009 C C . VAL A 1 380 ? -16.141 -4.095 22.086 1.00 95.44 380 VAL A C 1
ATOM 3011 O O . VAL A 1 380 ? -15.685 -5.185 22.415 1.00 95.44 380 VAL A O 1
ATOM 3014 N N . ALA A 1 381 ? -16.089 -3.022 22.881 1.00 94.81 381 ALA A N 1
ATOM 3015 C CA . ALA A 1 381 ? -15.272 -3.003 24.099 1.00 94.81 381 ALA A CA 1
ATOM 3016 C C . ALA A 1 381 ? -15.973 -3.616 25.329 1.00 94.81 381 ALA A C 1
ATOM 3018 O O . ALA A 1 381 ? -15.373 -4.422 26.041 1.00 94.81 381 ALA A O 1
ATOM 3019 N N . ALA A 1 382 ? -17.260 -3.316 25.539 1.00 94.00 382 ALA A N 1
ATOM 3020 C CA . ALA A 1 382 ? -18.028 -3.762 26.704 1.00 94.00 382 ALA A CA 1
ATOM 3021 C C . ALA A 1 382 ? -18.109 -5.295 26.868 1.00 94.00 382 ALA A C 1
ATOM 3023 O O . ALA A 1 382 ? -18.022 -5.760 28.005 1.00 94.00 382 ALA A O 1
ATOM 3024 N N . PRO A 1 383 ? -18.197 -6.116 25.796 1.00 92.12 383 PRO A N 1
ATOM 3025 C CA . PRO A 1 383 ? -18.109 -7.575 25.921 1.00 92.12 383 PRO A CA 1
ATOM 3026 C C . PRO A 1 383 ? -16.806 -8.093 26.553 1.00 92.12 383 PRO A C 1
ATOM 3028 O O . PRO A 1 383 ? -16.772 -9.230 27.014 1.00 92.12 383 PRO A O 1
ATOM 3031 N N . LEU A 1 384 ? -15.744 -7.280 26.572 1.00 90.00 384 LEU A N 1
ATOM 3032 C CA . LEU A 1 384 ? -14.457 -7.576 27.209 1.00 90.00 384 LEU A CA 1
ATOM 3033 C C . LEU A 1 384 ? -14.253 -6.797 28.520 1.00 90.00 384 LEU A C 1
ATOM 3035 O O . LEU A 1 384 ? -13.156 -6.810 29.069 1.00 90.00 384 LEU A O 1
ATOM 3039 N N . GLY A 1 385 ? -15.292 -6.120 29.023 1.00 92.38 385 GLY A N 1
ATOM 3040 C CA . GLY A 1 385 ? -15.220 -5.300 30.234 1.00 92.38 385 GLY A CA 1
ATOM 3041 C C . GLY A 1 385 ? -14.433 -3.999 30.061 1.00 92.38 385 GLY A C 1
ATOM 3042 O O . GLY A 1 385 ? -13.956 -3.457 31.050 1.00 92.38 385 GLY A O 1
ATOM 3043 N N . LEU A 1 386 ? -14.274 -3.520 28.824 1.00 94.06 386 LEU A N 1
ATOM 3044 C CA . LEU A 1 386 ? -13.522 -2.310 28.493 1.00 94.06 386 LEU A CA 1
ATOM 3045 C C . LEU A 1 386 ? -14.451 -1.192 28.001 1.00 94.06 386 LEU A C 1
ATOM 3047 O O . LEU A 1 386 ? -15.552 -1.446 27.506 1.00 94.06 386 LEU A O 1
ATOM 3051 N N . GLU A 1 387 ? -13.971 0.047 28.061 1.00 94.31 387 GLU A N 1
ATOM 3052 C CA . GLU A 1 387 ? -14.676 1.233 27.577 1.00 94.31 387 GLU A CA 1
ATOM 3053 C C . GLU A 1 387 ? -13.732 2.145 26.785 1.00 94.31 387 GLU A C 1
ATOM 3055 O O . GLU A 1 387 ? -12.533 2.207 27.049 1.00 94.31 387 GLU A O 1
ATOM 3060 N N . LEU A 1 388 ? -14.293 2.842 25.795 1.00 94.00 388 LEU A N 1
ATOM 3061 C CA . LEU A 1 388 ? -13.675 3.965 25.102 1.00 94.00 388 LEU A CA 1
ATOM 3062 C C . LEU A 1 388 ? -14.554 5.210 25.275 1.00 94.00 388 LEU A C 1
ATOM 3064 O O . LEU A 1 388 ? -15.713 5.232 24.857 1.00 94.00 388 LEU A O 1
ATOM 3068 N N . THR A 1 389 ? -13.984 6.260 25.851 1.00 95.19 389 THR A N 1
ATOM 3069 C CA . THR A 1 389 ? -14.657 7.527 26.155 1.00 95.19 389 THR A CA 1
ATOM 3070 C C . THR A 1 389 ? -14.537 8.539 25.013 1.00 95.19 389 THR A C 1
ATOM 3072 O O . THR A 1 389 ? -13.629 8.491 24.180 1.00 95.19 389 THR A O 1
ATOM 3075 N N . GLU A 1 390 ? -15.422 9.541 24.987 1.00 95.56 390 GLU A N 1
ATOM 3076 C CA . GLU A 1 390 ? -15.340 10.643 24.016 1.00 95.56 390 GLU A CA 1
ATOM 3077 C C . GLU A 1 390 ? -14.001 11.399 24.107 1.00 95.56 390 GLU A C 1
ATOM 3079 O O . GLU A 1 390 ? -13.415 11.769 23.086 1.00 95.56 390 GLU A O 1
ATOM 3084 N N . ALA A 1 391 ? -13.504 11.620 25.327 1.00 93.00 391 ALA A N 1
ATOM 3085 C CA . ALA A 1 391 ? -12.241 12.313 25.569 1.00 93.00 391 ALA A CA 1
ATOM 3086 C C . ALA A 1 391 ? -11.032 11.522 25.043 1.00 93.00 391 ALA A C 1
ATOM 3088 O O . ALA A 1 391 ? -10.033 12.111 24.633 1.00 93.00 391 ALA A O 1
ATOM 3089 N N . GLU A 1 392 ? -11.102 10.191 25.035 1.00 92.50 392 GLU A N 1
ATOM 3090 C CA . GLU A 1 392 ? -10.094 9.336 24.403 1.00 92.50 392 GLU A CA 1
ATOM 3091 C C . GLU A 1 392 ? -10.181 9.400 22.885 1.00 92.50 392 GLU A C 1
ATOM 3093 O O . GLU A 1 392 ? -9.159 9.610 22.234 1.00 92.50 392 GLU A O 1
ATOM 3098 N N . VAL A 1 393 ? -11.387 9.328 22.313 1.00 94.06 393 VAL A N 1
ATOM 3099 C CA . VAL A 1 393 ? -11.581 9.456 20.860 1.00 94.06 393 VAL A CA 1
ATOM 3100 C C . VAL A 1 393 ? -11.038 10.789 20.341 1.00 94.06 393 VAL A C 1
ATOM 3102 O O . VAL A 1 393 ? -10.347 10.807 19.327 1.00 94.06 393 VAL A O 1
ATOM 3105 N N . LYS A 1 394 ? -11.266 11.901 21.050 1.00 91.81 394 LYS A N 1
ATOM 3106 C CA . LYS A 1 394 ? -10.717 13.220 20.672 1.00 91.81 394 LYS A CA 1
ATOM 3107 C C . LYS A 1 394 ? -9.186 13.273 20.670 1.00 91.81 394 LYS A C 1
ATOM 3109 O O . LYS A 1 394 ? -8.616 14.076 19.944 1.00 91.81 394 LYS A O 1
ATOM 3114 N N . ARG A 1 395 ? -8.520 12.431 21.466 1.00 88.50 395 ARG A N 1
ATOM 3115 C CA . ARG A 1 395 ? -7.051 12.330 21.525 1.00 88.50 395 ARG A CA 1
ATOM 3116 C C . ARG A 1 395 ? -6.480 11.320 20.531 1.00 88.50 395 ARG A C 1
ATOM 3118 O O . ARG A 1 395 ? -5.269 11.2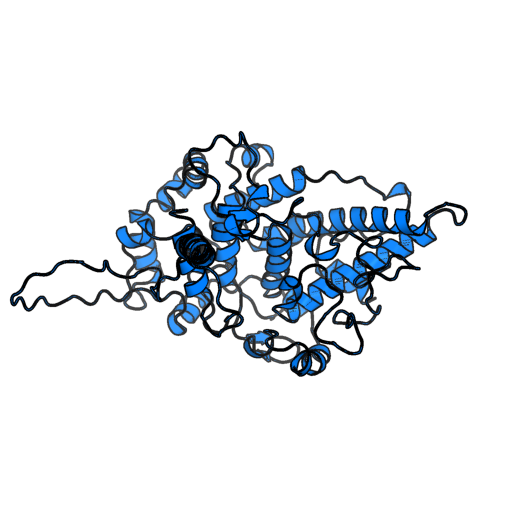92 20.319 1.00 88.50 395 ARG A O 1
ATOM 3125 N N . CYS A 1 396 ? -7.324 10.483 19.929 1.00 90.44 396 CYS A N 1
ATOM 3126 C CA . CYS A 1 396 ? -6.885 9.493 18.960 1.00 90.44 396 CYS A CA 1
ATOM 3127 C C . CYS A 1 396 ? -6.387 10.179 17.687 1.00 90.44 396 CYS A C 1
ATOM 3129 O O . CYS A 1 396 ? -7.084 10.971 17.052 1.00 90.44 396 CYS A O 1
ATOM 3131 N N . HIS A 1 397 ? -5.187 9.806 17.265 1.00 92.25 397 HIS A N 1
ATOM 3132 C CA . HIS A 1 397 ? -4.680 10.179 15.954 1.00 92.25 397 HIS A CA 1
ATOM 3133 C C . HIS A 1 397 ? -5.448 9.415 14.861 1.00 92.25 397 HIS A C 1
ATOM 3135 O O . HIS A 1 397 ? -5.943 8.307 15.092 1.00 92.25 397 HIS A O 1
ATOM 3141 N N . ILE A 1 398 ? -5.523 9.972 13.647 1.00 94.25 398 ILE A N 1
ATOM 3142 C CA . ILE A 1 398 ? -6.438 9.489 12.602 1.00 94.25 398 ILE A CA 1
ATOM 3143 C C . ILE A 1 398 ? -6.309 7.992 12.290 1.00 94.25 398 ILE A C 1
ATOM 3145 O O . ILE A 1 398 ? -7.326 7.355 12.072 1.00 94.25 398 ILE A O 1
ATOM 3149 N N . HIS A 1 399 ? -5.126 7.369 12.318 1.00 94.81 399 HIS A N 1
ATOM 3150 C CA . HIS A 1 399 ? -5.016 5.933 12.010 1.00 94.81 399 HIS A CA 1
ATOM 3151 C C . HIS A 1 399 ? -5.815 5.060 12.985 1.00 94.81 399 HIS A C 1
ATOM 3153 O O . HIS A 1 399 ? -6.459 4.108 12.549 1.00 94.81 399 HIS A O 1
ATOM 3159 N N . LEU A 1 400 ? -5.832 5.409 14.276 1.00 94.69 400 LEU A N 1
ATOM 3160 C CA . LEU A 1 400 ? -6.604 4.687 15.281 1.00 94.69 400 LEU A CA 1
ATOM 3161 C C . LEU A 1 400 ? -8.104 4.924 15.082 1.00 94.69 400 LEU A C 1
ATOM 3163 O O . LEU A 1 400 ? -8.887 3.981 15.155 1.00 94.69 400 LEU A O 1
ATOM 3167 N N . ILE A 1 401 ? -8.493 6.149 14.714 1.00 96.88 401 ILE A N 1
ATOM 3168 C CA . ILE A 1 401 ? -9.867 6.462 14.299 1.00 96.88 401 ILE A CA 1
ATOM 3169 C C . ILE A 1 401 ? -10.289 5.616 13.093 1.00 96.88 401 ILE A C 1
ATOM 3171 O O . ILE A 1 401 ? -11.372 5.043 13.113 1.00 96.88 401 ILE A O 1
ATOM 3175 N N . LEU A 1 402 ? -9.444 5.481 12.067 1.00 98.00 402 LEU A N 1
ATOM 3176 C CA . LEU A 1 402 ? -9.742 4.665 10.885 1.00 98.00 402 LEU A CA 1
ATOM 3177 C C . LEU A 1 402 ? -9.844 3.172 11.224 1.00 98.00 402 LEU A C 1
ATOM 3179 O O . LEU A 1 402 ? -10.655 2.456 10.638 1.00 98.00 402 LEU A O 1
ATOM 3183 N N . MET A 1 403 ? -9.046 2.690 12.179 1.00 97.88 403 MET A N 1
ATOM 3184 C CA . MET A 1 403 ? -9.124 1.317 12.683 1.00 97.88 403 MET A CA 1
ATOM 3185 C C . MET A 1 403 ? -10.417 1.071 13.480 1.00 97.88 403 MET A C 1
ATOM 3187 O O . MET A 1 403 ? -11.068 0.043 13.284 1.00 97.88 403 MET A O 1
ATOM 3191 N N . ILE A 1 404 ? -10.822 2.022 14.328 1.00 97.88 404 ILE A N 1
ATOM 3192 C CA . ILE A 1 404 ? -12.103 2.015 15.057 1.00 97.88 404 ILE A CA 1
ATOM 3193 C C . ILE A 1 404 ? -13.281 2.065 14.075 1.00 97.88 404 ILE A C 1
ATOM 3195 O O . ILE A 1 404 ? -14.207 1.257 14.166 1.00 97.88 404 ILE A O 1
ATOM 3199 N N . GLU A 1 405 ? -13.224 2.959 13.089 1.00 98.19 405 GLU A N 1
ATOM 3200 C CA . GLU A 1 405 ? -14.218 3.074 12.024 1.00 98.19 405 GLU A CA 1
ATOM 3201 C C . GLU A 1 405 ? -14.346 1.756 11.247 1.00 98.19 405 GLU A C 1
ATOM 3203 O O . GLU A 1 405 ? -15.452 1.254 11.051 1.00 98.19 405 GLU A O 1
ATOM 3208 N N . ALA A 1 406 ? -13.230 1.156 10.830 1.00 98.25 406 ALA A N 1
ATOM 3209 C CA . ALA A 1 406 ? -13.221 -0.136 10.149 1.00 98.25 406 ALA A CA 1
ATOM 3210 C C . ALA A 1 406 ? -13.811 -1.257 11.024 1.00 98.25 406 ALA A C 1
ATOM 3212 O O . ALA A 1 406 ? -14.549 -2.124 10.540 1.00 98.25 406 ALA A O 1
ATOM 3213 N N . GLN A 1 407 ? -13.547 -1.232 12.333 1.00 98.00 407 GLN A N 1
ATOM 3214 C CA . GLN A 1 407 ? -14.119 -2.194 13.270 1.00 98.00 407 GLN A CA 1
ATOM 3215 C C . GLN A 1 407 ? -15.646 -2.063 13.367 1.00 98.00 407 GLN A C 1
ATOM 3217 O O . GLN A 1 407 ? -16.343 -3.078 13.353 1.00 98.00 407 GLN A O 1
ATOM 3222 N N . LEU A 1 408 ? -16.172 -0.840 13.400 1.00 97.50 408 LEU A N 1
ATOM 3223 C CA . LEU A 1 408 ? -17.608 -0.580 13.528 1.00 97.50 408 LEU A CA 1
ATOM 3224 C C . LEU A 1 408 ? -18.379 -0.712 12.214 1.00 97.50 408 LEU A C 1
ATOM 3226 O O . LEU A 1 408 ? -19.448 -1.319 12.169 1.00 97.50 408 LEU A O 1
ATOM 3230 N N . TYR A 1 409 ? -17.850 -0.116 11.152 1.00 96.75 409 TYR A N 1
ATOM 3231 C CA . TYR A 1 409 ? -18.586 0.156 9.918 1.00 96.75 409 TYR A CA 1
ATOM 3232 C C . TYR A 1 409 ? -17.967 -0.524 8.693 1.00 96.75 409 TYR A C 1
ATOM 3234 O O . TYR A 1 409 ? -18.658 -0.730 7.696 1.00 96.75 409 TYR A O 1
ATOM 3242 N N . GLY A 1 410 ? -16.700 -0.938 8.778 1.00 96.69 410 GLY A N 1
ATOM 3243 C CA . GLY A 1 410 ? -16.037 -1.721 7.742 1.00 96.69 410 GLY A CA 1
ATOM 3244 C C . GLY A 1 410 ? -16.621 -3.131 7.621 1.00 96.69 410 GLY A C 1
ATOM 3245 O O . GLY A 1 410 ? -16.654 -3.911 8.581 1.00 96.69 410 GLY A O 1
ATOM 3246 N N . LYS A 1 411 ? -17.068 -3.489 6.417 1.00 94.88 411 LYS A N 1
ATOM 3247 C CA . LYS A 1 411 ? -17.546 -4.843 6.091 1.00 94.88 411 LYS A CA 1
ATOM 3248 C C . LYS A 1 411 ? -16.387 -5.700 5.604 1.00 94.88 411 LYS A C 1
ATOM 3250 O O . LYS A 1 411 ? -15.537 -5.203 4.881 1.00 94.88 411 LYS A O 1
ATOM 3255 N N . ASN A 1 412 ? -16.362 -6.988 5.946 1.00 94.94 412 ASN A N 1
ATOM 3256 C CA . ASN A 1 412 ? -15.349 -7.936 5.460 1.00 94.94 412 ASN A CA 1
ATOM 3257 C C . ASN A 1 412 ? -13.893 -7.462 5.681 1.00 94.94 412 ASN A C 1
ATOM 3259 O O . ASN A 1 412 ? -13.057 -7.592 4.791 1.00 94.94 412 ASN A O 1
ATOM 3263 N N . GLY A 1 413 ? -13.592 -6.867 6.841 1.00 95.94 413 GLY A N 1
ATOM 3264 C CA . GLY A 1 413 ? -12.236 -6.400 7.170 1.00 95.94 413 GLY A CA 1
ATOM 3265 C C . GLY A 1 413 ? -11.746 -5.180 6.385 1.00 95.94 413 GLY A C 1
ATOM 3266 O O . GLY A 1 413 ? -10.548 -4.909 6.383 1.00 95.94 413 GLY A O 1
ATOM 3267 N N . ARG A 1 414 ? -12.638 -4.471 5.691 1.00 98.00 414 ARG A N 1
ATOM 3268 C CA . ARG A 1 414 ? -12.330 -3.261 4.918 1.00 98.00 414 ARG A CA 1
ATOM 3269 C C . ARG A 1 414 ? -12.308 -2.014 5.794 1.00 98.00 414 ARG A C 1
ATOM 3271 O O . ARG A 1 414 ? -12.746 -2.055 6.942 1.00 98.00 414 ARG A O 1
ATOM 3278 N N . PHE A 1 415 ? -11.859 -0.896 5.231 1.00 98.56 415 PHE A N 1
ATOM 3279 C CA . PHE A 1 415 ? -12.111 0.408 5.836 1.00 98.56 415 PHE A CA 1
ATOM 3280 C C . PHE A 1 415 ? -13.610 0.722 5.883 1.00 98.56 415 PHE A C 1
ATOM 3282 O O . PHE A 1 415 ? -14.402 0.185 5.104 1.00 98.56 415 PHE A O 1
ATOM 3289 N N . GLY A 1 416 ? -13.987 1.623 6.791 1.00 97.94 416 GLY A N 1
ATOM 3290 C CA . GLY A 1 416 ? -15.254 2.337 6.677 1.00 97.94 416 GLY A CA 1
ATOM 3291 C C . GLY A 1 416 ? -15.202 3.416 5.585 1.00 97.94 416 GLY A C 1
ATOM 3292 O O . GLY A 1 416 ? -14.197 3.533 4.868 1.00 97.94 416 GLY A O 1
ATOM 3293 N N . PRO A 1 417 ? -16.281 4.195 5.418 1.00 97.75 417 PRO A N 1
ATOM 3294 C CA . PRO A 1 417 ? -16.364 5.206 4.371 1.00 97.75 417 PRO A CA 1
ATOM 3295 C C . PRO A 1 417 ? -15.265 6.277 4.410 1.00 97.75 417 PRO A C 1
ATOM 3297 O O . PRO A 1 417 ? -14.725 6.594 3.351 1.00 97.75 417 PRO A O 1
ATOM 3300 N N . LEU A 1 418 ? -14.878 6.798 5.583 1.00 98.38 418 LEU A N 1
ATOM 3301 C CA . LEU A 1 418 ? -13.805 7.793 5.693 1.00 98.38 418 LEU A CA 1
ATOM 3302 C C . LEU A 1 418 ? -12.475 7.185 5.248 1.00 98.38 418 LEU A C 1
ATOM 3304 O O . LEU A 1 418 ? -11.874 7.686 4.301 1.00 98.38 418 LEU A O 1
ATOM 3308 N N . GLY A 1 419 ? -12.038 6.074 5.852 1.00 98.38 419 GLY A N 1
ATOM 3309 C CA . GLY A 1 419 ? -10.785 5.417 5.453 1.00 98.38 419 GLY A CA 1
ATOM 3310 C C . GLY A 1 419 ? -10.744 5.045 3.967 1.00 98.38 419 GLY A C 1
ATOM 3311 O O . GLY A 1 419 ? -9.709 5.191 3.317 1.00 98.38 419 GLY A O 1
ATOM 3312 N N . SER A 1 420 ? -11.888 4.646 3.404 1.00 98.69 420 SER A N 1
ATOM 3313 C CA . SER A 1 420 ? -12.027 4.335 1.977 1.00 98.69 420 SER A CA 1
ATOM 3314 C C . SER A 1 420 ? -11.875 5.570 1.089 1.00 98.69 420 SER A C 1
ATOM 3316 O O . SER A 1 420 ? -11.177 5.504 0.077 1.00 98.69 420 SER A O 1
ATOM 3318 N N . LEU A 1 421 ? -12.497 6.696 1.458 1.00 98.56 421 LEU A N 1
ATOM 3319 C CA . LEU A 1 421 ? -12.368 7.961 0.732 1.00 98.56 421 LEU A CA 1
ATOM 3320 C C . LEU A 1 421 ? -10.925 8.457 0.768 1.00 98.56 421 LEU A C 1
ATOM 3322 O O . LEU A 1 421 ? -10.349 8.727 -0.282 1.00 98.56 421 LEU A O 1
ATOM 3326 N N . LEU A 1 422 ? -10.313 8.491 1.956 1.00 98.50 422 LEU A N 1
ATOM 3327 C CA . LEU A 1 422 ? -8.921 8.914 2.117 1.00 98.50 422 LEU A CA 1
ATOM 3328 C C . LEU A 1 422 ? -7.977 8.075 1.243 1.00 98.50 422 LEU A C 1
ATOM 3330 O O . LEU A 1 422 ? -7.136 8.631 0.534 1.00 98.50 422 LEU A O 1
ATOM 3334 N N . LEU A 1 423 ? -8.147 6.747 1.252 1.00 98.69 423 LEU A N 1
ATOM 3335 C CA . LEU A 1 423 ? -7.335 5.829 0.455 1.00 98.69 423 LEU A CA 1
ATOM 3336 C C . LEU A 1 423 ? -7.529 6.028 -1.043 1.00 98.69 423 LEU A C 1
ATOM 3338 O O . LEU A 1 423 ? -6.549 6.182 -1.774 1.00 98.69 423 LEU A O 1
ATOM 3342 N N . ARG A 1 424 ? -8.783 6.021 -1.506 1.00 98.50 424 ARG A N 1
ATOM 3343 C CA . ARG A 1 424 ? -9.084 6.098 -2.934 1.00 98.50 424 ARG A CA 1
ATOM 3344 C C . ARG A 1 424 ? -8.699 7.459 -3.506 1.00 98.50 424 ARG A C 1
ATOM 3346 O O . ARG A 1 424 ? -8.027 7.489 -4.531 1.00 98.50 424 ARG A O 1
ATOM 3353 N N . CYS A 1 425 ? -9.047 8.562 -2.838 1.00 98.38 425 CYS A N 1
ATOM 3354 C CA . CYS A 1 425 ? -8.671 9.906 -3.282 1.00 98.38 425 CYS A CA 1
ATOM 3355 C C . CYS A 1 425 ? -7.155 10.045 -3.409 1.00 98.38 425 CYS A C 1
ATOM 3357 O O . CYS A 1 425 ? -6.670 10.515 -4.434 1.00 98.38 425 CYS A O 1
ATOM 3359 N N . LYS A 1 426 ? -6.395 9.598 -2.400 1.00 98.06 426 LYS A N 1
ATOM 3360 C CA . LYS A 1 426 ? -4.937 9.749 -2.404 1.00 98.06 426 LYS A CA 1
ATOM 3361 C C . LYS A 1 426 ? -4.246 8.893 -3.464 1.00 98.06 426 LYS A C 1
ATOM 3363 O O . LYS A 1 426 ? -3.302 9.364 -4.092 1.00 98.06 426 LYS A O 1
ATOM 3368 N N . ILE A 1 427 ? -4.704 7.657 -3.672 1.00 98.38 427 ILE A N 1
ATOM 3369 C CA . ILE A 1 427 ? -4.169 6.784 -4.724 1.00 98.38 427 ILE A CA 1
ATOM 3370 C C . ILE A 1 427 ? -4.500 7.334 -6.112 1.00 98.38 427 ILE A C 1
ATOM 3372 O O . ILE A 1 427 ? -3.623 7.379 -6.969 1.00 98.38 427 ILE A O 1
ATOM 3376 N N . GLU A 1 428 ? -5.741 7.757 -6.345 1.00 98.19 428 GLU A N 1
ATOM 3377 C CA . GLU A 1 428 ? -6.139 8.270 -7.656 1.00 98.19 428 GLU A CA 1
ATOM 3378 C C . GLU A 1 428 ? -5.454 9.598 -7.994 1.00 98.19 428 GLU A C 1
ATOM 3380 O O . GLU A 1 428 ? -5.044 9.784 -9.138 1.00 98.19 428 GLU A O 1
ATOM 3385 N N . ASP A 1 429 ? -5.262 10.481 -7.010 1.00 97.50 429 ASP A N 1
ATOM 3386 C CA . ASP A 1 429 ? -4.456 11.697 -7.156 1.00 97.50 429 ASP A CA 1
ATOM 3387 C C . ASP A 1 429 ? -2.999 11.370 -7.513 1.00 97.50 429 ASP A C 1
ATOM 3389 O O . ASP A 1 429 ? -2.465 11.882 -8.496 1.00 97.50 429 ASP A O 1
ATOM 3393 N N . ALA A 1 430 ? -2.372 10.445 -6.779 1.00 97.25 430 ALA A N 1
ATOM 3394 C CA . ALA A 1 430 ? -1.008 10.017 -7.071 1.00 97.25 430 ALA A CA 1
ATOM 3395 C C . ALA A 1 430 ? -0.881 9.442 -8.490 1.00 97.25 430 ALA A C 1
ATOM 3397 O O . ALA A 1 430 ? 0.021 9.838 -9.221 1.00 97.25 430 ALA A O 1
ATOM 3398 N N . ILE A 1 431 ? -1.810 8.579 -8.924 1.00 97.50 431 ILE A N 1
ATOM 3399 C CA . ILE A 1 431 ? -1.797 8.037 -10.291 1.00 97.50 431 ILE A CA 1
ATOM 3400 C C . ILE A 1 431 ? -2.018 9.142 -11.334 1.00 97.50 431 ILE A C 1
ATOM 3402 O O . ILE A 1 431 ? -1.339 9.149 -12.360 1.00 97.50 431 ILE A O 1
ATOM 3406 N N . ALA A 1 432 ? -2.947 10.074 -11.102 1.00 95.69 432 ALA A N 1
ATOM 3407 C CA . ALA A 1 432 ? -3.250 11.153 -12.046 1.00 95.69 432 ALA A CA 1
ATOM 3408 C C . ALA A 1 432 ? -2.055 12.091 -12.290 1.00 95.69 432 ALA A C 1
ATOM 3410 O O . ALA A 1 432 ? -1.941 12.672 -13.371 1.00 95.69 432 ALA A O 1
ATOM 3411 N N . ASN A 1 433 ? -1.150 12.202 -11.316 1.00 95.19 433 ASN A N 1
ATOM 3412 C CA . ASN A 1 433 ? 0.071 12.997 -11.420 1.00 95.19 433 ASN A CA 1
ATOM 3413 C C . ASN A 1 433 ? 1.213 12.287 -12.174 1.00 95.19 433 ASN A C 1
ATOM 3415 O O . ASN A 1 433 ? 2.215 12.922 -12.505 1.00 95.19 433 ASN A O 1
ATOM 3419 N N . VAL A 1 434 ? 1.071 11.000 -12.514 1.00 95.31 434 VAL A N 1
ATOM 3420 C CA . VAL A 1 434 ? 2.075 10.256 -13.286 1.00 95.31 434 VAL A CA 1
ATOM 3421 C C . VAL A 1 434 ? 1.743 10.298 -14.775 1.00 95.31 434 VAL A C 1
ATOM 3423 O O . VAL A 1 434 ? 0.733 9.766 -15.234 1.00 95.31 434 VAL A O 1
ATOM 3426 N N . ARG A 1 435 ? 2.649 10.875 -15.570 1.00 92.56 435 ARG A N 1
ATOM 3427 C CA . ARG A 1 435 ? 2.554 10.852 -17.035 1.00 92.56 435 ARG A CA 1
ATOM 3428 C C . ARG A 1 435 ? 3.273 9.630 -17.591 1.00 92.56 435 ARG A C 1
ATOM 3430 O O . ARG A 1 435 ? 4.483 9.494 -17.438 1.00 92.56 435 ARG A O 1
ATOM 3437 N N . MET A 1 436 ? 2.524 8.768 -18.268 1.00 91.50 436 MET A N 1
ATOM 3438 C CA . MET A 1 436 ? 3.037 7.583 -18.954 1.00 91.50 436 MET A CA 1
ATOM 3439 C C . MET A 1 436 ? 2.663 7.634 -20.434 1.00 91.50 436 MET A C 1
ATOM 3441 O O . MET A 1 436 ? 1.661 8.236 -20.814 1.00 91.50 436 MET A O 1
ATOM 3445 N N . ILE A 1 437 ? 3.457 6.970 -21.264 1.00 90.12 437 ILE A N 1
ATOM 3446 C CA . ILE A 1 437 ? 3.184 6.761 -22.693 1.00 90.12 437 ILE A CA 1
ATOM 3447 C C . ILE A 1 437 ? 2.683 5.319 -22.855 1.00 90.12 437 ILE A C 1
ATOM 3449 O O . ILE A 1 437 ? 2.989 4.490 -22.011 1.00 90.12 437 ILE A O 1
ATOM 3453 N N . ASP A 1 438 ? 1.896 4.957 -23.867 1.00 80.31 438 ASP A N 1
ATOM 3454 C CA . ASP A 1 438 ? 1.611 3.535 -24.136 1.00 80.31 438 ASP A CA 1
ATOM 3455 C C . ASP A 1 438 ? 2.642 2.980 -25.141 1.00 80.31 438 ASP A C 1
ATOM 3457 O O . ASP A 1 438 ? 2.641 3.401 -26.298 1.00 80.31 438 ASP A O 1
ATOM 3461 N N . PRO A 1 439 ? 3.540 2.055 -24.742 1.00 77.69 439 PRO A N 1
ATOM 3462 C CA . PRO A 1 439 ? 4.553 1.490 -25.626 1.00 77.69 439 PRO A CA 1
ATOM 3463 C C . PRO A 1 439 ? 4.023 0.297 -26.440 1.00 77.69 439 PRO A C 1
ATOM 3465 O O . PRO A 1 439 ? 4.804 -0.403 -27.087 1.00 77.69 439 PRO A O 1
ATOM 3468 N N . SER A 1 440 ? 2.714 0.031 -26.401 1.00 76.69 440 SER A N 1
ATOM 3469 C CA . SER A 1 440 ? 2.108 -1.164 -26.986 1.00 76.69 440 SER A CA 1
ATOM 3470 C C . SER A 1 440 ? 2.309 -1.323 -28.487 1.00 76.69 440 SER A C 1
ATOM 3472 O O . SER A 1 440 ? 2.362 -2.453 -28.959 1.00 76.69 440 SER A O 1
ATOM 3474 N N . ALA A 1 441 ? 2.496 -0.231 -29.230 1.00 81.25 441 ALA A N 1
ATOM 3475 C CA . ALA A 1 441 ? 2.812 -0.298 -30.656 1.00 81.25 441 ALA A CA 1
ATOM 3476 C C . ALA A 1 441 ? 4.142 -1.024 -30.946 1.00 81.25 441 ALA A C 1
ATOM 3478 O O . ALA A 1 441 ? 4.300 -1.593 -32.021 1.00 81.25 441 ALA A O 1
ATOM 3479 N N . VAL A 1 442 ? 5.090 -1.026 -30.001 1.00 82.75 442 VAL A N 1
ATOM 3480 C CA . VAL A 1 442 ? 6.411 -1.650 -30.190 1.00 82.75 442 VAL A CA 1
ATOM 3481 C C . VAL A 1 442 ? 6.415 -3.125 -29.794 1.00 82.75 442 VAL A C 1
ATOM 3483 O O . VAL A 1 442 ? 7.076 -3.932 -30.437 1.00 82.75 442 VAL A O 1
ATOM 3486 N N . ALA A 1 443 ? 5.676 -3.493 -28.747 1.00 84.94 443 ALA A N 1
ATOM 3487 C CA . ALA A 1 443 ? 5.560 -4.878 -28.290 1.00 84.94 443 ALA A CA 1
ATOM 3488 C C . ALA A 1 443 ? 4.095 -5.197 -27.928 1.00 84.94 443 ALA A C 1
ATOM 3490 O O . ALA A 1 443 ? 3.735 -5.250 -26.747 1.00 84.94 443 ALA A O 1
ATOM 3491 N N . PRO A 1 444 ? 3.223 -5.405 -28.935 1.00 84.56 444 PRO A N 1
ATOM 3492 C CA . PRO A 1 444 ? 1.774 -5.515 -28.734 1.00 84.56 444 PRO A CA 1
ATOM 3493 C C . PRO A 1 444 ? 1.352 -6.785 -27.989 1.00 84.56 444 PRO A C 1
ATOM 3495 O O . PRO A 1 444 ? 0.274 -6.827 -27.402 1.00 84.56 444 PRO A O 1
ATOM 3498 N N . THR A 1 445 ? 2.204 -7.810 -27.978 1.00 87.69 445 THR A N 1
ATOM 3499 C CA . THR A 1 445 ? 1.952 -9.099 -27.320 1.00 87.69 445 THR A CA 1
ATOM 3500 C C . THR A 1 445 ? 2.302 -9.103 -25.831 1.00 87.69 445 THR A C 1
ATOM 3502 O O . THR A 1 445 ? 2.178 -10.141 -25.181 1.00 87.69 445 THR A O 1
ATOM 3505 N N . LEU A 1 446 ? 2.773 -7.979 -25.275 1.00 89.06 446 LEU A N 1
ATOM 3506 C CA . LEU A 1 446 ? 3.105 -7.883 -23.856 1.00 89.06 446 LEU A CA 1
ATOM 3507 C C . LEU A 1 446 ? 1.862 -8.089 -22.975 1.00 89.06 446 LEU A C 1
ATOM 3509 O O . LEU A 1 446 ? 0.820 -7.474 -23.226 1.00 89.06 446 LEU A O 1
ATOM 3513 N N . PRO A 1 447 ? 1.963 -8.880 -21.889 1.00 90.00 447 PRO A N 1
ATOM 3514 C CA . PRO A 1 447 ? 0.863 -9.022 -20.952 1.00 90.00 447 PRO A CA 1
ATOM 3515 C C . PRO A 1 447 ? 0.583 -7.682 -20.264 1.00 90.00 447 PRO A C 1
ATOM 3517 O O . PRO A 1 447 ? 1.503 -6.949 -19.898 1.00 90.00 447 PRO A O 1
ATOM 3520 N N . ARG A 1 448 ? -0.701 -7.386 -20.048 1.00 93.06 448 ARG A N 1
ATOM 3521 C CA . ARG A 1 448 ? -1.185 -6.212 -19.303 1.00 93.06 448 ARG A CA 1
ATOM 3522 C C . ARG A 1 448 ? -1.872 -6.670 -18.016 1.00 93.06 448 ARG A C 1
ATOM 3524 O O . ARG A 1 448 ? -3.101 -6.635 -17.936 1.00 93.06 448 ARG A O 1
ATOM 3531 N N . PRO A 1 449 ? -1.110 -7.203 -17.047 1.00 95.94 449 PRO A N 1
ATOM 3532 C CA . PRO A 1 449 ? -1.693 -7.742 -15.838 1.00 95.94 449 PRO A CA 1
ATOM 3533 C C . PRO A 1 449 ? -2.374 -6.625 -15.047 1.00 95.94 449 PRO A C 1
ATOM 3535 O O . PRO A 1 449 ? -1.813 -5.551 -14.844 1.00 95.94 449 PRO A O 1
ATOM 3538 N N . ASN A 1 450 ? -3.583 -6.910 -14.586 1.00 97.06 450 ASN A N 1
ATOM 3539 C CA . ASN A 1 450 ? -4.349 -6.067 -13.676 1.00 97.06 450 ASN A CA 1
ATOM 3540 C C . ASN A 1 450 ? -4.569 -6.753 -12.320 1.00 97.06 450 ASN A C 1
ATOM 3542 O O . ASN A 1 450 ? -5.248 -6.203 -11.462 1.00 97.06 450 ASN A O 1
ATOM 3546 N N . ARG A 1 451 ? -3.977 -7.939 -12.116 1.00 96.94 451 ARG A N 1
ATOM 3547 C CA . ARG A 1 451 ? -3.885 -8.632 -10.826 1.00 96.94 451 ARG A CA 1
ATOM 3548 C C . ARG A 1 451 ? -2.451 -9.041 -10.537 1.00 96.94 451 ARG A C 1
ATOM 3550 O O . ARG A 1 451 ? -1.742 -9.505 -11.430 1.00 96.94 451 ARG A O 1
ATOM 3557 N N . PHE A 1 452 ? -2.022 -8.933 -9.283 1.00 96.81 452 PHE A N 1
ATOM 3558 C CA . PHE A 1 452 ? -0.635 -9.213 -8.910 1.00 96.81 452 PHE A CA 1
ATOM 3559 C C . PHE A 1 452 ? -0.248 -10.679 -9.164 1.00 96.81 452 PHE A C 1
ATOM 3561 O O . PHE A 1 452 ? 0.865 -10.972 -9.601 1.00 96.81 452 PHE A O 1
ATOM 3568 N N . VAL A 1 453 ? -1.198 -11.609 -9.009 1.00 94.88 453 VAL A N 1
ATOM 3569 C CA . VAL A 1 453 ? -0.994 -13.032 -9.331 1.00 94.88 453 VAL A CA 1
ATOM 3570 C C . VAL A 1 453 ? -0.623 -13.270 -10.802 1.00 94.88 453 VAL A C 1
ATOM 3572 O O . VAL A 1 453 ? 0.123 -14.196 -11.108 1.00 94.88 453 VAL A O 1
ATOM 3575 N N . GLN A 1 454 ? -1.064 -12.411 -11.726 1.00 95.94 454 GLN A N 1
ATOM 3576 C CA . GLN A 1 454 ? -0.690 -12.521 -13.138 1.00 95.94 454 GLN A CA 1
ATOM 3577 C C . GLN A 1 454 ? 0.782 -12.145 -13.359 1.00 95.94 454 GLN A C 1
ATOM 3579 O O . GLN A 1 454 ? 1.450 -12.790 -14.168 1.00 95.94 454 GLN A O 1
ATOM 3584 N N . ILE A 1 455 ? 1.315 -11.166 -12.612 1.00 96.19 455 ILE A N 1
ATOM 3585 C CA . ILE A 1 455 ? 2.757 -10.866 -12.611 1.00 96.19 4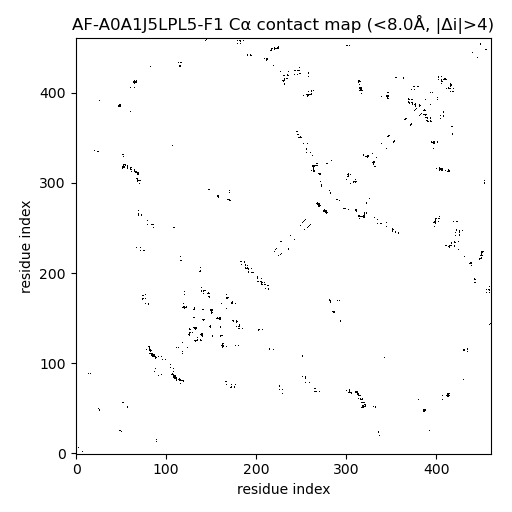55 ILE A CA 1
ATOM 3586 C C . ILE A 1 455 ? 3.538 -12.075 -12.091 1.00 96.19 455 ILE A C 1
ATOM 3588 O O . ILE A 1 455 ? 4.498 -12.500 -12.733 1.00 96.19 455 ILE A O 1
ATOM 3592 N N . ILE A 1 456 ? 3.104 -12.658 -10.968 1.00 93.25 456 ILE A N 1
ATOM 3593 C CA . ILE A 1 456 ? 3.730 -13.852 -10.378 1.00 93.25 456 ILE A CA 1
ATOM 3594 C C . ILE A 1 456 ? 3.806 -14.988 -11.404 1.00 93.25 456 ILE A C 1
ATOM 3596 O O . ILE A 1 456 ? 4.874 -15.565 -11.607 1.00 93.25 456 ILE A O 1
ATOM 3600 N N . ASN A 1 457 ? 2.692 -15.285 -12.074 1.00 92.19 457 ASN A N 1
ATOM 3601 C CA . ASN A 1 457 ? 2.636 -16.341 -13.082 1.00 92.19 457 ASN A CA 1
ATOM 3602 C C . ASN A 1 457 ? 3.559 -16.032 -14.268 1.00 92.19 457 ASN A C 1
ATOM 3604 O O . ASN A 1 457 ? 4.310 -16.903 -14.683 1.00 92.19 457 ASN A O 1
ATOM 3608 N N . THR A 1 458 ? 3.574 -14.781 -14.741 1.00 92.19 458 THR A N 1
ATOM 3609 C CA . THR A 1 458 ? 4.406 -14.341 -15.876 1.00 92.19 458 THR A CA 1
ATOM 3610 C C . THR A 1 458 ? 5.905 -14.517 -15.628 1.00 92.19 458 THR A C 1
ATOM 3612 O O . THR A 1 458 ? 6.659 -14.783 -16.562 1.00 92.19 458 THR A O 1
ATOM 3615 N N . VAL A 1 459 ? 6.370 -14.329 -14.389 1.00 91.19 459 VAL A N 1
ATOM 3616 C CA . VAL A 1 459 ? 7.798 -14.485 -14.069 1.00 91.19 459 VAL A CA 1
ATOM 3617 C C . VAL A 1 459 ? 8.184 -15.917 -13.723 1.00 91.19 459 VAL A C 1
ATOM 3619 O O . VAL A 1 459 ? 9.365 -16.246 -13.807 1.00 91.19 459 VAL A O 1
ATOM 3622 N N . ASN A 1 460 ? 7.226 -16.741 -13.291 1.00 85.00 460 ASN A N 1
ATOM 3623 C CA . ASN A 1 460 ? 7.456 -18.135 -12.907 1.00 85.00 460 ASN A CA 1
ATOM 3624 C C . ASN A 1 460 ? 7.223 -19.133 -14.055 1.00 85.00 460 ASN A C 1
ATOM 3626 O O . ASN A 1 460 ? 7.624 -20.285 -13.907 1.00 85.00 460 ASN A O 1
ATOM 3630 N N . SER A 1 461 ? 6.599 -18.701 -15.156 1.00 79.75 461 SER A N 1
ATOM 3631 C CA . SER A 1 461 ? 6.560 -19.403 -16.448 1.00 79.75 461 SER A CA 1
ATOM 3632 C C . SER A 1 461 ? 7.822 -19.150 -17.266 1.00 79.75 461 SER A C 1
ATOM 3634 O O . SER A 1 461 ? 8.375 -20.134 -17.790 1.00 79.75 461 SER A O 1
#

Solvent-accessible surface area (backbone atoms only — not comparable to full-atom values): 25717 Å² total; per-residue (Å²): 132,86,79,53,70,70,55,51,53,51,47,48,55,59,48,62,76,60,62,87,74,80,95,59,62,88,79,60,79,83,82,80,88,70,91,79,88,81,92,71,93,67,84,74,79,76,74,54,70,78,56,46,45,36,67,69,55,23,53,61,42,41,71,78,12,49,55,30,34,45,40,54,45,42,53,47,48,53,50,48,52,23,55,34,42,83,40,56,25,87,83,44,62,81,78,62,55,96,78,70,86,55,103,61,82,68,72,56,41,62,77,45,88,57,38,72,64,44,47,48,64,49,49,87,34,44,93,70,33,65,62,36,12,38,77,86,70,50,33,59,48,52,60,81,86,45,62,52,56,35,52,52,40,91,90,45,60,67,46,51,32,58,57,35,72,72,51,45,46,33,52,69,35,22,31,54,49,30,48,52,47,45,40,39,40,52,44,19,50,52,38,38,70,60,45,66,87,87,47,83,63,41,50,60,53,14,39,54,48,18,51,42,53,49,43,54,26,50,53,36,18,44,61,68,44,50,45,71,56,39,37,26,70,70,65,65,67,52,50,73,72,62,49,66,74,47,61,65,62,53,72,63,52,38,59,71,12,62,56,46,30,55,52,22,30,60,56,64,54,43,45,46,92,55,79,42,54,38,70,81,37,46,54,87,50,55,75,81,45,48,71,68,54,67,69,54,76,75,51,61,54,33,23,64,37,76,90,45,97,30,34,48,18,23,32,19,57,26,35,38,68,66,49,47,56,97,86,73,50,49,51,66,56,54,50,38,53,54,41,62,76,73,43,81,51,20,73,82,20,69,58,48,40,54,32,45,76,69,41,59,63,84,58,37,61,53,64,37,40,60,47,38,15,53,52,44,17,70,76,61,30,44,89,74,75,30,60,48,47,39,75,54,49,66,63,32,44,35,20,59,49,38,13,43,39,5,53,77,65,20,62,63,12,6,24,14,67,67,47,19,45,58,50,51,40,39,52,52,52,38,54,72,72,56,88,77,71,86,62,46,90,66,47,70,84,61,85,77,41,39,37,66,67,51,51,53,49,65,50,73,105

Secondary structure (DSSP, 8-state):
-PPPHHHHHHHHHHHHHT-------TT------------------------TT-HHHHHHHHHTTTTEETHHHHHHHHHHHHH--EEEGGG-GGGS-TT---SS--SEEE--SSTTS-HHHHTT-TTT-TTTB-TTT--BS--TT-SSPPBS-SS-TTSBS-S-GGGGSBHHHHHHHHHHHHHHHHHHHHHHHHS-TT-TTHHHHHHHHHHHHHHHHHHHHIIIIIHHHHS-HHHHH--HHHHTTSPPPPHHHHHHTGGGGGGG---SEEESSSEEESTTTB-S-HHHHHHHHHTPPP-SHHHH-TTS---EE---S---TT---TTS--HHHHHHHHHHHH---STTSHHHHHHHTTS-HHHHGGGSHHHHHHHHIIIIIGGGT----HHHHHH--HHHHHHHHHHHT-STT---HHHHHHHHHHHHHHHHT------TTT-TT----SSHHHHHHHHH-

Mean predicted aligned error: 8.9 Å